Protein AF-A0A7U9R3J3-F1 (afdb_monomer_lite)

pLDDT: mean 89.6, std 9.49, range [52.0, 98.75]

Foldseek 3Di:
DWKWKAQLQFRDIFIDDPVPDDQADQQARHGPVRIDIGHDPPDRVPDPDGRDGDDADPPDDLLDQHATFFDAQVVCVQALFWFAKEAEFPAPVLQVCLLCQLQVWFKDFFPPADPRWGWIKIFSADDDQLSFHPFFQFGIYIYGYDDPLDDRIETEGEHLDPVVLQVLQVVLQKAWSADWDDDSRWTKTWIAHNQRGIYIYTHDNDDDRRRGPNPDGTDHPQDLWQGNGFGAKEWEHAQSVSRSSRSCRNQNKGKHFRHCLAFVDDPPDPWTWMKIQSHDARSSSGTPGTRGHIYIYTYDPDDIAQMATEGERGLPDDVVVSVVSQVVSQKAWFQDCVNPVLHHDADNDATNYQRTWMAHNRRHIYGYHNHGPRDDCPDRRSCSNVD

Secondary structure (DSSP, 8-state):
-EEEEEETTT--EEEEEGGG--SB-TTT--BGGGEEEEE--SSSTT-S---PPPPP-TTS-TT--SS-PPP-GGGGTTTT-EEEEEEEES-HHHHHHHHHHHS--EEEE-TTS-SSS--EEEE-S-B-TTSSBSSBT--EEEEEE--TTS-SEEEEEEES-HHHHHHHHHHTT-EEEEEEEEETTEEEEEEE-TTS-EEEEEE-SS-----SSTT-PPPP--S---TT-EEEEEEEES-HHHHHHHIIIII--EEEEPPHHHHS--TT-SS--EEEESSSB-TTS-BSSBT--EEEEEE-SSSPPPPEEEEEE-SSS-HHHHHHHHHHTT-EEE--TTT-TT------S--SS-SEEEE-TT--EEEEEE--TTS-TTSGGG-TT--

Structure (mmCIF, N/CA/C/O backbone):
data_AF-A0A7U9R3J3-F1
#
_entry.id   AF-A0A7U9R3J3-F1
#
loop_
_atom_site.group_PDB
_atom_site.id
_atom_site.type_symbol
_atom_site.label_atom_id
_atom_site.label_alt_id
_atom_site.label_comp_id
_atom_site.label_asym_id
_atom_site.label_entity_id
_atom_site.label_seq_id
_atom_site.pdbx_PDB_ins_code
_atom_site.Cartn_x
_atom_site.Cartn_y
_atom_site.Cartn_z
_atom_site.occupancy
_atom_site.B_iso_or_equiv
_atom_site.auth_seq_id
_atom_site.auth_comp_id
_atom_site.auth_asym_id
_atom_site.auth_atom_id
_atom_site.pdbx_PDB_model_num
ATOM 1 N N . MET A 1 1 ? 19.754 -2.751 -30.279 1.00 83.56 1 MET A N 1
ATOM 2 C CA . MET A 1 1 ? 18.596 -2.702 -31.200 1.00 83.56 1 MET A CA 1
ATOM 3 C C . MET A 1 1 ? 17.376 -3.033 -30.372 1.00 83.56 1 MET A C 1
ATOM 5 O O . MET A 1 1 ? 17.422 -4.040 -29.675 1.00 83.56 1 MET A O 1
ATOM 9 N N . LYS A 1 2 ? 16.313 -2.221 -30.424 1.00 87.19 2 LYS A N 1
ATOM 10 C CA . LYS A 1 2 ? 15.096 -2.505 -29.659 1.00 87.19 2 LYS A CA 1
ATOM 11 C C . LYS A 1 2 ? 14.490 -3.845 -30.080 1.00 87.19 2 LYS A C 1
ATOM 13 O O . LYS A 1 2 ? 14.359 -4.127 -31.275 1.00 87.19 2 LYS A O 1
ATOM 18 N N . LYS A 1 3 ? 14.124 -4.658 -29.094 1.00 89.81 3 LYS A N 1
ATOM 19 C CA . LYS A 1 3 ? 13.496 -5.976 -29.235 1.00 89.81 3 LYS A CA 1
ATOM 20 C C . LYS A 1 3 ? 12.348 -6.110 -28.239 1.00 89.81 3 LYS A C 1
ATOM 22 O O . LYS A 1 3 ? 12.252 -5.335 -27.290 1.00 89.81 3 LYS A O 1
ATOM 27 N N . ILE A 1 4 ? 11.477 -7.082 -28.476 1.00 88.38 4 ILE A N 1
ATOM 28 C CA . ILE A 1 4 ? 10.463 -7.522 -27.518 1.00 88.38 4 ILE A CA 1
ATOM 29 C C . ILE A 1 4 ? 10.993 -8.794 -26.859 1.00 88.38 4 ILE A C 1
ATOM 31 O O . ILE A 1 4 ? 11.456 -9.702 -27.545 1.00 88.38 4 ILE A O 1
ATOM 35 N N . TYR A 1 5 ? 10.920 -8.850 -25.540 1.00 88.38 5 TYR A N 1
ATOM 36 C CA . TYR A 1 5 ? 11.259 -10.004 -24.727 1.00 88.38 5 TYR A CA 1
ATOM 37 C C . TYR A 1 5 ? 9.985 -10.495 -24.048 1.00 88.38 5 TYR A C 1
ATOM 39 O O . TYR A 1 5 ? 9.214 -9.691 -23.533 1.00 88.38 5 TYR A O 1
ATOM 47 N N . THR A 1 6 ? 9.751 -11.803 -24.049 1.00 88.19 6 THR A N 1
ATOM 48 C CA . THR A 1 6 ? 8.657 -12.427 -23.294 1.00 88.19 6 THR A CA 1
ATOM 49 C C . THR A 1 6 ? 9.239 -13.485 -22.378 1.00 88.19 6 THR A C 1
ATOM 51 O O . THR A 1 6 ? 9.919 -14.398 -22.839 1.00 88.19 6 THR A O 1
ATOM 54 N N . CYS A 1 7 ? 8.983 -13.379 -21.078 1.00 88.12 7 CYS A N 1
ATOM 55 C CA . CYS A 1 7 ? 9.403 -14.406 -20.134 1.00 88.12 7 CYS A CA 1
ATOM 56 C C . CYS A 1 7 ? 8.608 -15.696 -20.376 1.00 88.12 7 CYS A C 1
ATOM 58 O O . CYS A 1 7 ? 7.387 -15.697 -20.256 1.00 88.12 7 CYS A O 1
ATOM 60 N N . PHE A 1 8 ? 9.277 -16.807 -20.679 1.00 88.50 8 PHE A N 1
ATOM 61 C CA . PHE A 1 8 ? 8.630 -18.109 -20.859 1.00 88.50 8 PHE A CA 1
ATOM 62 C C . PHE A 1 8 ? 7.961 -18.612 -19.572 1.00 88.50 8 PHE A C 1
ATOM 64 O O . PHE A 1 8 ? 6.959 -19.315 -19.639 1.00 88.50 8 PHE A O 1
ATOM 71 N N . ASN A 1 9 ? 8.489 -18.222 -18.408 1.00 87.50 9 ASN A N 1
ATOM 72 C CA . ASN A 1 9 ? 7.991 -18.667 -17.108 1.00 87.50 9 ASN A CA 1
ATOM 73 C C . ASN A 1 9 ? 6.655 -18.010 -16.714 1.00 87.50 9 ASN A C 1
ATOM 75 O O . ASN A 1 9 ? 5.761 -18.696 -16.230 1.00 87.50 9 ASN A O 1
ATOM 79 N N . CYS A 1 10 ? 6.509 -16.694 -16.921 1.00 85.25 10 CYS A N 1
ATOM 80 C CA . CYS A 1 10 ? 5.316 -15.942 -16.498 1.00 85.25 10 CYS A CA 1
ATOM 81 C C . CYS A 1 10 ? 4.501 -15.316 -17.641 1.00 85.25 10 CYS A C 1
ATOM 83 O O . CYS A 1 10 ? 3.424 -14.775 -17.405 1.00 85.25 10 CYS A O 1
ATOM 85 N N . GLY A 1 11 ? 5.005 -15.338 -18.875 1.00 83.69 11 GLY A N 1
ATOM 86 C CA . GLY A 1 11 ? 4.380 -14.683 -20.027 1.00 83.69 11 GLY A CA 1
ATOM 87 C C . GLY A 1 11 ? 4.522 -13.155 -20.056 1.00 83.69 11 GLY A C 1
ATOM 88 O O . GLY A 1 11 ? 3.989 -12.531 -20.974 1.00 83.69 11 GLY A O 1
ATOM 89 N N . PHE A 1 12 ? 5.230 -12.540 -19.097 1.00 82.38 12 PHE A N 1
ATOM 90 C CA . PHE A 1 12 ? 5.393 -11.084 -19.022 1.00 82.38 12 PHE A CA 1
ATOM 91 C C . PHE A 1 12 ? 6.177 -10.548 -20.232 1.00 82.38 12 PHE A C 1
ATOM 93 O O . PHE A 1 12 ? 7.334 -10.951 -20.428 1.00 82.38 12 PHE A O 1
ATOM 100 N N . PRO A 1 13 ? 5.573 -9.662 -21.044 1.00 82.88 13 PRO A N 1
ATOM 101 C CA . PRO A 1 13 ? 6.229 -9.054 -22.189 1.00 82.88 13 PRO A CA 1
ATOM 102 C C . PRO A 1 13 ? 6.868 -7.705 -21.807 1.00 82.88 13 PRO A C 1
ATOM 104 O O . PRO A 1 13 ? 6.275 -6.910 -21.087 1.00 82.88 13 PRO A O 1
ATOM 107 N N . PHE A 1 14 ? 8.050 -7.394 -22.333 1.00 83.50 14 PHE A N 1
ATOM 108 C CA . PHE A 1 14 ? 8.671 -6.068 -22.209 1.00 83.50 14 PHE A CA 1
ATOM 109 C C . PHE A 1 14 ? 9.512 -5.729 -23.445 1.00 83.50 14 PHE A C 1
ATOM 111 O O . PHE A 1 14 ? 10.006 -6.619 -24.136 1.00 83.50 14 PHE A O 1
ATOM 118 N N . ALA A 1 15 ? 9.666 -4.440 -23.761 1.00 85.56 15 ALA A N 1
ATOM 119 C CA . ALA A 1 15 ? 10.378 -3.988 -24.958 1.00 85.56 15 ALA A CA 1
ATOM 120 C C . ALA A 1 15 ? 11.554 -3.071 -24.603 1.00 85.56 15 ALA A C 1
ATOM 122 O O . ALA A 1 15 ? 11.355 -1.936 -24.176 1.00 85.56 15 ALA A O 1
ATOM 123 N N . LEU A 1 16 ? 12.775 -3.549 -24.839 1.00 85.12 16 LEU A N 1
ATOM 124 C CA . LEU A 1 16 ? 14.022 -2.910 -24.410 1.00 85.12 16 LEU A CA 1
ATOM 125 C C . LEU A 1 16 ? 15.051 -2.897 -25.537 1.00 85.12 16 LEU A C 1
ATOM 127 O O . LEU A 1 16 ? 15.004 -3.730 -26.450 1.00 85.12 16 LEU A O 1
ATOM 131 N N . ASP A 1 17 ? 16.002 -1.969 -25.466 1.00 85.62 17 ASP A N 1
ATOM 132 C CA . ASP A 1 17 ? 17.242 -2.118 -26.215 1.00 85.62 17 ASP A CA 1
ATOM 133 C C . ASP A 1 17 ? 18.066 -3.277 -25.648 1.00 85.62 17 ASP A C 1
ATOM 135 O O . ASP A 1 17 ? 18.119 -3.498 -24.444 1.00 85.62 17 ASP A O 1
ATOM 139 N N . GLU A 1 18 ? 18.735 -4.030 -26.524 1.00 85.88 18 GLU A N 1
ATOM 140 C CA . GLU A 1 18 ? 19.550 -5.201 -26.146 1.00 85.88 18 GLU A CA 1
ATOM 141 C C . GLU A 1 18 ? 20.555 -4.942 -25.011 1.00 85.88 18 GLU A C 1
ATOM 143 O O . GLU A 1 18 ? 20.875 -5.858 -24.256 1.00 85.88 18 GLU A O 1
ATOM 148 N N . THR A 1 19 ? 21.063 -3.712 -24.895 1.00 85.94 19 THR A N 1
ATOM 149 C CA . THR A 1 19 ? 22.014 -3.299 -23.852 1.00 85.94 19 THR A CA 1
ATOM 150 C C . THR A 1 19 ? 21.367 -3.062 -22.489 1.00 85.94 19 THR A C 1
ATOM 152 O O . THR A 1 19 ? 22.083 -2.953 -21.502 1.00 85.94 19 THR A O 1
ATOM 155 N N . GLU A 1 20 ? 20.041 -2.980 -22.436 1.00 83.75 20 GLU A N 1
ATOM 156 C CA . GLU A 1 20 ? 19.248 -2.639 -21.249 1.00 83.75 20 GLU A CA 1
ATOM 157 C C . GLU A 1 20 ? 18.452 -3.842 -20.721 1.00 83.75 20 GLU A C 1
ATOM 159 O O . GLU A 1 20 ? 17.705 -3.729 -19.755 1.00 83.75 20 GLU A O 1
ATOM 164 N N . VAL A 1 21 ? 18.595 -5.012 -21.354 1.00 85.69 21 VAL A N 1
ATOM 165 C CA . VAL A 1 21 ? 17.840 -6.221 -21.004 1.00 85.69 21 VAL A CA 1
ATOM 166 C C . VAL A 1 21 ? 18.301 -6.762 -19.650 1.00 85.69 21 VAL A C 1
ATOM 168 O O . VAL A 1 21 ? 19.452 -7.212 -19.567 1.00 85.69 21 VAL A O 1
ATOM 171 N N . PRO A 1 22 ? 17.418 -6.813 -18.634 1.00 86.12 22 PRO A N 1
ATOM 172 C CA . PRO A 1 22 ? 17.787 -7.237 -17.292 1.00 86.12 22 PRO A CA 1
ATOM 173 C C . PRO A 1 22 ? 18.146 -8.723 -17.250 1.00 86.12 22 PRO A C 1
ATOM 175 O O . PRO A 1 22 ? 17.593 -9.534 -17.999 1.00 86.12 22 PRO A O 1
ATOM 178 N N . ASP A 1 23 ? 19.036 -9.088 -16.330 1.00 88.25 23 ASP A N 1
ATOM 179 C CA . ASP A 1 23 ? 19.462 -10.478 -16.121 1.00 88.25 23 ASP A CA 1
ATOM 180 C C . ASP A 1 23 ? 18.351 -11.368 -15.532 1.00 88.25 23 ASP A C 1
ATOM 182 O O . ASP A 1 23 ? 18.383 -12.587 -15.705 1.00 88.25 23 ASP A O 1
ATOM 186 N N . TYR A 1 24 ? 17.339 -10.761 -14.903 1.00 89.00 24 TYR A N 1
ATOM 187 C CA . TYR A 1 24 ? 16.179 -11.439 -14.323 1.00 89.00 24 TYR A CA 1
ATOM 188 C C . TYR A 1 24 ? 14.873 -10.768 -14.726 1.00 89.00 24 TYR A C 1
ATOM 190 O O . TYR A 1 24 ? 14.806 -9.543 -14.865 1.00 89.00 24 TYR A O 1
ATOM 198 N N . CYS A 1 25 ? 13.838 -11.584 -14.946 1.00 87.50 25 CYS A N 1
ATOM 199 C CA . CYS A 1 25 ? 12.550 -11.110 -15.425 1.00 87.50 25 CYS A CA 1
ATOM 200 C C . CYS A 1 25 ? 12.009 -10.096 -14.413 1.00 87.50 25 CYS A C 1
ATOM 202 O O . CYS A 1 25 ? 11.868 -10.456 -13.242 1.00 87.50 25 CYS A O 1
ATOM 204 N N . PRO A 1 26 ? 11.644 -8.874 -14.834 1.00 83.62 26 PRO A N 1
ATOM 205 C CA . PRO A 1 26 ? 11.185 -7.843 -13.905 1.00 83.62 26 PRO A CA 1
ATOM 206 C C . PRO A 1 26 ? 9.871 -8.210 -13.199 1.00 83.62 26 PRO A C 1
ATOM 208 O O . PRO A 1 26 ? 9.572 -7.634 -12.164 1.00 83.62 26 PRO A O 1
ATOM 211 N N . SER A 1 27 ? 9.114 -9.180 -13.729 1.00 83.31 27 SER A N 1
ATOM 212 C CA . SER A 1 27 ? 7.846 -9.656 -13.160 1.00 83.31 27 SER A CA 1
ATOM 213 C C . SER A 1 27 ? 8.002 -10.868 -12.234 1.00 83.31 27 SER A C 1
ATOM 215 O O . SER A 1 27 ? 7.308 -10.945 -11.226 1.00 83.31 27 SER A O 1
ATOM 217 N N . CYS A 1 28 ? 8.888 -11.823 -12.547 1.00 86.25 28 CYS A N 1
ATOM 218 C CA . CYS A 1 28 ? 8.948 -13.099 -11.818 1.00 86.25 28 CYS A CA 1
ATOM 219 C C . CYS A 1 28 ? 10.352 -13.560 -11.405 1.00 86.25 28 CYS A C 1
ATOM 221 O O . CYS A 1 28 ? 10.509 -14.703 -10.981 1.00 86.25 28 CYS A O 1
ATOM 223 N N . SER A 1 29 ? 11.389 -12.745 -11.616 1.00 88.12 29 SER A N 1
ATOM 224 C CA . SER A 1 29 ? 12.798 -13.106 -11.389 1.00 88.12 29 SER A CA 1
ATOM 225 C C . SER A 1 29 ? 13.311 -14.342 -12.141 1.00 88.12 29 SER A C 1
ATOM 227 O O . SER A 1 29 ? 14.387 -14.849 -11.831 1.00 88.12 29 SER A O 1
ATOM 229 N N . ALA A 1 30 ? 12.595 -14.842 -13.153 1.00 89.19 30 ALA A N 1
ATOM 230 C CA . ALA A 1 30 ? 13.123 -15.918 -13.989 1.00 89.19 30 ALA A CA 1
ATOM 231 C C . ALA A 1 30 ? 14.389 -15.430 -14.707 1.00 89.19 30 ALA A C 1
ATOM 233 O O . ALA A 1 30 ? 14.399 -14.298 -15.199 1.00 89.19 30 ALA A O 1
ATOM 234 N N . PRO A 1 31 ? 15.447 -16.247 -14.780 1.00 90.94 31 PRO A N 1
ATOM 235 C CA . PRO A 1 31 ? 16.712 -15.792 -15.327 1.00 90.94 31 PRO A CA 1
ATOM 236 C C . PRO A 1 31 ? 16.596 -15.593 -16.845 1.00 90.94 31 PRO A C 1
ATOM 238 O O . PRO A 1 31 ? 15.718 -16.168 -17.498 1.00 90.94 31 PRO A O 1
ATOM 241 N N . LYS A 1 32 ? 17.472 -14.759 -17.411 1.00 90.75 32 LYS A N 1
ATOM 242 C CA . LYS A 1 32 ? 17.447 -14.318 -18.817 1.00 90.75 32 LYS A CA 1
ATOM 243 C C . LYS A 1 32 ? 17.382 -15.447 -19.848 1.00 90.75 32 LYS A C 1
ATOM 245 O O . LYS A 1 32 ? 16.860 -15.241 -20.941 1.00 90.75 32 LYS A O 1
ATOM 250 N N . GLU A 1 33 ? 17.840 -16.654 -19.520 1.00 93.56 33 GLU A N 1
ATOM 251 C CA . GLU A 1 33 ? 17.721 -17.831 -20.392 1.00 93.56 33 GLU A CA 1
ATOM 252 C C . GLU A 1 33 ? 16.263 -18.256 -20.635 1.00 93.56 33 GLU A C 1
ATOM 254 O O . GLU A 1 33 ? 15.989 -18.995 -21.577 1.00 93.56 33 GLU A O 1
ATOM 259 N N . GLN A 1 34 ? 15.326 -17.792 -19.804 1.00 91.56 34 GLN A N 1
ATOM 260 C CA . GLN A 1 34 ? 13.888 -17.996 -19.974 1.00 91.56 34 GLN A CA 1
ATOM 261 C C . GLN A 1 34 ? 13.250 -16.960 -20.907 1.00 91.56 34 GLN A C 1
ATOM 263 O O . GLN A 1 34 ? 12.032 -16.973 -21.078 1.00 91.56 34 GLN A O 1
ATOM 268 N N . TYR A 1 35 ? 14.008 -16.030 -21.492 1.00 92.50 35 TYR A N 1
ATOM 269 C CA . TYR A 1 35 ? 13.426 -15.006 -22.355 1.00 92.50 35 TYR A CA 1
ATOM 270 C C . TYR A 1 35 ? 13.290 -15.501 -23.790 1.00 92.50 35 TYR A C 1
ATOM 272 O O . TYR A 1 35 ? 14.236 -15.988 -24.409 1.00 92.50 35 TYR A O 1
ATOM 280 N N . LEU A 1 36 ? 12.104 -15.303 -24.349 1.00 91.12 36 LEU A N 1
ATOM 281 C CA . LEU A 1 36 ? 11.843 -15.423 -25.774 1.00 91.12 36 LEU A CA 1
ATOM 282 C C . LEU A 1 36 ? 12.044 -14.054 -26.415 1.00 91.12 36 LEU A C 1
ATOM 284 O O . LEU A 1 36 ? 11.467 -13.071 -25.958 1.00 91.12 36 LEU A O 1
ATOM 288 N N . GLU A 1 37 ? 12.858 -13.991 -27.466 1.00 91.81 37 GLU A N 1
ATOM 289 C CA . GLU A 1 37 ? 13.179 -12.738 -28.151 1.00 91.81 37 GLU A CA 1
ATOM 290 C C . GLU A 1 37 ? 12.409 -12.581 -29.461 1.00 91.81 37 GLU A C 1
ATOM 292 O O . GLU A 1 37 ? 12.325 -13.499 -30.281 1.00 91.81 37 GLU A O 1
ATOM 297 N N . GLU A 1 38 ? 11.947 -11.362 -29.718 1.00 90.00 38 GLU A N 1
ATOM 298 C CA . GLU A 1 38 ? 11.350 -10.958 -30.980 1.00 90.00 38 GLU A CA 1
ATOM 299 C C . GLU A 1 38 ? 11.908 -9.608 -31.462 1.00 90.00 38 GLU A C 1
ATOM 301 O O . GLU A 1 38 ? 12.226 -8.730 -30.659 1.00 90.00 38 GLU A O 1
ATOM 306 N N . PRO A 1 39 ? 12.021 -9.387 -32.783 1.00 89.81 39 PRO A N 1
ATOM 307 C CA . PRO A 1 39 ? 12.323 -8.074 -33.328 1.00 89.81 39 PRO A CA 1
ATOM 308 C C . PRO A 1 39 ? 11.217 -7.081 -32.967 1.00 89.81 39 PRO A C 1
ATOM 310 O O . PRO A 1 39 ? 10.030 -7.411 -32.994 1.00 89.81 39 PRO A O 1
ATOM 313 N N . TRP A 1 40 ? 11.608 -5.838 -32.696 1.00 87.56 40 TRP A N 1
ATOM 314 C CA . TRP A 1 40 ? 10.656 -4.753 -32.507 1.00 87.56 40 TRP A CA 1
ATOM 315 C C . TRP A 1 40 ? 9.836 -4.509 -33.780 1.00 87.56 40 TRP A C 1
ATOM 317 O O . TRP A 1 40 ? 10.389 -4.338 -34.868 1.00 87.56 40 TRP A O 1
ATOM 327 N N . THR A 1 41 ? 8.510 -4.478 -33.637 1.00 83.62 41 THR A N 1
ATOM 328 C CA . THR A 1 41 ? 7.556 -4.290 -34.746 1.00 83.62 41 THR A CA 1
ATOM 329 C C . THR A 1 41 ? 6.799 -2.961 -34.679 1.00 83.62 41 THR A C 1
ATOM 331 O O . THR A 1 41 ? 5.929 -2.710 -35.507 1.00 83.62 41 THR A O 1
ATOM 334 N N . GLY A 1 42 ? 7.161 -2.077 -33.744 1.00 82.00 42 GLY A N 1
ATOM 335 C CA . GLY A 1 42 ? 6.508 -0.780 -33.536 1.00 82.00 42 GLY A CA 1
ATOM 336 C C . GLY A 1 42 ? 5.540 -0.743 -32.351 1.00 82.00 42 GLY A C 1
ATOM 337 O O . GLY A 1 42 ? 5.256 0.348 -31.869 1.00 82.00 42 GLY A O 1
ATOM 338 N N . SER A 1 43 ? 5.091 -1.899 -31.855 1.00 79.62 43 SER A N 1
ATOM 339 C CA . SER A 1 43 ? 4.278 -2.049 -30.639 1.00 79.62 43 SER A CA 1
ATOM 340 C C . SER A 1 43 ? 4.556 -3.408 -29.985 1.00 79.62 43 SER A C 1
ATOM 342 O O . SER A 1 43 ? 5.039 -4.329 -30.653 1.00 79.62 43 SER A O 1
ATOM 344 N N . ILE A 1 44 ? 4.284 -3.535 -28.680 1.00 74.44 44 ILE A N 1
ATOM 345 C CA . ILE A 1 44 ? 4.388 -4.814 -27.970 1.00 74.44 44 ILE A CA 1
ATOM 346 C C . ILE A 1 44 ? 3.146 -5.698 -28.189 1.00 74.44 44 ILE A C 1
ATOM 348 O O . ILE A 1 44 ? 3.257 -6.924 -28.155 1.00 74.44 44 ILE A O 1
ATOM 352 N N . GLU A 1 45 ? 1.992 -5.110 -28.532 1.00 68.88 45 GLU A N 1
ATOM 353 C CA . GLU A 1 45 ? 0.754 -5.837 -28.864 1.00 68.88 45 GLU A CA 1
ATOM 354 C C . GLU A 1 45 ? 0.882 -6.701 -30.130 1.00 68.88 45 GLU A C 1
ATOM 356 O O . GLU A 1 45 ? 0.185 -7.702 -30.289 1.00 68.88 45 GLU A O 1
ATOM 361 N N . THR A 1 46 ? 1.807 -6.358 -31.031 1.00 69.50 46 THR A N 1
ATOM 362 C CA . THR A 1 46 ? 2.072 -7.105 -32.271 1.00 69.50 46 THR A CA 1
ATOM 363 C C . THR A 1 46 ? 3.080 -8.243 -32.098 1.00 69.50 46 THR A C 1
ATOM 365 O O . THR A 1 46 ? 3.628 -8.743 -33.088 1.00 69.50 46 THR A O 1
ATOM 368 N N . ARG A 1 47 ? 3.334 -8.670 -30.853 1.00 73.94 47 ARG A N 1
ATOM 369 C CA . ARG A 1 47 ? 4.167 -9.838 -30.542 1.00 73.94 47 ARG A CA 1
ATOM 370 C C . ARG A 1 47 ? 3.669 -11.076 -31.290 1.00 73.94 47 ARG A C 1
ATOM 372 O O . ARG A 1 47 ? 2.474 -11.374 -31.350 1.00 73.94 47 ARG A O 1
ATOM 379 N N . ARG A 1 48 ? 4.595 -11.806 -31.896 1.00 70.56 48 ARG A N 1
ATOM 380 C CA . ARG A 1 48 ? 4.321 -13.014 -32.684 1.00 70.56 48 ARG A CA 1
ATOM 381 C C . ARG A 1 48 ? 4.392 -14.254 -31.808 1.00 70.56 48 ARG A C 1
ATOM 383 O O . ARG A 1 48 ? 3.789 -15.264 -32.162 1.00 70.56 48 ARG A O 1
ATOM 390 N N . ILE A 1 49 ? 5.084 -14.181 -30.673 1.00 69.88 49 ILE A N 1
ATOM 391 C CA . ILE A 1 49 ? 5.141 -15.248 -29.686 1.00 69.88 49 ILE A CA 1
ATOM 392 C C . ILE A 1 49 ? 4.131 -14.923 -28.586 1.00 69.88 49 ILE A C 1
ATOM 394 O O . ILE A 1 49 ? 4.334 -14.044 -27.754 1.00 69.88 49 ILE A O 1
ATOM 398 N N . HIS A 1 50 ? 3.009 -15.639 -28.606 1.00 66.81 50 HIS A N 1
ATOM 399 C CA . HIS A 1 50 ? 2.060 -15.648 -27.499 1.00 66.81 50 HIS A CA 1
ATOM 400 C C . HIS A 1 50 ? 2.401 -16.822 -26.584 1.00 66.81 50 HIS A C 1
ATOM 402 O O . HIS A 1 50 ? 2.371 -17.973 -27.019 1.00 66.81 50 HIS A O 1
ATOM 408 N N . VAL A 1 51 ? 2.746 -16.518 -25.335 1.00 68.88 51 VAL A N 1
ATOM 409 C CA . VAL A 1 51 ? 2.835 -17.506 -24.258 1.00 68.88 51 VAL A CA 1
ATOM 410 C C . VAL A 1 51 ? 1.602 -17.305 -23.394 1.00 68.88 51 VAL A C 1
ATOM 412 O O . VAL A 1 51 ? 1.443 -16.241 -22.794 1.00 68.88 51 VAL A O 1
ATOM 415 N N . ASP A 1 52 ? 0.714 -18.296 -23.374 1.00 70.62 52 ASP A N 1
ATOM 416 C CA . ASP A 1 52 ? -0.394 -18.288 -22.426 1.00 70.62 52 ASP A CA 1
ATOM 417 C C . ASP A 1 52 ? 0.182 -18.434 -21.011 1.00 70.62 52 ASP A C 1
ATOM 419 O O . ASP A 1 52 ? 1.029 -19.310 -20.794 1.00 70.62 52 ASP A O 1
ATOM 423 N N . PRO A 1 53 ? -0.246 -17.604 -20.044 1.00 70.88 53 PRO A N 1
ATOM 424 C CA . PRO A 1 53 ? 0.175 -17.772 -18.663 1.00 70.88 53 PRO A CA 1
ATOM 425 C C . PRO A 1 53 ? -0.187 -19.177 -18.156 1.00 70.88 53 PRO A C 1
ATOM 427 O O . PRO A 1 53 ? -1.250 -19.701 -18.516 1.00 70.88 53 PRO A O 1
ATOM 430 N N . PRO A 1 54 ? 0.653 -19.795 -17.308 1.00 77.06 54 PRO A N 1
ATOM 431 C CA . PRO A 1 54 ? 0.308 -21.069 -16.698 1.00 77.06 54 PRO A CA 1
ATOM 432 C C . PRO A 1 54 ? -1.002 -20.960 -15.903 1.00 77.06 54 PRO A C 1
ATOM 434 O O . PRO A 1 54 ? -1.331 -19.918 -15.338 1.00 77.06 54 PRO A O 1
ATOM 437 N N . ALA A 1 55 ? -1.776 -22.043 -15.847 1.00 83.75 55 ALA A N 1
ATOM 438 C CA . ALA A 1 55 ? -2.940 -22.082 -14.969 1.00 83.75 55 ALA A CA 1
ATOM 439 C C . ALA A 1 55 ? -2.488 -22.147 -13.493 1.00 83.75 55 ALA A C 1
ATOM 441 O O . ALA A 1 55 ? -1.467 -22.782 -13.213 1.00 83.75 55 ALA A O 1
ATOM 442 N N . PRO A 1 56 ? -3.240 -21.554 -12.546 1.00 86.75 56 PRO A N 1
ATOM 443 C CA . PRO A 1 56 ? -2.946 -21.694 -11.122 1.00 86.75 56 PRO A CA 1
ATOM 444 C C . PRO A 1 56 ? -2.953 -23.166 -10.681 1.00 86.75 56 PRO A C 1
ATOM 446 O O . PRO A 1 56 ? -3.888 -23.906 -11.000 1.00 86.75 56 PRO A O 1
ATOM 449 N N . ASP A 1 57 ? -1.946 -23.578 -9.908 1.00 88.62 57 ASP A N 1
ATOM 450 C CA . ASP A 1 57 ? -1.893 -24.903 -9.284 1.00 88.62 57 ASP A CA 1
ATOM 451 C C . ASP A 1 57 ? -2.574 -24.871 -7.907 1.00 88.62 57 ASP A C 1
ATOM 453 O O . ASP A 1 57 ? -2.016 -24.381 -6.925 1.00 88.62 57 ASP A O 1
ATOM 457 N N . GLU A 1 58 ? -3.792 -25.414 -7.816 1.00 84.81 58 GLU A N 1
ATOM 458 C CA . GLU A 1 58 ? -4.543 -25.480 -6.552 1.00 84.81 58 GLU A CA 1
ATOM 459 C C . GLU A 1 58 ? -3.949 -26.469 -5.527 1.00 84.81 58 GLU A C 1
ATOM 461 O O . GLU A 1 58 ? -4.409 -26.506 -4.385 1.00 84.81 58 GLU A O 1
ATOM 466 N N . THR A 1 59 ? -2.961 -27.285 -5.911 1.00 88.75 59 THR A N 1
ATOM 467 C CA . THR A 1 59 ? -2.311 -28.272 -5.032 1.00 88.75 59 THR A CA 1
ATOM 468 C C . THR A 1 59 ? -0.987 -27.791 -4.437 1.00 88.75 59 THR A C 1
ATOM 470 O O . THR A 1 59 ? -0.389 -28.515 -3.636 1.00 88.75 59 THR A O 1
ATOM 473 N N . ARG A 1 60 ? -0.552 -26.572 -4.790 1.00 91.69 60 ARG A N 1
ATOM 474 C CA . ARG A 1 60 ? 0.673 -25.942 -4.280 1.00 91.69 60 ARG A CA 1
ATOM 475 C C . ARG A 1 60 ? 0.655 -25.834 -2.754 1.00 91.69 60 ARG A C 1
ATOM 477 O O . ARG A 1 60 ? -0.384 -25.572 -2.145 1.00 91.69 60 ARG A O 1
ATOM 484 N N . ASP A 1 61 ? 1.831 -25.964 -2.142 1.00 95.12 61 ASP A N 1
ATOM 485 C CA . ASP A 1 61 ? 2.037 -25.547 -0.756 1.00 95.12 61 ASP A CA 1
ATOM 486 C C . ASP A 1 61 ? 1.810 -24.025 -0.641 1.00 95.12 61 ASP A C 1
ATOM 488 O O . ASP A 1 61 ? 2.574 -23.264 -1.237 1.00 95.12 61 ASP A O 1
ATOM 492 N N . PRO A 1 62 ? 0.812 -23.543 0.128 1.00 94.12 62 PRO A N 1
ATOM 493 C CA . PRO A 1 62 ? 0.537 -22.110 0.260 1.00 94.12 62 PRO A CA 1
ATOM 494 C C . PRO A 1 62 ? 1.689 -21.315 0.898 1.00 94.12 62 PRO A C 1
ATOM 496 O O . PRO A 1 62 ? 1.668 -20.087 0.876 1.00 94.12 62 PRO A O 1
ATOM 499 N N . TYR A 1 63 ? 2.684 -21.992 1.479 1.00 96.06 63 TYR A N 1
ATOM 500 C CA . TYR A 1 63 ? 3.885 -21.369 2.032 1.00 96.06 63 TYR A CA 1
ATOM 501 C C . TYR A 1 63 ? 5.053 -21.266 1.048 1.00 96.06 63 TYR A C 1
ATOM 503 O O . TYR A 1 63 ? 6.048 -20.617 1.375 1.00 96.06 63 TYR A O 1
ATOM 511 N N . ASP A 1 64 ? 4.957 -21.899 -0.122 1.00 95.25 64 ASP A N 1
ATOM 512 C CA . ASP A 1 64 ? 5.970 -21.792 -1.169 1.00 95.25 64 ASP A CA 1
ATOM 513 C C . ASP A 1 64 ? 5.878 -20.419 -1.838 1.00 95.25 64 ASP A C 1
ATOM 515 O O . ASP A 1 64 ? 4.903 -20.122 -2.521 1.00 95.25 64 ASP A O 1
ATOM 519 N N . ILE A 1 65 ? 6.883 -19.582 -1.623 1.00 95.00 65 ILE A N 1
ATOM 520 C CA . ILE A 1 65 ? 6.949 -18.209 -2.138 1.00 95.00 65 ILE A CA 1
ATOM 521 C C . ILE A 1 65 ? 7.730 -18.098 -3.446 1.00 95.00 65 ILE A C 1
ATOM 523 O O . ILE A 1 65 ? 7.901 -16.993 -3.958 1.00 95.00 65 ILE A O 1
ATOM 527 N N . SER A 1 66 ? 8.183 -19.217 -4.018 1.00 92.31 66 SER A N 1
ATOM 528 C CA . SER A 1 66 ? 8.702 -19.207 -5.384 1.00 92.31 66 SER A CA 1
ATOM 529 C C . SER A 1 66 ? 7.622 -18.728 -6.352 1.00 92.31 66 SER A C 1
ATOM 531 O O . SER A 1 66 ? 6.431 -18.808 -6.053 1.00 92.31 66 SER A O 1
ATOM 533 N N . TYR A 1 67 ? 8.017 -18.210 -7.515 1.00 90.31 67 TYR A N 1
ATOM 534 C CA . TYR A 1 67 ? 7.038 -17.737 -8.486 1.00 90.31 67 TYR A CA 1
ATOM 535 C C . TYR A 1 67 ? 6.008 -18.820 -8.838 1.00 90.31 67 TYR A C 1
ATOM 5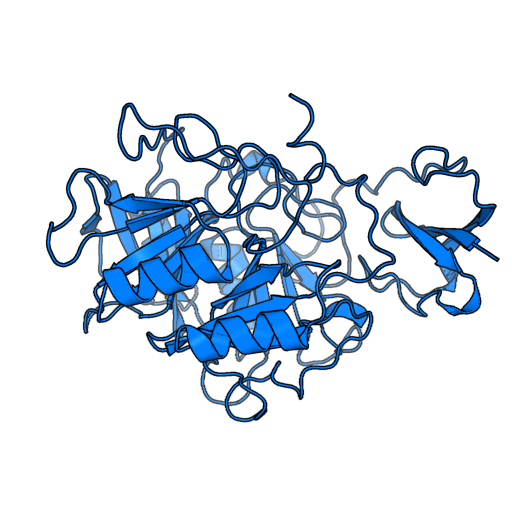37 O O . TYR A 1 67 ? 6.354 -19.920 -9.267 1.00 90.31 67 TYR A O 1
ATOM 545 N N . HIS A 1 68 ? 4.737 -18.452 -8.750 1.00 91.06 68 HIS A N 1
ATOM 546 C CA . HIS A 1 68 ? 3.606 -19.220 -9.245 1.00 91.06 68 HIS A CA 1
ATOM 547 C C . HIS A 1 68 ? 2.514 -18.249 -9.683 1.00 91.06 68 HIS A C 1
ATOM 549 O O . HIS A 1 68 ? 2.528 -17.074 -9.325 1.00 91.06 68 HIS A O 1
ATOM 555 N N . VAL A 1 69 ? 1.554 -18.730 -10.468 1.00 89.62 69 VAL A N 1
ATOM 556 C CA . VAL A 1 69 ? 0.377 -17.924 -10.800 1.00 89.62 69 VAL A CA 1
ATOM 557 C C . VAL A 1 69 ? -0.534 -17.874 -9.586 1.00 89.62 69 VAL A C 1
ATOM 559 O O . VAL A 1 69 ? -0.837 -18.915 -8.998 1.00 89.62 69 VAL A O 1
ATOM 562 N N . ALA A 1 70 ? -0.974 -16.664 -9.245 1.00 90.06 70 ALA A N 1
ATOM 563 C CA . ALA A 1 70 ? -1.842 -16.419 -8.109 1.00 90.06 70 ALA A CA 1
ATOM 564 C C . ALA A 1 70 ? -3.053 -17.355 -8.110 1.00 90.06 70 ALA A C 1
ATOM 566 O O . ALA A 1 70 ? -3.704 -17.581 -9.138 1.00 90.06 70 ALA A O 1
ATOM 567 N N . LYS A 1 71 ? -3.381 -17.882 -6.931 1.00 90.44 71 LYS A N 1
ATOM 568 C CA . LYS A 1 71 ? -4.566 -18.721 -6.755 1.00 90.44 71 LYS A CA 1
ATOM 569 C C . LYS A 1 71 ? -5.853 -18.000 -7.206 1.00 90.44 71 LYS A C 1
ATOM 571 O O . LYS A 1 71 ? -5.939 -16.768 -7.181 1.00 90.44 71 LYS A O 1
ATOM 576 N N . PRO A 1 72 ? -6.923 -18.736 -7.552 1.00 86.00 72 PRO A N 1
ATOM 577 C CA . PRO A 1 72 ? -8.190 -18.116 -7.921 1.00 86.00 72 PRO A CA 1
ATOM 578 C C . PRO A 1 72 ? -8.902 -17.512 -6.695 1.00 86.00 72 PRO A C 1
ATOM 580 O O . PRO A 1 72 ? -9.592 -18.219 -5.965 1.00 86.00 72 PRO A O 1
ATOM 583 N N . PHE A 1 73 ? -8.821 -16.186 -6.529 1.00 86.31 73 PHE A N 1
ATOM 584 C CA . PHE A 1 73 ? -9.473 -15.421 -5.444 1.00 86.31 73 PHE A CA 1
ATOM 585 C C . PHE A 1 73 ? -11.015 -15.341 -5.525 1.00 86.31 73 PHE A C 1
ATOM 587 O O . PHE A 1 73 ? -11.675 -14.670 -4.726 1.00 86.31 73 PHE A O 1
ATOM 594 N N . ILE A 1 74 ? -11.624 -15.989 -6.524 1.00 74.12 74 ILE A N 1
ATOM 595 C CA . ILE A 1 74 ? -13.081 -15.990 -6.730 1.00 74.12 74 ILE A CA 1
ATOM 596 C C . ILE A 1 74 ? -13.795 -16.657 -5.546 1.00 74.12 74 ILE A C 1
ATOM 598 O O . ILE A 1 74 ? -14.883 -16.224 -5.163 1.00 74.12 74 ILE A O 1
ATOM 602 N N . LYS A 1 75 ? -13.184 -17.688 -4.943 1.00 70.62 75 LYS A N 1
ATOM 603 C CA . LYS A 1 75 ? -13.769 -18.443 -3.820 1.00 70.62 75 LYS A CA 1
ATOM 604 C C . LYS A 1 75 ? -13.940 -17.562 -2.572 1.00 70.62 75 LYS A C 1
ATOM 606 O O . LYS A 1 75 ? -14.836 -17.800 -1.766 1.00 70.62 75 LYS A O 1
ATOM 611 N N . GLU A 1 76 ? -13.118 -16.529 -2.434 1.00 74.81 76 GLU A N 1
ATOM 612 C CA . GLU A 1 76 ? -13.085 -15.608 -1.307 1.00 74.81 76 GLU A CA 1
ATOM 613 C C . GLU A 1 76 ? -14.127 -14.483 -1.437 1.00 74.81 76 GLU A C 1
ATOM 615 O O . GLU A 1 76 ? -14.521 -13.903 -0.424 1.00 74.81 76 GLU A O 1
ATOM 620 N N . ALA A 1 77 ? -14.621 -14.193 -2.649 1.00 82.00 77 ALA A N 1
ATOM 621 C CA . ALA A 1 77 ? -15.692 -13.223 -2.920 1.00 82.00 77 ALA A CA 1
ATOM 622 C C . ALA A 1 77 ? -15.519 -11.867 -2.189 1.00 82.00 77 ALA A C 1
ATOM 624 O O . ALA A 1 77 ? -16.473 -11.297 -1.649 1.00 82.00 77 ALA A O 1
ATOM 625 N N . GLY A 1 78 ? -14.281 -11.362 -2.138 1.00 83.38 78 GLY A N 1
ATOM 626 C CA . GLY A 1 78 ? -13.906 -10.110 -1.469 1.00 83.38 78 GLY A CA 1
ATOM 627 C C . GLY A 1 78 ? -13.569 -10.232 0.024 1.00 83.38 78 GLY A C 1
ATOM 628 O O . GLY A 1 78 ? -13.164 -9.245 0.630 1.00 83.38 78 GLY A O 1
ATOM 629 N N . ASN A 1 79 ? -13.706 -11.411 0.639 1.00 93.19 79 ASN A N 1
ATOM 630 C CA . ASN A 1 79 ? -13.227 -11.653 1.999 1.00 93.19 79 ASN A CA 1
ATOM 631 C C . ASN A 1 79 ? -11.693 -11.667 2.036 1.00 93.19 79 ASN A C 1
ATOM 633 O O . ASN A 1 79 ? -11.081 -12.481 1.358 1.00 93.19 79 ASN A O 1
ATOM 637 N N . GLY A 1 80 ? -11.088 -10.812 2.856 1.00 93.69 80 GLY A N 1
ATOM 638 C CA . GLY A 1 80 ? -9.639 -10.622 2.898 1.00 93.69 80 GLY A CA 1
ATOM 639 C C . GLY A 1 80 ? -9.123 -9.602 1.878 1.00 93.69 80 GLY A C 1
ATOM 640 O O . GLY A 1 80 ? -7.926 -9.359 1.844 1.00 93.69 80 GLY A O 1
ATOM 641 N N . LYS A 1 81 ? -9.975 -8.957 1.071 1.00 93.00 81 LYS A N 1
ATOM 642 C CA . LYS A 1 81 ? -9.531 -7.980 0.058 1.00 93.00 81 LYS A CA 1
ATOM 643 C C . LYS A 1 81 ? -9.026 -6.701 0.731 1.00 93.00 81 LYS A C 1
ATOM 645 O O . LYS A 1 81 ? -9.801 -6.048 1.425 1.00 93.00 81 LYS A O 1
ATOM 650 N N . ALA A 1 82 ? -7.769 -6.305 0.528 1.00 94.56 82 ALA A N 1
ATOM 651 C CA . ALA A 1 82 ? -7.306 -4.987 0.972 1.00 94.56 82 ALA A CA 1
ATOM 652 C C . ALA A 1 82 ? -7.891 -3.907 0.044 1.00 94.56 82 ALA A C 1
ATOM 654 O O . ALA A 1 82 ? -7.949 -4.094 -1.171 1.00 94.56 82 ALA A O 1
ATOM 655 N N . ARG A 1 83 ? -8.410 -2.811 0.611 1.00 90.88 83 ARG A N 1
ATOM 656 C CA . ARG A 1 83 ? -9.261 -1.845 -0.115 1.00 90.88 83 ARG A CA 1
ATOM 657 C C . ARG A 1 83 ? -8.774 -0.408 -0.077 1.00 90.88 83 ARG A C 1
ATOM 659 O O . ARG A 1 83 ? -9.064 0.328 -1.015 1.00 90.88 83 ARG A O 1
ATOM 666 N N . ARG A 1 84 ? -8.211 0.033 1.050 1.00 93.81 84 ARG A N 1
ATOM 667 C CA . ARG A 1 84 ? -7.971 1.457 1.323 1.00 93.81 84 ARG A CA 1
ATOM 668 C C . ARG A 1 84 ? -6.702 1.647 2.112 1.00 93.81 84 ARG A C 1
ATOM 670 O O . ARG A 1 84 ? -6.491 0.918 3.073 1.00 93.81 84 ARG A O 1
ATOM 677 N N . PHE A 1 85 ? -5.933 2.675 1.784 1.00 97.50 85 PHE A N 1
ATOM 678 C CA . PHE A 1 85 ? -4.947 3.196 2.723 1.00 97.50 85 PHE A CA 1
ATOM 679 C C . PHE A 1 85 ? -5.645 4.109 3.733 1.00 97.50 85 PHE A C 1
ATOM 681 O O . PHE A 1 85 ? -6.689 4.700 3.449 1.00 97.50 85 PHE A O 1
ATOM 688 N N . VAL A 1 86 ? -5.059 4.231 4.914 1.00 98.06 86 VAL A N 1
ATOM 689 C CA . VAL A 1 86 ? -5.470 5.170 5.953 1.00 98.06 86 VAL A CA 1
ATOM 690 C C . VAL A 1 86 ? -4.224 5.907 6.406 1.00 98.06 86 VAL A C 1
ATOM 692 O O . VAL A 1 86 ? -3.235 5.276 6.773 1.00 98.06 86 VAL A O 1
ATOM 695 N N . MET A 1 87 ? -4.279 7.231 6.374 1.00 98.44 87 MET A N 1
ATOM 696 C CA . MET A 1 87 ? -3.241 8.110 6.907 1.00 98.44 87 MET A CA 1
ATOM 697 C C . MET A 1 87 ? -3.875 9.143 7.828 1.00 98.44 87 MET A C 1
ATOM 699 O O . MET A 1 87 ? -5.075 9.417 7.741 1.00 98.44 87 MET A O 1
ATOM 703 N N . SER A 1 88 ? -3.083 9.698 8.735 1.00 98.06 88 SER A N 1
ATOM 704 C CA . SER A 1 88 ? -3.583 10.599 9.765 1.00 98.06 88 SER A CA 1
ATOM 705 C C . SER A 1 88 ? -3.083 12.025 9.579 1.00 98.06 88 SER A C 1
ATOM 707 O O . SER A 1 88 ? -2.064 12.257 8.933 1.00 98.06 88 SER A O 1
ATOM 709 N N . TYR A 1 89 ? -3.792 12.994 10.144 1.00 98.31 89 TYR A N 1
ATOM 710 C CA . TYR A 1 89 ? -3.387 14.393 10.134 1.00 98.31 89 TYR A CA 1
ATOM 711 C C . TYR A 1 89 ? -3.609 15.064 11.487 1.00 98.31 89 TYR A C 1
ATOM 713 O O . TYR A 1 89 ? -4.503 14.695 12.255 1.00 98.31 89 TYR A O 1
ATOM 721 N N . ASP A 1 90 ? -2.809 16.101 11.721 1.00 97.06 90 ASP A N 1
ATOM 722 C CA . ASP A 1 90 ? -3.009 17.092 12.780 1.00 97.06 90 ASP A CA 1
ATOM 723 C C . ASP A 1 90 ? -3.794 18.310 12.261 1.00 97.06 90 ASP A C 1
ATOM 725 O O . ASP A 1 90 ? -4.660 18.834 12.956 1.00 97.06 90 ASP A O 1
ATOM 729 N N . ASP A 1 91 ? -3.533 18.722 11.014 1.00 97.56 91 ASP A N 1
ATOM 730 C CA . ASP A 1 91 ? -4.213 19.820 10.317 1.00 97.56 91 ASP A CA 1
ATOM 731 C C . ASP A 1 91 ? -4.808 19.305 8.987 1.00 97.56 91 ASP A C 1
ATOM 733 O O . ASP A 1 91 ? -4.050 18.920 8.084 1.00 97.56 91 ASP A O 1
ATOM 737 N N . PRO A 1 92 ? -6.149 19.272 8.844 1.00 97.44 92 PRO A N 1
ATOM 738 C CA . PRO A 1 92 ? -6.802 18.717 7.661 1.00 97.44 92 PRO A CA 1
ATOM 739 C C . PRO A 1 92 ? -6.512 19.522 6.393 1.00 97.44 92 PRO A C 1
ATOM 741 O O . PRO A 1 92 ? -6.342 18.938 5.324 1.00 97.44 92 PRO A O 1
ATOM 744 N N . GLU A 1 93 ? -6.430 20.850 6.489 1.00 97.31 93 GLU A N 1
ATOM 745 C CA . GLU A 1 93 ? -6.252 21.715 5.322 1.00 97.31 93 GLU A CA 1
ATOM 746 C C . GLU A 1 93 ? -4.803 21.718 4.847 1.00 97.31 93 GLU A C 1
ATOM 748 O O . GLU A 1 93 ? -4.542 21.741 3.639 1.00 97.31 93 GLU A O 1
ATOM 753 N N . ASN A 1 94 ? -3.852 21.624 5.778 1.00 97.56 94 ASN A N 1
ATOM 754 C CA . ASN A 1 94 ? -2.452 21.457 5.421 1.00 97.56 94 ASN A CA 1
ATOM 755 C C . ASN A 1 94 ? -2.226 20.143 4.663 1.00 97.56 94 ASN A C 1
ATOM 757 O O . ASN A 1 94 ? -1.636 20.164 3.578 1.00 97.56 94 ASN A O 1
ATOM 761 N N . LEU A 1 95 ? -2.756 19.025 5.176 1.00 97.94 95 LEU A N 1
ATOM 762 C CA . LEU A 1 95 ? -2.561 17.731 4.528 1.00 97.94 95 LEU A CA 1
ATOM 763 C C . LEU A 1 95 ? -3.333 17.613 3.205 1.00 97.94 95 LEU A C 1
ATOM 765 O O . LEU A 1 95 ? -2.784 17.120 2.217 1.00 97.94 95 LEU A O 1
ATOM 769 N N . ARG A 1 96 ? -4.566 18.137 3.138 1.00 98.06 96 ARG A N 1
ATOM 770 C CA . ARG A 1 96 ? -5.323 18.241 1.880 1.00 98.06 96 ARG A CA 1
ATOM 771 C C . ARG A 1 96 ? -4.533 19.016 0.829 1.00 98.06 96 ARG A C 1
ATOM 773 O O . ARG A 1 96 ? -4.359 18.531 -0.287 1.00 98.06 96 ARG A O 1
ATOM 780 N N . THR A 1 97 ? -4.017 20.192 1.194 1.00 98.44 97 THR A N 1
ATOM 781 C CA . THR A 1 97 ? -3.244 21.043 0.279 1.00 98.44 97 THR A CA 1
ATOM 782 C C . THR A 1 97 ? -2.014 20.315 -0.247 1.00 98.44 97 THR A C 1
ATOM 784 O O . THR A 1 97 ? -1.731 20.404 -1.441 1.00 98.44 97 THR A O 1
ATOM 787 N N . PHE A 1 98 ? -1.300 19.577 0.607 1.00 98.56 98 PHE A N 1
ATOM 788 C CA . PHE A 1 98 ? -0.157 18.775 0.181 1.00 98.56 98 PHE A CA 1
ATOM 789 C C . PHE A 1 98 ? -0.553 17.789 -0.925 1.00 98.56 98 PHE A C 1
ATOM 791 O O . PHE A 1 98 ? -0.030 17.881 -2.033 1.00 98.56 98 PHE A O 1
ATOM 798 N N . TYR A 1 99 ? -1.528 16.910 -0.686 1.00 98.06 99 TYR A N 1
ATOM 799 C CA . TYR A 1 99 ? -1.895 15.879 -1.664 1.00 98.06 99 TYR A CA 1
ATOM 800 C C . TYR A 1 99 ? -2.575 16.439 -2.922 1.00 98.06 99 TYR A C 1
ATOM 802 O O . TYR A 1 99 ? -2.343 15.938 -4.023 1.00 98.06 99 TYR A O 1
ATOM 810 N N . GLU A 1 100 ? -3.365 17.507 -2.816 1.00 97.25 100 GLU A N 1
ATOM 811 C CA . GLU A 1 100 ? -3.958 18.157 -3.991 1.00 97.25 100 GLU A CA 1
ATOM 812 C C . GLU A 1 100 ? -2.908 18.841 -4.875 1.00 97.25 100 GLU A C 1
ATOM 814 O O . GLU A 1 100 ? -3.042 18.837 -6.100 1.00 97.25 100 GLU A O 1
ATOM 819 N N . LYS A 1 101 ? -1.867 19.442 -4.282 1.00 96.88 101 LYS A N 1
ATOM 820 C CA . LYS A 1 101 ? -0.833 20.176 -5.030 1.00 96.88 101 LYS A CA 1
ATOM 821 C C . LYS A 1 101 ? 0.316 19.296 -5.502 1.00 96.88 101 LYS A C 1
ATOM 823 O O . LYS A 1 101 ? 0.814 19.526 -6.597 1.00 96.88 101 LYS A O 1
ATOM 828 N N . VAL A 1 102 ? 0.724 18.323 -4.692 1.00 96.44 102 VAL A N 1
ATOM 829 C CA . VAL A 1 102 ? 1.876 17.450 -4.961 1.00 96.44 102 VAL A CA 1
ATOM 830 C C . VAL A 1 102 ? 1.469 16.190 -5.708 1.00 96.44 102 VAL A C 1
ATOM 832 O O . VAL A 1 102 ? 2.238 15.721 -6.534 1.00 96.44 102 VAL A O 1
ATOM 835 N N . CYS A 1 103 ? 0.290 15.632 -5.428 1.00 94.75 103 CYS A N 1
ATOM 836 C CA . CYS A 1 103 ? -0.157 14.370 -6.024 1.00 94.75 103 CYS A CA 1
ATOM 837 C C . CYS A 1 103 ? -1.360 14.551 -6.952 1.00 94.75 103 CYS A C 1
ATOM 839 O O . CYS A 1 103 ? -1.783 13.602 -7.601 1.00 94.75 103 CYS A O 1
ATOM 841 N N . GLY A 1 104 ? -1.956 15.745 -6.999 1.00 94.25 104 GLY A N 1
ATOM 842 C CA . GLY A 1 104 ? -3.149 15.968 -7.799 1.00 94.25 104 GLY A CA 1
ATOM 843 C C . GLY A 1 104 ? -4.311 15.072 -7.371 1.00 94.25 104 GLY A C 1
ATOM 844 O O . GLY A 1 104 ? -5.085 14.662 -8.230 1.00 94.25 104 GLY A O 1
ATOM 845 N N . TRP A 1 105 ? -4.464 14.757 -6.084 1.00 96.06 105 TRP A N 1
ATOM 846 C CA . TRP A 1 105 ? -5.617 13.986 -5.601 1.00 96.06 105 TRP A CA 1
ATOM 847 C C . TRP A 1 105 ? -6.924 14.777 -5.714 1.00 96.06 105 TRP A C 1
ATOM 849 O O . TRP A 1 105 ? -6.927 15.995 -5.914 1.00 96.06 105 TRP A O 1
ATOM 859 N N . ASP A 1 106 ? -8.050 14.071 -5.651 1.00 95.19 106 ASP A N 1
ATOM 860 C CA . ASP A 1 106 ? -9.352 14.671 -5.370 1.00 95.19 106 ASP A CA 1
ATOM 861 C C . ASP A 1 106 ? -9.821 14.227 -3.987 1.00 95.19 106 ASP A C 1
ATOM 863 O O . ASP A 1 106 ? -9.965 13.031 -3.733 1.00 95.19 106 ASP A O 1
ATOM 867 N N . ILE A 1 107 ? -10.009 15.189 -3.084 1.00 95.81 107 ILE A N 1
ATOM 868 C CA . ILE A 1 107 ? -10.257 14.922 -1.671 1.00 95.81 107 ILE A CA 1
ATOM 869 C C . ILE A 1 107 ? -11.584 15.554 -1.258 1.00 95.81 107 ILE A C 1
ATOM 871 O O . ILE A 1 107 ? -11.807 16.753 -1.426 1.00 95.81 107 ILE A O 1
ATOM 875 N N . VAL A 1 108 ? -12.466 14.749 -0.668 1.00 93.75 108 VAL A N 1
ATOM 876 C CA . VAL A 1 108 ? -13.765 15.179 -0.127 1.00 93.75 108 VAL A CA 1
ATOM 877 C C . VAL A 1 108 ? -13.887 14.825 1.337 1.00 93.75 108 VAL A C 1
ATOM 879 O O . VAL A 1 108 ? -13.337 13.825 1.776 1.00 93.75 108 VAL A O 1
ATOM 882 N N . ASN A 1 109 ? -14.650 15.610 2.089 1.00 93.81 109 ASN A N 1
ATOM 883 C CA . ASN A 1 109 ? -15.113 15.176 3.405 1.00 93.81 109 ASN A CA 1
ATOM 884 C C . ASN A 1 109 ? -16.226 14.143 3.216 1.00 93.81 109 ASN A C 1
ATOM 886 O O . ASN A 1 109 ? -17.036 14.279 2.293 1.00 93.81 109 ASN A O 1
ATOM 890 N N . THR A 1 110 ? -16.272 13.134 4.081 1.00 90.31 110 THR A N 1
ATOM 891 C CA . THR A 1 110 ? -17.407 12.206 4.127 1.00 90.31 110 THR A CA 1
ATOM 892 C C . THR A 1 110 ? -18.616 12.879 4.788 1.00 90.31 110 THR A C 1
ATOM 894 O O . THR A 1 110 ? -18.460 13.796 5.601 1.00 90.31 110 THR A O 1
ATOM 897 N N . ASP A 1 111 ? -19.829 12.457 4.425 1.00 82.06 111 ASP A N 1
ATOM 898 C CA . ASP A 1 111 ? -21.070 13.197 4.713 1.00 82.06 111 ASP A CA 1
ATOM 899 C C . ASP A 1 111 ? -21.393 13.355 6.203 1.00 82.06 111 ASP A C 1
ATOM 901 O O . ASP A 1 111 ? -22.076 14.307 6.586 1.00 82.06 111 ASP A O 1
ATOM 905 N N . HIS A 1 112 ? -20.934 12.428 7.046 1.00 83.12 112 HIS A N 1
ATOM 906 C CA . HIS A 1 112 ? -21.224 12.417 8.481 1.00 83.12 112 HIS A CA 1
ATOM 907 C C . HIS A 1 112 ? -19.998 12.728 9.345 1.00 83.12 112 HIS A C 1
ATOM 909 O O . HIS A 1 112 ? -20.061 12.615 10.572 1.00 83.12 112 HIS A O 1
ATOM 915 N N . SER A 1 113 ? -18.911 13.174 8.714 1.00 87.25 113 SER A N 1
ATOM 916 C CA . SER A 1 113 ? -17.681 13.528 9.407 1.00 87.25 113 SER A CA 1
ATOM 917 C C . SER A 1 113 ? -17.783 14.827 10.212 1.00 87.25 113 SER A C 1
ATOM 919 O O . SER A 1 113 ? -18.633 15.688 9.972 1.00 87.25 113 SER A O 1
ATOM 921 N N . ASP A 1 114 ? -16.883 14.974 11.187 1.00 89.31 114 ASP A N 1
ATOM 922 C CA . ASP A 1 114 ? -16.730 16.214 11.945 1.00 89.31 114 ASP A CA 1
ATOM 923 C C . ASP A 1 114 ? -16.318 17.375 11.011 1.00 89.31 114 ASP A C 1
ATOM 925 O O . ASP A 1 114 ? -15.356 17.233 10.260 1.00 89.31 114 ASP A O 1
ATOM 929 N N . PRO A 1 115 ? -16.987 18.542 11.037 1.00 88.31 115 PRO A N 1
ATOM 930 C CA . PRO A 1 115 ? -16.659 19.641 10.126 1.00 88.31 115 PRO A CA 1
ATOM 931 C C . PRO A 1 115 ? -15.271 20.269 10.324 1.00 88.31 115 PRO A C 1
ATOM 933 O O . PRO A 1 115 ? -14.752 20.877 9.391 1.00 88.31 115 PRO A O 1
ATOM 936 N N . GLN A 1 116 ? -14.702 20.195 11.530 1.00 92.25 116 GLN A N 1
ATOM 937 C CA . GLN A 1 116 ? -13.385 20.751 11.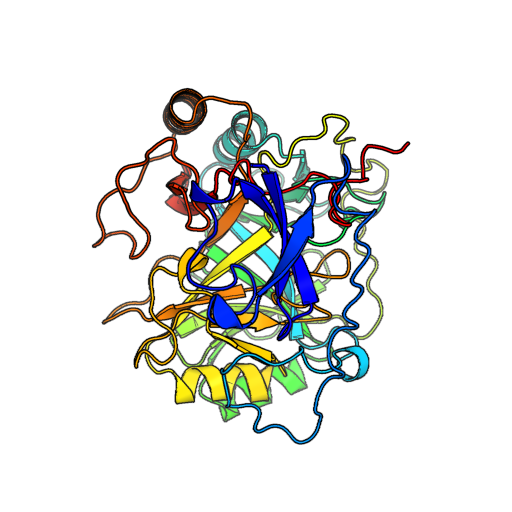855 1.00 92.25 116 GLN A CA 1
ATOM 938 C C . GLN A 1 116 ? -12.279 19.719 11.657 1.00 92.25 116 GLN A C 1
ATOM 940 O O . GLN A 1 116 ? -11.200 20.071 11.196 1.00 92.25 116 GLN A O 1
ATOM 945 N N . MET A 1 117 ? -12.556 18.457 11.985 1.00 94.94 117 MET A N 1
ATOM 946 C CA . MET A 1 117 ? -11.626 17.336 11.866 1.00 94.94 117 MET A CA 1
ATOM 947 C C . MET A 1 117 ? -12.254 16.205 11.030 1.00 94.94 117 MET A C 1
ATOM 949 O O . MET A 1 117 ? -12.498 15.112 11.553 1.00 94.94 117 MET A O 1
ATOM 953 N N . PRO A 1 118 ? -12.508 16.447 9.729 1.00 95.88 118 PRO A N 1
ATOM 954 C CA . PRO A 1 118 ? -13.276 15.535 8.894 1.00 95.88 118 PRO A CA 1
ATOM 955 C C . PRO A 1 118 ? -12.516 14.260 8.545 1.00 95.88 118 PRO A C 1
ATOM 957 O O . PRO A 1 118 ? -11.383 14.296 8.077 1.00 95.88 118 PRO A O 1
ATOM 960 N N . LEU A 1 119 ? -13.196 13.117 8.610 1.00 96.00 119 LEU A N 1
ATOM 961 C CA . LEU A 1 119 ? -12.783 11.989 7.791 1.00 96.00 119 LEU A CA 1
ATOM 962 C C . LEU A 1 119 ? -12.853 12.423 6.321 1.00 96.00 119 LEU A C 1
ATOM 964 O O . LEU A 1 119 ? -13.911 12.795 5.809 1.00 96.00 119 LEU A O 1
ATOM 968 N N . MET A 1 120 ? -11.707 12.400 5.655 1.00 96.56 120 MET A N 1
ATOM 969 C CA . MET A 1 120 ? -11.589 12.742 4.250 1.00 96.56 120 MET A CA 1
ATOM 970 C C . MET A 1 120 ? -11.395 11.481 3.427 1.00 96.56 120 MET A C 1
ATOM 972 O O . MET A 1 120 ? -10.660 10.579 3.821 1.00 96.56 120 MET A O 1
ATOM 976 N N . TYR A 1 121 ? -12.020 11.445 2.262 1.00 95.31 121 TYR A N 1
ATOM 977 C CA . TYR A 1 121 ? -11.869 10.396 1.275 1.00 95.31 121 TYR A CA 1
ATOM 978 C C . TYR A 1 121 ? -11.065 10.903 0.082 1.00 95.31 121 TYR A C 1
ATOM 980 O O . TYR A 1 121 ? -11.305 12.009 -0.408 1.00 95.31 121 TYR A O 1
ATOM 988 N N . CYS A 1 122 ? -10.121 10.089 -0.383 1.00 95.75 122 CYS A N 1
ATOM 989 C CA . CYS A 1 122 ? -9.142 10.454 -1.397 1.00 95.75 122 CYS A CA 1
ATOM 990 C C . CYS A 1 122 ? -9.294 9.581 -2.638 1.00 95.75 122 CYS A C 1
ATOM 992 O O . CYS A 1 122 ? -8.990 8.387 -2.600 1.00 95.75 122 CYS A O 1
ATOM 994 N N . ALA A 1 123 ? -9.692 10.197 -3.749 1.00 94.25 123 ALA A N 1
ATOM 995 C CA . ALA A 1 123 ? -9.536 9.617 -5.072 1.00 94.25 123 ALA A CA 1
ATOM 996 C C . ALA A 1 123 ? -8.149 9.969 -5.628 1.00 94.25 123 ALA A C 1
ATOM 998 O O . ALA A 1 123 ? -7.786 11.142 -5.749 1.00 94.25 123 ALA A O 1
ATOM 999 N N . THR A 1 124 ? -7.381 8.938 -5.974 1.00 93.25 124 THR A N 1
ATOM 1000 C CA . THR A 1 124 ? -6.001 9.049 -6.484 1.00 93.25 124 THR A CA 1
ATOM 1001 C C . THR A 1 124 ? -5.919 8.857 -8.002 1.00 93.25 124 THR A C 1
ATOM 1003 O O . THR A 1 124 ? -4.831 8.805 -8.570 1.00 93.25 124 THR A O 1
ATOM 1006 N N . GLY A 1 125 ? -7.073 8.748 -8.666 1.00 90.06 125 GLY A N 1
ATOM 1007 C CA . GLY A 1 125 ? -7.185 8.526 -10.101 1.00 90.06 125 GLY A CA 1
ATOM 1008 C C . GLY A 1 125 ? -8.630 8.379 -10.581 1.00 90.06 125 GLY A C 1
ATOM 1009 O O . GLY A 1 125 ? -9.548 8.805 -9.879 1.00 90.06 125 GLY A O 1
ATOM 1010 N N . PRO A 1 126 ? -8.850 7.810 -11.778 1.00 87.75 126 PRO A N 1
ATOM 1011 C CA . PRO A 1 126 ? -10.174 7.652 -12.367 1.00 87.75 126 PRO A CA 1
ATOM 1012 C C . PRO A 1 126 ? -11.110 6.814 -11.494 1.00 87.75 126 PRO A C 1
ATOM 1014 O O . PRO A 1 126 ? -10.764 5.723 -11.034 1.00 87.75 126 PRO A O 1
ATOM 1017 N N . GLY A 1 127 ? -12.333 7.312 -11.318 1.00 88.31 127 GLY A N 1
ATOM 1018 C CA . GLY A 1 127 ? -13.339 6.664 -10.494 1.00 88.31 127 GLY A CA 1
ATOM 1019 C C . GLY A 1 127 ? -14.734 6.709 -11.080 1.00 88.31 127 GLY A C 1
ATOM 1020 O O . GLY A 1 127 ? -15.038 7.445 -12.014 1.00 88.31 127 GLY A O 1
ATOM 1021 N N . THR A 1 128 ? -15.597 5.901 -10.486 1.00 87.06 128 THR A N 1
ATOM 1022 C CA . THR A 1 128 ? -17.034 5.886 -10.751 1.00 87.06 128 THR A CA 1
ATOM 1023 C C . THR A 1 128 ? -17.745 6.982 -9.954 1.00 87.06 128 THR A C 1
ATOM 1025 O O . THR A 1 128 ? -17.196 7.530 -8.999 1.00 87.06 128 THR A O 1
ATOM 1028 N N . GLU A 1 129 ? -19.016 7.251 -10.266 1.00 84.81 129 GLU A N 1
ATOM 1029 C CA . GLU A 1 129 ? -19.873 8.169 -9.488 1.00 84.81 129 GLU A CA 1
ATOM 1030 C C . GLU A 1 129 ? -20.019 7.770 -8.008 1.00 84.81 129 GLU A C 1
ATOM 1032 O O . GLU A 1 129 ? -20.441 8.572 -7.181 1.00 84.81 129 GLU A O 1
ATOM 1037 N N . ARG A 1 130 ? -19.654 6.530 -7.668 1.00 81.81 130 ARG A N 1
ATOM 1038 C CA . ARG A 1 130 ? -19.664 5.987 -6.307 1.00 81.81 130 ARG A CA 1
ATOM 1039 C C . ARG A 1 130 ? -18.338 6.165 -5.574 1.00 81.81 130 ARG A C 1
ATOM 1041 O O . ARG A 1 130 ? -18.174 5.608 -4.500 1.00 81.81 130 ARG A O 1
ATOM 1048 N N . TRP A 1 131 ? -17.384 6.905 -6.138 1.00 87.81 131 TRP A N 1
ATOM 1049 C CA . TRP A 1 131 ? -16.065 7.085 -5.525 1.00 87.81 131 TRP A CA 1
ATOM 1050 C C . TRP A 1 131 ? -15.312 5.762 -5.298 1.00 87.81 131 TRP A C 1
ATOM 1052 O O . TRP A 1 131 ? -14.572 5.589 -4.331 1.00 87.81 131 TRP A O 1
ATOM 1062 N N . GLU A 1 132 ? -15.461 4.835 -6.240 1.00 88.44 132 GLU A N 1
ATOM 1063 C CA . GLU A 1 132 ? -14.609 3.648 -6.364 1.00 88.44 132 GLU A CA 1
ATOM 1064 C C . GLU A 1 132 ? -13.716 3.786 -7.597 1.00 88.44 132 GLU A C 1
ATOM 1066 O O . GLU A 1 132 ? -14.194 4.342 -8.595 1.00 88.44 132 GLU A O 1
ATOM 1071 N N . PRO A 1 133 ? -12.481 3.255 -7.573 1.00 89.50 133 PRO A N 1
ATOM 1072 C CA . PRO A 1 133 ? -11.638 3.169 -8.761 1.00 89.50 133 PRO A CA 1
ATOM 1073 C C . PRO A 1 133 ? -12.385 2.509 -9.926 1.00 89.50 133 PRO A C 1
ATOM 1075 O O . PRO A 1 133 ? -13.086 1.512 -9.737 1.00 89.50 133 PRO A O 1
ATOM 1078 N N . SER A 1 134 ? -12.259 3.066 -11.132 1.00 87.19 134 SER A N 1
ATOM 1079 C CA . SER A 1 134 ? -12.883 2.507 -12.344 1.00 87.19 134 SER A CA 1
ATOM 1080 C C . SER A 1 134 ? -11.933 1.647 -13.178 1.00 87.19 134 SER A C 1
ATOM 1082 O O . SER A 1 134 ? -12.377 0.923 -14.067 1.00 87.19 134 SER A O 1
ATOM 1084 N N . VAL A 1 135 ? -10.640 1.692 -12.868 1.00 85.12 135 VAL A N 1
ATOM 1085 C CA . VAL A 1 135 ? -9.573 0.944 -13.536 1.00 85.12 135 VAL A CA 1
ATOM 1086 C C . VAL A 1 135 ? -8.754 0.160 -12.506 1.00 85.12 135 VAL A C 1
ATOM 1088 O O . VAL A 1 135 ? -8.697 0.569 -11.341 1.00 85.12 135 VAL A O 1
ATOM 1091 N N . PRO A 1 136 ? -8.159 -0.988 -12.885 1.00 85.31 136 PRO A N 1
ATOM 1092 C CA . PRO A 1 136 ? -7.303 -1.749 -11.987 1.00 85.31 136 PRO A CA 1
ATOM 1093 C C . PRO A 1 136 ? -6.151 -0.910 -11.454 1.00 85.31 136 PRO A C 1
ATOM 1095 O O . PRO A 1 136 ? -5.694 0.027 -12.109 1.00 85.31 136 PRO A O 1
ATOM 1098 N N . SER A 1 137 ? -5.637 -1.320 -10.294 1.00 80.06 137 SER A N 1
ATOM 1099 C CA . SER A 1 137 ? -4.317 -0.901 -9.835 1.00 80.06 137 SER A CA 1
ATOM 1100 C C . SER A 1 137 ? -4.247 0.597 -9.433 1.00 80.06 137 SER A C 1
ATOM 1102 O O . SER A 1 137 ? -3.170 1.133 -9.178 1.00 80.06 137 SER A O 1
ATOM 1104 N N . PHE A 1 138 ? -5.405 1.265 -9.325 1.00 86.31 138 PHE A N 1
ATOM 1105 C CA . PHE A 1 138 ? -5.609 2.548 -8.646 1.00 86.31 138 PHE A CA 1
ATOM 1106 C C . PHE A 1 138 ? -6.282 2.326 -7.296 1.00 86.31 138 PHE A C 1
ATOM 1108 O O . PHE A 1 138 ? -7.387 1.788 -7.238 1.00 86.31 138 PHE A O 1
ATOM 1115 N N . GLU A 1 139 ? -5.667 2.842 -6.236 1.00 90.88 139 GLU A N 1
ATOM 1116 C CA . GLU A 1 139 ? -6.175 2.689 -4.878 1.00 90.88 139 GLU A CA 1
ATOM 1117 C C . GLU A 1 139 ? -6.581 4.007 -4.242 1.00 90.88 139 GLU A C 1
ATOM 1119 O O . GLU A 1 139 ? -5.860 5.005 -4.282 1.00 90.88 139 GLU A O 1
ATOM 1124 N N . TYR A 1 140 ? -7.749 3.999 -3.612 1.00 94.19 140 TYR A N 1
ATOM 1125 C CA . TYR A 1 140 ? -8.269 5.136 -2.861 1.00 94.19 140 TYR A CA 1
ATOM 1126 C C . TYR A 1 140 ? -8.004 4.951 -1.372 1.00 94.19 140 TYR A C 1
ATOM 1128 O O . TYR A 1 140 ? -7.585 3.883 -0.919 1.00 94.19 140 TYR A O 1
ATOM 1136 N N . GLY A 1 141 ? -8.256 5.985 -0.583 1.00 95.75 141 GLY A N 1
ATOM 1137 C CA . GLY A 1 141 ? -8.000 5.903 0.845 1.00 95.75 141 GLY A CA 1
ATOM 1138 C C . GLY A 1 141 ? -8.667 6.987 1.657 1.00 95.75 141 GLY A C 1
ATOM 1139 O O . GLY A 1 141 ? -9.457 7.779 1.143 1.00 95.75 141 GLY A O 1
ATOM 1140 N N . TYR A 1 142 ? -8.331 6.986 2.940 1.00 97.06 142 TYR A N 1
ATOM 1141 C CA . TYR A 1 142 ? -8.822 7.944 3.910 1.00 97.06 142 TYR A CA 1
ATOM 1142 C C . TYR A 1 142 ? -7.684 8.756 4.516 1.00 97.06 142 TYR A C 1
ATOM 1144 O O . TYR A 1 142 ? -6.626 8.211 4.841 1.00 97.06 142 TYR A O 1
ATOM 1152 N N . LEU A 1 143 ? -7.957 10.036 4.756 1.00 98.25 143 LEU A N 1
ATOM 1153 C CA . LEU A 1 143 ? -7.209 10.848 5.708 1.00 98.25 143 LEU A CA 1
ATOM 1154 C C . LEU A 1 143 ? -8.100 11.082 6.929 1.00 98.25 143 LEU A C 1
ATOM 1156 O O . LEU A 1 143 ? -9.255 11.483 6.782 1.00 98.25 143 LEU A O 1
ATOM 1160 N N . LYS A 1 144 ? -7.587 10.830 8.132 1.00 97.50 144 LYS A N 1
ATOM 1161 C CA . LYS A 1 144 ? -8.342 10.975 9.387 1.00 97.50 144 LYS A CA 1
ATOM 1162 C C . LYS A 1 144 ? -7.583 11.800 10.419 1.00 97.50 144 LYS A C 1
ATOM 1164 O O . LYS A 1 144 ? -6.361 11.842 10.405 1.00 97.50 144 LYS A O 1
ATOM 1169 N N . ALA A 1 145 ? -8.288 12.385 11.376 1.00 97.50 145 ALA A N 1
ATOM 1170 C CA . ALA A 1 145 ? -7.636 12.990 12.532 1.00 97.50 145 ALA A CA 1
ATOM 1171 C C . ALA A 1 145 ? -6.813 11.956 13.323 1.00 97.50 145 ALA A C 1
ATOM 1173 O O . ALA A 1 145 ? -7.244 10.807 13.496 1.00 97.50 145 ALA A O 1
ATOM 1174 N N . LYS A 1 146 ? -5.648 12.372 13.832 1.00 96.81 146 LYS A N 1
ATOM 1175 C CA . LYS A 1 146 ? -4.871 11.572 14.789 1.00 96.81 146 LYS A CA 1
ATOM 1176 C C . LYS A 1 146 ? -5.666 11.302 16.065 1.00 96.81 146 LYS A C 1
ATOM 1178 O O . LYS A 1 146 ? -6.428 12.149 16.535 1.00 96.81 146 LYS A O 1
ATOM 1183 N N . LYS A 1 147 ? -5.488 10.100 16.612 1.00 94.75 147 LYS A N 1
ATOM 1184 C CA . LYS A 1 147 ? -6.087 9.656 17.875 1.00 94.75 147 LYS A CA 1
ATOM 1185 C C . LYS A 1 147 ? -5.127 8.715 18.585 1.00 94.75 147 LYS A C 1
ATOM 1187 O O . LYS A 1 147 ? -4.525 7.870 17.937 1.00 94.75 147 LYS A O 1
ATOM 1192 N N . ASP A 1 148 ? -5.068 8.808 19.908 1.00 93.12 148 ASP A N 1
ATOM 1193 C CA . ASP A 1 148 ? -4.157 7.998 20.727 1.00 93.12 148 ASP A CA 1
ATOM 1194 C C . ASP A 1 14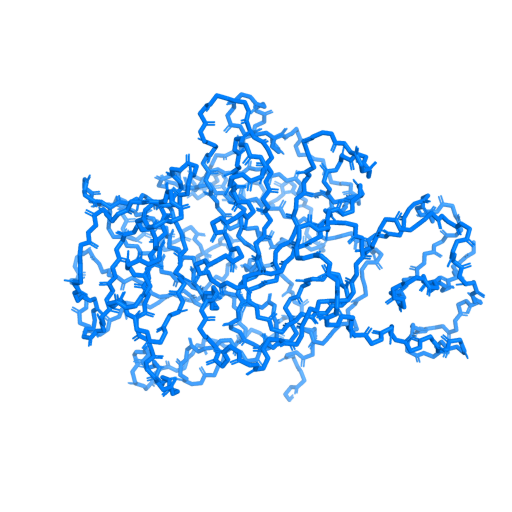8 ? -4.459 6.486 20.678 1.00 93.12 148 ASP A C 1
ATOM 1196 O O . ASP A 1 148 ? -3.589 5.671 20.978 1.00 93.12 148 ASP A O 1
ATOM 1200 N N . ASP A 1 149 ? -5.693 6.097 20.333 1.00 93.31 149 ASP A N 1
ATOM 1201 C CA . ASP A 1 149 ? -6.166 4.706 20.313 1.00 93.31 149 ASP A CA 1
ATOM 1202 C C . ASP A 1 149 ? -6.189 4.063 18.913 1.00 93.31 149 ASP A C 1
ATOM 1204 O O . ASP A 1 149 ? -6.699 2.953 18.750 1.00 93.31 149 ASP A O 1
ATOM 1208 N N . GLU A 1 150 ? -5.664 4.743 17.893 1.00 95.50 150 GLU A N 1
ATOM 1209 C CA . GLU A 1 150 ? -5.671 4.284 16.504 1.00 95.50 150 GLU A CA 1
ATOM 1210 C C . GLU A 1 150 ? -4.307 4.539 15.839 1.00 95.50 150 GLU A C 1
ATOM 1212 O O . GLU A 1 150 ? -3.652 5.527 16.155 1.00 95.50 150 GLU A O 1
ATOM 1217 N N . PRO A 1 151 ? -3.869 3.711 14.872 1.00 96.94 151 PRO A N 1
ATOM 1218 C CA . PRO A 1 151 ? -2.627 3.970 14.153 1.00 96.94 151 PRO A CA 1
ATOM 1219 C C . PRO A 1 151 ? -2.710 5.238 13.296 1.00 96.94 151 PRO A C 1
ATOM 1221 O O . PRO A 1 151 ? -3.762 5.551 12.716 1.00 96.94 151 PRO A O 1
ATOM 1224 N N . ASP A 1 152 ? -1.561 5.899 13.156 1.00 96.81 152 ASP A N 1
ATOM 1225 C CA . ASP A 1 152 ? -1.372 7.048 12.268 1.00 96.81 152 ASP A CA 1
ATOM 1226 C C . ASP A 1 152 ? -1.424 6.644 10.790 1.00 96.81 152 ASP A C 1
ATOM 1228 O O . ASP A 1 152 ? -2.004 7.358 9.977 1.00 96.81 152 ASP A O 1
ATOM 1232 N N . ALA A 1 153 ? -0.866 5.480 10.444 1.00 97.38 153 ALA A N 1
ATOM 1233 C CA . ALA A 1 153 ? -0.880 4.929 9.095 1.00 97.38 153 ALA A CA 1
ATOM 1234 C C . ALA A 1 153 ? -1.205 3.431 9.127 1.00 97.38 153 ALA A C 1
ATOM 1236 O O . ALA A 1 153 ? -0.665 2.685 9.945 1.00 97.38 153 ALA A O 1
ATOM 1237 N N . SER A 1 154 ? -2.112 2.996 8.255 1.00 97.94 154 SER A N 1
ATOM 1238 C CA . SER A 1 154 ? -2.500 1.590 8.088 1.00 97.94 154 SER A CA 1
ATOM 1239 C C . SER A 1 154 ? -3.262 1.416 6.764 1.00 97.94 154 SER A C 1
ATOM 1241 O O . SER A 1 154 ? -3.297 2.312 5.918 1.00 97.94 154 SER A O 1
ATOM 1243 N N . PHE A 1 155 ? -3.904 0.270 6.582 1.00 98.00 155 PHE A N 1
ATOM 1244 C CA . PHE A 1 155 ? -4.809 -0.026 5.487 1.00 98.00 155 PHE A CA 1
ATOM 1245 C C . PHE A 1 155 ? -6.046 -0.781 5.992 1.00 98.00 155 PHE A C 1
ATOM 1247 O O . PHE A 1 155 ? -6.078 -1.307 7.107 1.00 98.00 155 PHE A O 1
ATOM 1254 N N . VAL A 1 156 ? -7.087 -0.805 5.163 1.00 97.56 156 VAL A N 1
ATOM 1255 C CA . VAL A 1 156 ? -8.366 -1.464 5.434 1.00 97.56 156 VAL A CA 1
ATOM 1256 C C . VAL A 1 156 ? -8.452 -2.769 4.658 1.00 97.56 156 VAL A C 1
ATOM 1258 O O . VAL A 1 156 ? -8.270 -2.785 3.438 1.00 97.56 156 VAL A O 1
ATOM 1261 N N . VAL A 1 157 ? -8.816 -3.841 5.353 1.00 97.50 157 VAL A N 1
ATOM 1262 C CA . VAL A 1 157 ? -9.141 -5.149 4.787 1.00 97.50 157 VAL A CA 1
ATOM 1263 C C . VAL A 1 157 ? -10.640 -5.399 4.894 1.00 97.50 157 VAL A C 1
ATOM 1265 O O . VAL A 1 157 ? -11.217 -5.434 5.981 1.00 97.50 157 VAL A O 1
ATOM 1268 N N . GLN A 1 158 ? -11.274 -5.615 3.749 1.00 95.12 158 GLN A N 1
ATOM 1269 C CA . GLN A 1 158 ? -12.656 -6.056 3.655 1.00 95.12 158 GLN A CA 1
ATOM 1270 C C . GLN A 1 158 ? -12.788 -7.492 4.170 1.00 95.12 158 GLN A C 1
ATOM 1272 O O . GLN A 1 158 ? -12.058 -8.388 3.749 1.00 95.12 158 GLN A O 1
ATOM 1277 N N . VAL A 1 159 ? -13.778 -7.748 5.022 1.00 96.06 159 VAL A N 1
ATOM 1278 C CA . VAL A 1 159 ? -14.119 -9.090 5.510 1.00 96.06 159 VAL A CA 1
ATOM 1279 C C . VAL A 1 159 ? -15.621 -9.322 5.462 1.00 96.06 159 VAL A C 1
ATOM 1281 O O . VAL A 1 159 ? -16.413 -8.402 5.595 1.00 96.06 159 VAL A O 1
ATOM 1284 N N . LYS A 1 160 ? -16.047 -10.573 5.298 1.00 94.81 160 LYS A N 1
ATOM 1285 C CA . LYS A 1 160 ? -17.478 -10.927 5.257 1.00 94.81 160 LYS A CA 1
ATOM 1286 C C . LYS A 1 160 ? -18.118 -10.993 6.639 1.00 94.81 160 LYS A C 1
ATOM 1288 O O . LYS A 1 160 ? -19.338 -10.943 6.747 1.00 94.81 160 LYS A O 1
ATOM 1293 N N . SER A 1 161 ? -17.309 -11.202 7.677 1.00 96.06 161 SER A N 1
ATOM 1294 C CA . SER A 1 161 ? -17.768 -11.269 9.061 1.00 96.06 161 SER A CA 1
ATOM 1295 C C . SER A 1 161 ? -16.630 -10.952 10.028 1.00 96.06 161 SER A C 1
ATOM 1297 O O . SER A 1 161 ? -15.682 -11.734 10.126 1.00 96.06 161 SER A O 1
ATOM 1299 N N . LEU A 1 162 ? -16.746 -9.861 10.783 1.00 98.12 162 LEU A N 1
ATOM 1300 C CA . LEU A 1 162 ? -15.818 -9.500 11.854 1.00 98.12 162 LEU A CA 1
ATOM 1301 C C . LEU A 1 162 ? -15.765 -10.609 12.898 1.00 98.12 162 LEU A C 1
ATOM 1303 O O . LEU A 1 162 ? -14.686 -11.096 13.207 1.00 98.12 162 LEU A O 1
ATOM 1307 N N . ASP A 1 163 ? -16.909 -11.111 13.360 1.00 96.94 163 ASP A N 1
ATOM 1308 C CA . ASP A 1 163 ? -16.964 -12.146 14.400 1.00 96.94 163 ASP A CA 1
ATOM 1309 C C . ASP A 1 163 ? -16.177 -13.414 14.026 1.00 96.94 163 ASP A C 1
ATOM 1311 O O . ASP A 1 163 ? -15.558 -14.056 14.880 1.00 96.94 163 ASP A O 1
ATOM 1315 N N . LYS A 1 164 ? -16.207 -13.809 12.746 1.00 96.94 164 LYS A N 1
ATOM 1316 C CA . LYS A 1 164 ? -15.422 -14.948 12.249 1.00 96.94 164 LYS A CA 1
ATOM 1317 C C . LYS A 1 164 ? -13.948 -14.585 12.108 1.00 96.94 164 LYS A C 1
ATOM 1319 O O . LYS A 1 164 ? -13.100 -15.388 12.499 1.00 96.94 164 LYS A O 1
ATOM 1324 N N . THR A 1 165 ? -13.642 -13.409 11.569 1.00 98.25 165 THR A N 1
ATOM 1325 C CA . THR A 1 165 ? -12.259 -12.974 11.357 1.00 98.25 165 THR A CA 1
ATOM 1326 C C . THR A 1 165 ? -11.531 -12.744 12.679 1.00 98.25 165 THR A C 1
ATOM 1328 O O . THR A 1 165 ? -10.447 -13.284 12.857 1.00 98.25 165 THR A O 1
ATOM 1331 N N . LEU A 1 166 ? -12.134 -12.063 13.655 1.00 98.50 166 LEU A N 1
ATOM 1332 C CA . LEU A 1 166 ? -11.525 -11.785 14.963 1.00 98.50 166 LEU A CA 1
ATOM 1333 C C . LEU A 1 166 ? -11.179 -13.073 15.734 1.00 98.50 166 LEU A C 1
ATOM 1335 O O . LEU A 1 166 ? -10.145 -13.154 16.398 1.00 98.50 166 LEU A O 1
ATOM 1339 N N . LYS A 1 167 ? -11.978 -14.140 15.580 1.00 97.75 167 LYS A N 1
ATOM 1340 C CA . LYS A 1 167 ? -11.637 -15.473 16.113 1.00 97.75 167 LYS A CA 1
ATOM 1341 C C . LYS A 1 167 ? -10.385 -16.057 15.462 1.00 97.75 167 LYS A C 1
ATOM 1343 O O . LYS A 1 167 ? -9.577 -16.671 16.155 1.00 97.75 167 LYS A O 1
ATOM 1348 N N . LYS A 1 168 ? -10.224 -15.887 14.146 1.00 98.38 168 LYS A N 1
ATOM 1349 C CA . LYS A 1 168 ? -9.018 -16.318 13.428 1.00 98.38 168 LYS A CA 1
ATOM 1350 C C . LYS A 1 168 ? -7.804 -15.487 13.838 1.00 98.38 168 LYS A C 1
ATOM 1352 O O . LYS A 1 168 ? -6.766 -16.078 14.099 1.00 98.38 168 LYS A O 1
ATOM 1357 N N . VAL A 1 169 ? -7.948 -14.167 13.958 1.00 98.62 169 VAL A N 1
ATOM 1358 C CA . VAL A 1 169 ? -6.867 -13.250 14.360 1.00 98.62 169 VAL A CA 1
ATOM 1359 C C . VAL A 1 169 ? -6.200 -13.737 15.645 1.00 98.62 169 VAL A C 1
ATOM 1361 O O . VAL A 1 169 ? -5.010 -14.037 15.632 1.00 98.62 169 VAL A O 1
ATOM 1364 N N . ASN A 1 170 ? -6.982 -13.950 16.709 1.00 96.88 170 ASN A N 1
ATOM 1365 C CA . ASN A 1 170 ? -6.453 -14.458 17.979 1.00 96.88 170 ASN A CA 1
ATOM 1366 C C . ASN A 1 170 ? -5.874 -15.879 17.860 1.00 96.88 170 ASN A C 1
ATOM 1368 O O . ASN A 1 170 ? -4.884 -16.209 18.509 1.00 96.88 170 ASN A O 1
ATOM 1372 N N . LYS A 1 171 ? -6.488 -16.744 17.040 1.00 98.25 171 LYS A N 1
ATOM 1373 C CA . LYS A 1 171 ? -6.025 -18.126 16.837 1.00 98.25 171 LYS A CA 1
ATOM 1374 C C . LYS A 1 171 ? -4.652 -18.188 16.156 1.00 98.25 171 LYS A C 1
ATOM 1376 O O . LYS A 1 171 ? -3.870 -19.074 16.485 1.00 98.25 171 LYS A O 1
ATOM 1381 N N . TYR A 1 172 ? -4.379 -17.286 15.215 1.00 98.44 172 TYR A N 1
ATOM 1382 C CA . TYR A 1 172 ? -3.183 -17.312 14.366 1.00 98.44 172 TYR A CA 1
ATOM 1383 C C . TYR A 1 172 ? -2.141 -16.254 14.749 1.00 98.44 172 TYR A C 1
ATOM 1385 O O . TYR A 1 172 ? -1.307 -15.878 13.932 1.00 98.44 172 TYR A O 1
ATOM 1393 N N . GLY A 1 173 ? -2.151 -15.815 16.011 1.00 96.94 173 GLY A N 1
ATOM 1394 C CA . GLY A 1 173 ? -1.064 -15.036 16.607 1.00 96.94 173 GLY A CA 1
ATOM 1395 C C . GLY A 1 173 ? -1.190 -13.519 16.490 1.00 96.94 173 GLY A C 1
ATOM 1396 O O . GLY A 1 173 ? -0.298 -12.830 16.970 1.00 96.94 173 GLY A O 1
ATOM 1397 N N . GLY A 1 174 ? -2.271 -13.003 15.902 1.00 98.44 174 GLY A N 1
ATOM 1398 C CA . GLY A 1 174 ? -2.597 -11.579 15.969 1.00 98.44 174 GLY A CA 1
ATOM 1399 C C . GLY A 1 174 ? -3.373 -11.217 17.234 1.00 98.44 174 GLY A C 1
ATOM 1400 O O . GLY A 1 174 ? -3.666 -12.065 18.083 1.00 98.44 174 GLY A O 1
ATOM 1401 N N . LYS A 1 175 ? -3.747 -9.943 17.340 1.00 98.62 175 LYS A N 1
ATOM 1402 C CA . LYS A 1 175 ? -4.444 -9.384 18.505 1.00 98.62 175 LYS A CA 1
ATOM 1403 C C . LYS A 1 175 ? -5.569 -8.455 18.074 1.00 98.62 175 LYS A C 1
ATOM 1405 O O . LYS A 1 175 ? -5.436 -7.713 17.112 1.00 98.62 175 LYS A O 1
ATOM 1410 N N . VAL A 1 176 ? -6.674 -8.453 18.810 1.00 98.56 176 VAL A N 1
ATOM 1411 C CA . VAL A 1 176 ? -7.727 -7.443 18.634 1.00 98.56 176 VAL A CA 1
ATOM 1412 C C . VAL A 1 176 ? -7.377 -6.213 19.469 1.00 98.56 176 VAL A C 1
ATOM 1414 O O . VAL A 1 176 ? -7.243 -6.311 20.689 1.00 98.56 176 VAL A O 1
ATOM 1417 N N . LEU A 1 177 ? -7.194 -5.067 18.813 1.00 97.94 177 LEU A N 1
ATOM 1418 C CA . LEU A 1 177 ? -6.919 -3.786 19.470 1.00 97.94 177 LEU A CA 1
ATOM 1419 C C . LEU A 1 177 ? -8.202 -3.042 19.821 1.00 97.94 177 LEU A C 1
ATOM 1421 O O . LEU A 1 177 ? -8.322 -2.478 20.906 1.00 97.94 177 LEU A O 1
ATOM 1425 N N . LYS A 1 178 ? -9.167 -3.067 18.901 1.00 97.81 178 LYS A N 1
ATOM 1426 C CA . LYS A 1 178 ? -10.483 -2.456 19.057 1.00 97.81 178 LYS A CA 1
ATOM 1427 C C . LYS A 1 178 ? -11.515 -3.415 18.492 1.00 97.81 178 LYS A C 1
ATOM 1429 O O . LYS A 1 178 ? -11.472 -3.762 17.311 1.00 97.81 178 LYS A O 1
ATOM 1434 N N . GLU A 1 179 ? -12.419 -3.853 19.360 1.00 96.62 179 GLU A N 1
ATOM 1435 C CA . GLU A 1 179 ? -13.593 -4.635 18.972 1.00 96.62 179 GLU A CA 1
ATOM 1436 C C . GLU A 1 179 ? -14.501 -3.824 18.034 1.00 96.62 179 GLU A C 1
ATOM 1438 O O . GLU A 1 179 ? -14.259 -2.640 17.792 1.00 96.62 179 GLU A O 1
ATOM 1443 N N . ARG A 1 180 ? -15.555 -4.463 17.514 1.00 97.94 180 ARG A N 1
ATOM 1444 C CA . ARG A 1 180 ? -16.515 -3.862 16.576 1.00 97.94 180 ARG A CA 1
ATOM 1445 C C . ARG A 1 180 ? -16.908 -2.428 16.972 1.00 97.94 180 ARG A C 1
ATOM 1447 O O . ARG A 1 180 ? -17.429 -2.197 18.065 1.00 97.94 180 ARG A O 1
ATOM 1454 N N . TYR A 1 181 ? -16.702 -1.486 16.058 1.00 96.62 181 TYR A N 1
ATOM 1455 C CA . TYR A 1 181 ? -17.075 -0.079 16.181 1.00 96.62 181 TYR A CA 1
ATOM 1456 C C . TYR A 1 181 ? -17.553 0.472 14.834 1.00 96.62 181 TYR A C 1
ATOM 1458 O O . TYR A 1 181 ? -17.458 -0.197 13.811 1.00 96.62 181 TYR A O 1
ATOM 1466 N N . GLN A 1 182 ? -18.100 1.686 14.839 1.00 93.62 182 GLN A N 1
ATOM 1467 C CA . GLN A 1 182 ? -18.746 2.280 13.671 1.00 93.62 182 GLN A CA 1
ATOM 1468 C C . GLN A 1 182 ? -17.960 3.477 13.135 1.00 93.62 182 GLN A C 1
ATOM 1470 O O . GLN A 1 182 ? -17.539 4.340 13.908 1.00 93.62 182 GLN A O 1
ATOM 1475 N N . VAL A 1 183 ? -17.805 3.539 11.812 1.00 90.69 183 VAL A N 1
ATOM 1476 C CA . VAL A 1 183 ? -17.259 4.686 11.069 1.00 90.69 183 VAL A CA 1
ATOM 1477 C C . VAL A 1 183 ? -18.193 4.955 9.896 1.00 90.69 183 VAL A C 1
ATOM 1479 O O . VAL A 1 183 ? -18.433 4.051 9.103 1.00 90.69 183 VAL A O 1
ATOM 1482 N N . GLU A 1 184 ? -18.754 6.164 9.802 1.00 87.31 184 GLU A N 1
ATOM 1483 C CA . GLU A 1 184 ? -19.712 6.545 8.746 1.00 87.31 184 GLU A CA 1
ATOM 1484 C C . GLU A 1 184 ? -20.863 5.532 8.542 1.00 87.31 184 GLU A C 1
ATOM 1486 O O . GLU A 1 184 ? -21.292 5.265 7.423 1.00 87.31 184 GLU A O 1
ATOM 1491 N N . GLY A 1 185 ? -21.363 4.934 9.632 1.00 88.00 185 GLY A N 1
ATOM 1492 C CA . GLY A 1 185 ? -22.459 3.955 9.590 1.00 88.00 185 GLY A CA 1
ATOM 1493 C C . GLY A 1 185 ? -22.062 2.544 9.135 1.00 88.00 185 GLY A C 1
ATOM 1494 O O . GLY A 1 185 ? -22.941 1.711 8.915 1.00 88.00 185 GLY A O 1
ATOM 1495 N N . GLN A 1 186 ? -20.762 2.272 9.006 1.00 91.12 186 GLN A N 1
ATOM 1496 C CA . GLN A 1 186 ? -20.211 0.973 8.635 1.00 91.12 186 GLN A CA 1
ATOM 1497 C C . GLN A 1 186 ? -19.467 0.316 9.799 1.00 91.12 186 GLN A C 1
ATOM 1499 O O . GLN A 1 186 ? -18.867 0.994 10.635 1.00 91.12 186 GLN A O 1
ATOM 1504 N N . ASP A 1 187 ? -19.492 -1.017 9.835 1.00 95.88 187 ASP A N 1
ATOM 1505 C CA . ASP A 1 187 ? -18.863 -1.820 10.885 1.00 95.88 187 ASP A CA 1
ATOM 1506 C C . ASP A 1 187 ? -17.369 -2.035 10.616 1.00 95.88 187 ASP A C 1
ATOM 1508 O O . ASP A 1 187 ? -16.973 -2.641 9.617 1.00 95.88 187 ASP A O 1
ATOM 1512 N N . TYR A 1 188 ? -16.546 -1.599 11.566 1.00 97.50 188 TYR A N 1
ATOM 1513 C CA . TYR A 1 188 ? -15.099 -1.759 11.567 1.00 97.50 188 TYR A CA 1
ATOM 1514 C C . TYR A 1 188 ? -14.599 -2.486 12.819 1.00 97.50 188 TYR A C 1
ATOM 1516 O O . TYR A 1 188 ? -15.265 -2.524 13.850 1.00 97.50 188 TYR A O 1
ATOM 1524 N N . ALA A 1 189 ? -13.390 -3.033 12.747 1.00 98.56 189 ALA A N 1
ATOM 1525 C CA . ALA A 1 189 ? -12.579 -3.411 13.905 1.00 98.56 189 ALA A CA 1
ATOM 1526 C C . ALA A 1 189 ? -11.113 -3.033 13.648 1.00 98.56 189 ALA A C 1
ATOM 1528 O O . ALA A 1 189 ? -10.719 -2.833 12.500 1.00 98.56 189 ALA A O 1
ATOM 1529 N N . LEU A 1 190 ? -10.301 -2.948 14.701 1.00 98.69 190 LEU A N 1
ATOM 1530 C CA . LEU A 1 190 ? -8.857 -2.731 14.586 1.00 98.69 190 LEU A CA 1
ATOM 1531 C C . LEU A 1 190 ? -8.127 -3.923 15.198 1.00 98.69 190 LEU A C 1
ATOM 1533 O O . LEU A 1 190 ? -8.404 -4.318 16.334 1.00 98.69 190 LEU A O 1
ATOM 1537 N N . ILE A 1 191 ? -7.188 -4.486 14.450 1.00 98.75 191 ILE A N 1
ATOM 1538 C CA . ILE A 1 191 ? -6.370 -5.618 14.881 1.00 98.75 191 ILE A CA 1
ATOM 1539 C C . ILE A 1 191 ? -4.885 -5.301 14.722 1.00 98.75 191 ILE A C 1
ATOM 1541 O O . ILE A 1 191 ? -4.528 -4.360 14.023 1.00 98.75 191 ILE A O 1
ATOM 1545 N N . GLU A 1 192 ? -4.039 -6.130 15.318 1.00 98.31 192 GLU A N 1
ATOM 1546 C CA . GLU A 1 192 ? -2.640 -6.317 14.942 1.00 98.31 192 GLU A CA 1
ATOM 1547 C C . GLU A 1 192 ? -2.482 -7.688 14.282 1.00 98.31 192 GLU A C 1
ATOM 1549 O O . GLU A 1 192 ? -3.092 -8.673 14.725 1.00 98.31 192 GLU A O 1
ATOM 1554 N N . ASP A 1 193 ? -1.658 -7.756 13.238 1.00 98.62 193 ASP A N 1
ATOM 1555 C CA . ASP A 1 193 ? -1.174 -9.027 12.704 1.00 98.62 193 ASP A CA 1
ATOM 1556 C C . ASP A 1 193 ? -0.194 -9.722 13.671 1.00 98.62 193 ASP A C 1
ATOM 1558 O O . ASP A 1 193 ? 0.052 -9.262 14.789 1.00 98.62 193 ASP A O 1
ATOM 1562 N N . SER A 1 194 ? 0.373 -10.858 13.258 1.00 98.31 194 SER A N 1
ATOM 1563 C CA . SER A 1 194 ? 1.313 -11.617 14.091 1.00 98.31 194 SER A CA 1
ATOM 1564 C C . SER A 1 194 ? 2.660 -10.929 14.341 1.00 98.31 194 SER A C 1
ATOM 1566 O O . SER A 1 194 ? 3.438 -11.393 15.177 1.00 98.31 194 SER A O 1
ATOM 1568 N N . GLU A 1 195 ? 2.958 -9.857 13.608 1.00 97.75 195 GLU A N 1
ATOM 1569 C CA . GLU A 1 195 ? 4.199 -9.091 13.710 1.00 97.75 195 GLU A CA 1
ATOM 1570 C C . GLU A 1 195 ? 4.012 -7.798 14.516 1.00 97.75 195 GLU A C 1
ATOM 1572 O O . GLU A 1 195 ? 5.005 -7.218 14.966 1.00 97.75 195 GLU A O 1
ATOM 1577 N N . GLY A 1 196 ? 2.757 -7.393 14.744 1.00 97.88 196 GLY A N 1
ATOM 1578 C CA . GLY A 1 196 ? 2.371 -6.159 15.425 1.00 97.88 196 GLY A CA 1
ATOM 1579 C C . GLY A 1 196 ? 1.936 -5.039 14.476 1.00 97.88 196 GLY A C 1
ATOM 1580 O O . GLY A 1 196 ? 1.811 -3.900 14.915 1.00 97.88 196 GLY A O 1
ATOM 1581 N N . ASN A 1 197 ? 1.726 -5.319 13.185 1.00 98.19 197 ASN A N 1
ATOM 1582 C CA . ASN A 1 197 ? 1.240 -4.311 12.247 1.00 98.19 197 ASN A CA 1
ATOM 1583 C C . ASN A 1 197 ? -0.257 -4.068 12.473 1.00 98.19 197 ASN A C 1
ATOM 1585 O O . ASN A 1 197 ? -1.041 -5.021 12.387 1.00 98.19 197 ASN A O 1
ATOM 1589 N N . PRO A 1 198 ? -0.688 -2.820 12.714 1.00 97.94 198 PRO A N 1
ATOM 1590 C CA . PRO A 1 198 ? -2.093 -2.514 12.900 1.00 97.94 198 PRO A CA 1
ATOM 1591 C C . PRO A 1 198 ? -2.834 -2.535 11.556 1.00 97.94 198 PRO A C 1
ATOM 1593 O O . PRO A 1 198 ? -2.356 -1.970 10.571 1.00 97.94 198 PRO A O 1
ATOM 1596 N N . ILE A 1 199 ? -4.011 -3.162 11.515 1.00 98.69 199 ILE A N 1
ATOM 1597 C CA . ILE A 1 199 ? -4.843 -3.334 10.314 1.00 98.69 199 ILE A CA 1
ATOM 1598 C C . ILE A 1 199 ? -6.306 -3.054 10.665 1.00 98.69 199 ILE A C 1
ATOM 1600 O O . ILE A 1 199 ? -6.853 -3.629 11.612 1.00 98.69 199 ILE A O 1
ATOM 1604 N N . TYR A 1 200 ? -6.964 -2.209 9.874 1.00 98.62 200 TYR A N 1
ATOM 1605 C CA . TYR A 1 200 ? -8.407 -2.009 9.976 1.00 98.62 200 TYR A CA 1
ATOM 1606 C C . TYR A 1 200 ? -9.149 -3.134 9.254 1.00 98.62 200 TYR A C 1
ATOM 1608 O O . TYR A 1 200 ? -8.831 -3.473 8.117 1.00 98.62 200 TYR A O 1
ATOM 1616 N N . LEU A 1 201 ? -10.180 -3.683 9.884 1.00 98.50 201 LEU A N 1
ATOM 1617 C CA . LEU A 1 201 ? -11.123 -4.599 9.252 1.00 98.50 201 LEU A CA 1
ATOM 1618 C C . LEU A 1 201 ? -12.425 -3.860 8.974 1.00 98.50 201 LEU A C 1
ATOM 1620 O O . LEU A 1 201 ? -12.919 -3.180 9.865 1.00 98.50 201 LEU A O 1
ATOM 1624 N N . TRP A 1 202 ? -12.995 -4.041 7.787 1.00 96.44 202 TRP A N 1
ATOM 1625 C CA . TRP A 1 202 ? -14.290 -3.486 7.389 1.00 96.44 202 TRP A CA 1
ATOM 1626 C C . TRP A 1 202 ? -15.247 -4.619 7.019 1.00 96.44 202 TRP A C 1
ATOM 1628 O O . TRP A 1 202 ? -14.951 -5.420 6.127 1.00 96.44 202 TRP A O 1
ATOM 1638 N N . GLU A 1 203 ? -16.373 -4.730 7.726 1.00 95.56 203 GLU A N 1
ATOM 1639 C CA . GLU A 1 203 ? -17.372 -5.764 7.454 1.00 95.56 203 GLU A CA 1
ATOM 1640 C C . GLU A 1 203 ? -18.210 -5.410 6.225 1.00 95.56 203 GLU A C 1
ATOM 1642 O O . GLU A 1 203 ? -19.018 -4.492 6.257 1.00 95.56 203 GLU A O 1
ATOM 1647 N N . ILE A 1 204 ? -18.077 -6.206 5.164 1.00 91.62 204 ILE A N 1
ATOM 1648 C CA . ILE A 1 204 ? -18.907 -6.119 3.963 1.00 91.62 204 ILE A CA 1
ATOM 1649 C C . ILE A 1 204 ? -19.527 -7.492 3.680 1.00 91.62 204 ILE A C 1
ATOM 1651 O O . ILE A 1 204 ? -18.945 -8.294 2.934 1.00 91.62 204 ILE A O 1
ATOM 1655 N N . PRO A 1 205 ? -20.716 -7.797 4.236 1.00 82.38 205 PRO A N 1
ATOM 1656 C CA . PRO A 1 205 ? -21.357 -9.103 4.071 1.00 82.38 205 PRO A CA 1
ATOM 1657 C C . PRO A 1 205 ? -21.702 -9.443 2.610 1.00 82.38 205 PRO A C 1
ATOM 1659 O O . PRO A 1 205 ? -21.657 -10.609 2.219 1.00 82.38 205 PRO A O 1
ATOM 1662 N N . GLY A 1 206 ? -22.003 -8.433 1.785 1.00 77.94 206 GLY A N 1
ATOM 1663 C CA . GLY A 1 206 ? -22.469 -8.574 0.399 1.00 77.94 206 GLY A CA 1
ATOM 1664 C C . GLY A 1 206 ? -21.620 -7.803 -0.613 1.00 77.94 206 GLY A C 1
ATOM 1665 O O . GLY A 1 206 ? -20.393 -7.799 -0.521 1.00 77.94 206 GLY A O 1
ATOM 1666 N N . GLU A 1 207 ? -22.278 -7.182 -1.587 1.00 66.56 207 GLU A N 1
ATOM 1667 C CA . GLU A 1 207 ? -21.691 -6.132 -2.421 1.00 66.56 207 GLU A CA 1
ATOM 1668 C C . GLU A 1 207 ? -22.020 -4.794 -1.772 1.00 66.56 207 GLU A C 1
ATOM 1670 O O . GLU A 1 207 ? -23.193 -4.450 -1.621 1.00 66.56 207 GLU A O 1
ATOM 1675 N N . GLU A 1 208 ? -21.001 -4.058 -1.340 1.00 62.88 208 GLU A N 1
ATOM 1676 C CA . GLU A 1 208 ? -21.227 -2.714 -0.832 1.00 62.88 208 GLU A CA 1
ATOM 1677 C C . GLU A 1 208 ? -21.179 -1.695 -1.958 1.00 62.88 208 GLU A C 1
ATOM 1679 O O . GLU A 1 208 ? -20.339 -1.752 -2.857 1.00 62.88 208 GLU A O 1
ATOM 1684 N N . MET A 1 209 ? -22.100 -0.743 -1.873 1.00 56.44 209 MET A N 1
ATOM 1685 C CA . MET A 1 209 ? -22.076 0.484 -2.642 1.00 56.44 209 MET A CA 1
ATOM 1686 C C . MET A 1 209 ? -21.736 1.587 -1.653 1.00 56.44 209 MET A C 1
ATOM 1688 O O . MET A 1 209 ? -22.631 2.130 -1.008 1.00 56.44 209 MET A O 1
ATOM 1692 N N . GLN A 1 210 ? -20.452 1.898 -1.494 1.00 62.75 210 GLN A N 1
ATOM 1693 C CA . GLN A 1 210 ? -20.105 3.111 -0.777 1.00 62.75 210 GLN A CA 1
ATOM 1694 C C . GLN A 1 210 ? -20.521 4.287 -1.666 1.00 62.75 210 GLN A C 1
ATOM 1696 O O . GLN A 1 210 ? -20.119 4.358 -2.822 1.00 62.75 210 GLN A O 1
ATOM 1701 N N . SER A 1 211 ? -21.383 5.174 -1.176 1.00 59.19 211 SER A N 1
ATOM 1702 C CA . SER A 1 211 ? -21.611 6.470 -1.811 1.00 59.19 211 SER A CA 1
ATOM 1703 C C . SER A 1 211 ? -20.930 7.513 -0.949 1.00 59.19 211 SER A C 1
ATOM 1705 O O . SER A 1 211 ? -21.476 7.940 0.065 1.00 59.19 211 SER A O 1
ATOM 1707 N N . VAL A 1 212 ? -19.714 7.885 -1.324 1.00 69.31 212 VAL A N 1
ATOM 1708 C CA . VAL A 1 212 ? -19.080 9.069 -0.752 1.00 69.31 212 VAL A CA 1
ATOM 1709 C C . VAL A 1 212 ? -19.713 10.277 -1.437 1.00 69.31 212 VAL A C 1
ATOM 1711 O O . VAL A 1 212 ? -19.665 10.366 -2.660 1.00 69.31 212 VAL A O 1
ATOM 1714 N N . ASN A 1 213 ? -20.323 11.178 -0.666 1.00 67.00 213 ASN A N 1
ATOM 1715 C CA . ASN A 1 213 ? -20.830 12.469 -1.137 1.00 67.00 213 ASN A CA 1
ATOM 1716 C C . ASN A 1 213 ? -21.796 12.369 -2.345 1.00 67.00 213 ASN A C 1
ATOM 1718 O O . ASN A 1 213 ? -21.417 12.633 -3.497 1.00 67.00 213 ASN A O 1
ATOM 1722 N N . PRO A 1 214 ? -23.060 11.959 -2.116 1.00 63.72 214 PRO A N 1
ATOM 1723 C CA . PRO A 1 214 ? -24.034 11.744 -3.175 1.00 63.72 214 PRO A CA 1
ATOM 1724 C C . PRO A 1 214 ? -24.267 13.034 -3.973 1.00 63.72 214 PRO A C 1
ATOM 1726 O O . PRO A 1 214 ? -24.769 14.029 -3.456 1.00 63.72 214 PRO A O 1
ATOM 1729 N N . GLY A 1 215 ? -23.934 12.998 -5.265 1.00 67.75 215 GLY A N 1
ATOM 1730 C CA . GLY A 1 215 ? -24.160 14.104 -6.203 1.00 67.75 215 GLY A CA 1
ATOM 1731 C C . GLY A 1 215 ? -22.899 14.822 -6.689 1.00 67.75 215 GLY A C 1
ATOM 1732 O O . GLY A 1 215 ? -23.003 15.651 -7.593 1.00 67.75 215 GLY A O 1
ATOM 1733 N N . ARG A 1 216 ? -21.713 14.484 -6.167 1.00 83.50 216 ARG A N 1
ATOM 1734 C CA . ARG A 1 216 ? -20.431 14.928 -6.730 1.00 83.50 216 ARG A CA 1
ATOM 1735 C C . ARG A 1 216 ? -19.602 13.703 -7.136 1.00 83.50 216 ARG A C 1
ATOM 1737 O O . ARG A 1 216 ? -19.052 13.077 -6.242 1.00 83.50 216 ARG A O 1
ATOM 1744 N N . PRO A 1 217 ? -19.452 13.357 -8.428 1.00 81.50 217 PRO A N 1
ATOM 1745 C CA . PRO A 1 217 ? -18.490 12.329 -8.831 1.00 81.50 217 PRO A CA 1
ATOM 1746 C C . PRO A 1 217 ? -17.041 12.796 -8.577 1.00 81.50 217 PRO A C 1
ATOM 1748 O O . PRO A 1 217 ? -16.804 14.012 -8.511 1.00 81.50 217 PRO A O 1
ATOM 1751 N N . PRO A 1 218 ? -16.062 11.872 -8.484 1.00 85.56 218 PRO A N 1
ATOM 1752 C CA . PRO A 1 218 ? -14.649 12.235 -8.510 1.00 85.56 218 PRO A CA 1
ATOM 1753 C C . PRO A 1 218 ? -14.332 13.094 -9.736 1.00 85.56 218 PRO A C 1
ATOM 1755 O O . PRO A 1 218 ? -14.958 12.952 -10.793 1.00 85.56 218 PRO A O 1
ATOM 1758 N N . LYS A 1 219 ? -13.342 13.982 -9.623 1.00 90.25 219 LYS A N 1
ATOM 1759 C CA . LYS A 1 219 ? -12.853 14.736 -10.779 1.00 90.25 219 LYS A CA 1
ATOM 1760 C C . LYS A 1 219 ? -12.403 13.781 -11.887 1.00 90.25 219 LYS A C 1
ATOM 1762 O O . LYS A 1 219 ? -11.923 12.678 -11.630 1.00 90.25 219 LYS A O 1
ATOM 1767 N N . LYS A 1 220 ? -12.492 14.242 -13.133 1.00 86.69 220 LYS A N 1
ATOM 1768 C CA . LYS A 1 220 ? -11.909 13.518 -14.263 1.00 86.69 220 LYS A CA 1
ATOM 1769 C C . LYS A 1 220 ? -10.390 13.679 -14.262 1.00 86.69 220 LYS A C 1
ATOM 1771 O O . LYS A 1 220 ? -9.887 14.796 -14.154 1.00 86.69 220 LYS A O 1
ATOM 1776 N N . PHE A 1 221 ? -9.680 12.569 -14.425 1.00 84.44 221 PHE A N 1
ATOM 1777 C CA . PHE A 1 221 ? -8.228 12.525 -14.590 1.00 84.44 221 PHE A CA 1
ATOM 1778 C C . PHE A 1 221 ? -7.933 12.386 -16.086 1.00 84.44 221 PHE A C 1
ATOM 1780 O O . PHE A 1 221 ? -7.837 11.283 -16.606 1.00 84.44 221 PHE A O 1
ATOM 1787 N N . THR A 1 222 ? -7.914 13.516 -16.799 1.00 73.19 222 THR A N 1
ATOM 1788 C CA . THR A 1 222 ? -7.881 13.543 -18.275 1.00 73.19 222 THR A CA 1
ATOM 1789 C C . THR A 1 222 ? -6.479 13.482 -18.870 1.00 73.19 222 THR A C 1
ATOM 1791 O O . THR A 1 222 ? -6.329 13.238 -20.061 1.00 73.19 222 THR A O 1
ATOM 1794 N N . GLU A 1 223 ? -5.451 13.783 -18.080 1.00 77.00 223 GLU A N 1
ATOM 1795 C CA . GLU A 1 223 ? -4.064 13.665 -18.520 1.00 77.00 223 GLU A CA 1
ATOM 1796 C C . GLU A 1 223 ? -3.617 12.214 -18.379 1.00 77.00 223 GLU A C 1
ATOM 1798 O O . GLU A 1 223 ? -3.831 11.611 -17.327 1.00 77.00 223 GLU A O 1
ATOM 1803 N N . LYS A 1 224 ? -2.964 11.674 -19.413 1.00 73.44 224 LYS A N 1
ATOM 1804 C CA . LYS A 1 224 ? -2.327 10.359 -19.367 1.00 73.44 224 LYS A CA 1
ATOM 1805 C C . LYS A 1 224 ? -1.071 10.428 -18.496 1.00 73.44 224 LYS A C 1
ATOM 1807 O O . LYS A 1 224 ? 0.045 10.546 -18.987 1.00 73.44 224 LYS A O 1
ATOM 1812 N N . SER A 1 225 ? -1.284 10.424 -17.187 1.00 78.62 225 SER A N 1
ATOM 1813 C CA . SER A 1 225 ? -0.267 10.570 -16.156 1.00 78.62 225 SER A CA 1
ATOM 1814 C C . SER A 1 225 ? -0.514 9.573 -15.031 1.00 78.62 225 SER A C 1
ATOM 1816 O O . SER A 1 225 ? -1.630 9.415 -14.542 1.00 78.62 225 SER A O 1
ATOM 1818 N N . LEU A 1 226 ? 0.544 8.897 -14.594 1.00 77.31 226 LEU A N 1
ATOM 1819 C CA . LEU A 1 226 ? 0.509 8.052 -13.398 1.00 77.31 226 LEU A CA 1
ATOM 1820 C C . LEU A 1 226 ? 0.822 8.853 -12.126 1.00 77.31 226 LEU A C 1
ATOM 1822 O O . LEU A 1 226 ? 0.895 8.307 -11.031 1.00 77.31 226 LEU A O 1
ATOM 1826 N N . HIS A 1 227 ? 1.037 10.162 -12.256 1.00 88.94 227 HIS A N 1
ATOM 1827 C CA . HIS A 1 227 ? 1.465 10.995 -11.149 1.00 88.94 227 HIS A CA 1
ATOM 1828 C C . HIS A 1 227 ? 0.436 11.033 -10.017 1.00 88.94 227 HIS A C 1
ATOM 1830 O O . HIS A 1 227 ? -0.732 11.346 -10.228 1.00 88.94 227 HIS A O 1
ATOM 1836 N N . GLY A 1 228 ? 0.908 10.746 -8.806 1.00 89.50 228 GLY A N 1
ATOM 1837 C CA . GLY A 1 228 ? 0.096 10.744 -7.602 1.00 89.50 228 GLY A CA 1
ATOM 1838 C C . GLY A 1 228 ? -0.771 9.501 -7.446 1.00 89.50 228 GLY A C 1
ATOM 1839 O O . GLY A 1 228 ? -1.485 9.400 -6.458 1.00 89.50 228 GLY A O 1
ATOM 1840 N N . ARG A 1 229 ? -0.716 8.525 -8.352 1.00 89.00 229 ARG A N 1
ATOM 1841 C CA . ARG A 1 229 ? -1.464 7.279 -8.189 1.00 89.00 229 ARG A CA 1
ATOM 1842 C C . ARG A 1 229 ? -0.928 6.484 -7.003 1.00 89.00 229 ARG A C 1
ATOM 1844 O O . ARG A 1 229 ? 0.272 6.233 -6.923 1.00 89.00 229 ARG A O 1
ATOM 1851 N N . THR A 1 230 ? -1.821 6.018 -6.135 1.00 91.94 230 THR A N 1
ATOM 1852 C CA . THR A 1 230 ? -1.491 4.987 -5.142 1.00 91.94 230 THR A CA 1
ATOM 1853 C C . THR A 1 230 ? -1.713 3.611 -5.752 1.00 91.94 230 THR A C 1
ATOM 1855 O O . THR A 1 230 ? -2.789 3.353 -6.293 1.00 91.94 230 THR A O 1
ATOM 1858 N N . ARG A 1 231 ? -0.706 2.737 -5.657 1.00 87.06 231 ARG A N 1
ATOM 1859 C CA . ARG A 1 231 ? -0.699 1.422 -6.315 1.00 87.06 231 ARG A CA 1
ATOM 1860 C C . ARG A 1 231 ? -0.723 0.268 -5.318 1.00 87.06 231 ARG A C 1
ATOM 1862 O O . ARG A 1 231 ? -1.549 -0.633 -5.398 1.00 87.06 231 ARG A O 1
ATOM 1869 N N . ILE A 1 232 ? 0.220 0.298 -4.385 1.00 92.56 232 ILE A N 1
ATOM 1870 C CA . ILE A 1 232 ? 0.521 -0.790 -3.453 1.00 92.56 232 ILE A CA 1
ATOM 1871 C C . ILE A 1 232 ? 0.675 -0.188 -2.060 1.00 92.56 232 ILE A C 1
ATOM 1873 O O . ILE A 1 232 ? 0.968 0.998 -1.923 1.00 92.56 232 ILE A O 1
ATOM 1877 N N . TYR A 1 233 ? 0.486 -0.985 -1.016 1.00 96.56 233 TYR A N 1
ATOM 1878 C CA . TYR A 1 233 ? 0.822 -0.578 0.345 1.00 96.56 233 TYR A CA 1
ATOM 1879 C C . TYR A 1 233 ? 2.033 -1.345 0.860 1.00 96.56 233 TYR A C 1
ATOM 1881 O O . TYR A 1 233 ? 2.104 -2.567 0.732 1.00 96.56 233 TYR A O 1
ATOM 1889 N N . VAL A 1 234 ? 2.994 -0.617 1.422 1.00 97.19 234 VAL A N 1
ATOM 1890 C CA . VAL A 1 234 ? 4.256 -1.164 1.919 1.00 97.19 234 VAL A CA 1
ATOM 1891 C C . VAL A 1 234 ? 4.203 -1.268 3.433 1.00 97.19 234 VAL A C 1
ATOM 1893 O O . VAL A 1 234 ? 3.888 -0.293 4.115 1.00 97.19 234 VAL A O 1
ATOM 1896 N N . TYR A 1 235 ? 4.548 -2.435 3.965 1.00 97.19 235 TYR A N 1
ATOM 1897 C CA . TYR A 1 235 ? 4.766 -2.633 5.398 1.00 97.19 235 TYR A CA 1
ATOM 1898 C C . TYR A 1 235 ? 5.818 -3.722 5.639 1.00 97.19 235 TYR A C 1
ATOM 1900 O O . TYR A 1 235 ? 6.526 -4.114 4.709 1.00 97.19 235 TYR A O 1
ATOM 1908 N N . THR A 1 236 ? 6.010 -4.157 6.887 1.00 96.94 236 THR A N 1
ATOM 1909 C CA . THR A 1 236 ? 7.149 -5.019 7.240 1.00 96.94 236 THR A CA 1
ATOM 1910 C C . THR A 1 236 ? 6.780 -6.227 8.084 1.00 96.94 236 THR A C 1
ATOM 1912 O O . THR A 1 236 ? 5.768 -6.222 8.781 1.00 96.94 236 THR A O 1
ATOM 1915 N N . TYR A 1 237 ? 7.626 -7.254 8.039 1.00 97.81 237 TYR A N 1
ATOM 1916 C CA . TYR A 1 237 ? 7.539 -8.443 8.883 1.00 97.81 237 TYR A CA 1
ATOM 1917 C C . TYR A 1 237 ? 8.869 -8.700 9.607 1.00 97.81 237 TYR A C 1
ATOM 1919 O O . TYR A 1 237 ? 9.916 -8.207 9.183 1.00 97.81 237 TYR A O 1
ATOM 1927 N N . LYS A 1 238 ? 8.844 -9.479 10.699 1.00 96.69 238 LYS A N 1
ATOM 1928 C CA . LYS A 1 238 ? 10.057 -9.855 11.453 1.00 96.69 238 LYS A CA 1
ATOM 1929 C C . LYS A 1 238 ? 10.397 -11.335 11.293 1.00 96.69 238 LYS A C 1
ATOM 1931 O O . LYS A 1 238 ? 11.563 -11.673 11.112 1.00 96.69 238 LYS A O 1
ATOM 1936 N N . GLU A 1 239 ? 9.394 -12.214 11.354 1.00 96.88 239 GLU A N 1
ATOM 1937 C CA . GLU A 1 239 ? 9.562 -13.663 11.175 1.00 96.88 239 GLU A CA 1
ATOM 1938 C C . GLU A 1 239 ? 8.645 -14.176 10.060 1.00 96.88 239 GLU A C 1
ATOM 1940 O O . GLU A 1 239 ? 7.421 -14.057 10.139 1.00 96.88 239 GLU A O 1
ATOM 1945 N N . LEU A 1 240 ? 9.250 -14.726 9.005 1.00 97.31 240 LEU A N 1
ATOM 1946 C CA . LEU A 1 240 ? 8.561 -15.059 7.761 1.00 97.31 240 LEU A CA 1
ATOM 1947 C C . LEU A 1 240 ? 7.445 -16.084 7.980 1.00 97.31 240 LEU A C 1
ATOM 1949 O O . LEU A 1 240 ? 6.316 -15.859 7.549 1.00 97.31 240 LEU A O 1
ATOM 1953 N N . LYS A 1 241 ? 7.718 -17.201 8.663 1.00 97.31 241 LYS A N 1
ATOM 1954 C CA . LYS A 1 241 ? 6.757 -18.309 8.730 1.00 97.31 241 LYS A CA 1
ATOM 1955 C C . LYS A 1 241 ? 5.517 -17.944 9.543 1.00 97.31 241 LYS A C 1
ATOM 1957 O O . LYS A 1 241 ? 4.395 -18.322 9.183 1.00 97.31 241 LYS A O 1
ATOM 1962 N N . ARG A 1 242 ? 5.703 -17.213 10.639 1.00 97.75 242 ARG A N 1
ATOM 1963 C CA . ARG A 1 242 ? 4.638 -16.683 11.487 1.00 97.75 242 ARG A CA 1
ATOM 1964 C C . ARG A 1 242 ? 3.785 -15.680 10.717 1.00 97.75 242 ARG A C 1
ATOM 1966 O O . ARG A 1 242 ? 2.568 -15.863 10.670 1.00 97.75 242 ARG A O 1
ATOM 1973 N N . PHE A 1 243 ? 4.416 -14.716 10.050 1.00 98.44 243 PHE A N 1
ATOM 1974 C CA . PHE A 1 243 ? 3.738 -13.736 9.204 1.00 98.44 243 PHE A CA 1
ATOM 1975 C C . PHE A 1 243 ? 2.911 -14.393 8.087 1.00 98.44 243 PHE A C 1
ATOM 1977 O O . PHE A 1 243 ? 1.719 -14.109 7.938 1.00 98.44 243 PHE A O 1
ATOM 1984 N N . GLN A 1 244 ? 3.514 -15.331 7.348 1.00 98.06 244 GLN A N 1
ATOM 1985 C CA . GLN A 1 244 ? 2.838 -16.103 6.304 1.00 98.06 244 GLN A CA 1
ATOM 1986 C C . GLN A 1 244 ? 1.608 -16.819 6.856 1.00 98.06 244 GLN A C 1
ATOM 1988 O O . GLN A 1 244 ? 0.520 -16.722 6.292 1.00 98.06 244 GLN A O 1
ATOM 1993 N N . THR A 1 245 ? 1.771 -17.517 7.986 1.00 98.56 245 THR A N 1
ATOM 1994 C CA . THR A 1 245 ? 0.684 -18.271 8.618 1.00 98.56 245 THR A CA 1
ATOM 1995 C C . THR A 1 245 ? -0.489 -17.358 8.948 1.00 98.56 245 THR A C 1
ATOM 1997 O O . THR A 1 245 ? -1.626 -17.711 8.652 1.00 98.56 245 THR A O 1
ATOM 2000 N N . PHE A 1 246 ? -0.234 -16.172 9.502 1.00 98.75 246 PHE A N 1
ATOM 2001 C CA . PHE A 1 246 ? -1.292 -15.206 9.774 1.00 98.75 246 PHE A CA 1
ATOM 2002 C C . PHE A 1 246 ? -2.016 -14.776 8.489 1.00 98.75 246 PHE A C 1
ATOM 2004 O O . PHE A 1 246 ? -3.238 -14.901 8.398 1.00 98.75 246 PHE A O 1
ATOM 2011 N N . CYS A 1 247 ? -1.274 -14.325 7.476 1.00 98.12 247 CYS A N 1
ATOM 2012 C CA . CYS A 1 247 ? -1.838 -13.829 6.218 1.00 98.12 247 CYS A CA 1
ATOM 2013 C C . CYS A 1 247 ? -2.681 -14.887 5.486 1.00 98.12 247 CYS A C 1
ATOM 2015 O O . CYS A 1 247 ? -3.803 -14.612 5.047 1.00 98.12 247 CYS A O 1
ATOM 2017 N N . ILE A 1 248 ? -2.172 -16.117 5.403 1.00 97.12 248 ILE A N 1
ATOM 2018 C CA . ILE A 1 248 ? -2.839 -17.244 4.743 1.00 97.12 248 ILE A CA 1
ATOM 2019 C C . ILE A 1 248 ? -4.085 -17.665 5.530 1.00 97.12 248 ILE A C 1
ATOM 2021 O O . ILE A 1 248 ? -5.168 -17.808 4.969 1.00 97.12 248 ILE A O 1
ATOM 2025 N N . GLU A 1 249 ? -3.980 -17.838 6.845 1.00 97.81 249 GLU A N 1
ATOM 2026 C CA . GLU A 1 249 ? -5.066 -18.431 7.629 1.00 97.81 249 GLU A CA 1
ATOM 2027 C C . GLU A 1 249 ? -6.192 -17.439 7.954 1.00 97.81 249 GLU A C 1
ATOM 2029 O O . GLU A 1 249 ? -7.382 -17.802 7.997 1.00 97.81 249 GLU A O 1
ATOM 2034 N N . VAL A 1 250 ? -5.838 -16.171 8.183 1.00 98.12 250 VAL A N 1
ATOM 2035 C CA . VAL A 1 250 ? -6.796 -15.115 8.524 1.00 98.12 250 VAL A CA 1
ATOM 2036 C C . VAL A 1 250 ? -7.482 -14.602 7.267 1.00 98.12 250 VAL A C 1
ATOM 2038 O O . VAL A 1 250 ? -8.716 -14.642 7.197 1.00 98.12 250 VAL A O 1
ATOM 2041 N N . PHE A 1 251 ? -6.699 -14.183 6.273 1.00 96.81 251 PHE A N 1
ATOM 2042 C CA . PHE A 1 251 ? -7.210 -13.499 5.087 1.00 96.81 251 PHE A CA 1
ATOM 2043 C C . PHE A 1 251 ? -7.263 -14.370 3.838 1.00 96.81 251 PHE A C 1
ATOM 2045 O O . PHE A 1 251 ? -8.007 -14.044 2.917 1.00 96.81 251 PHE A O 1
ATOM 2052 N N . GLY A 1 252 ? -6.544 -15.493 3.808 1.00 95.12 252 GLY A N 1
ATOM 2053 C CA . GLY A 1 252 ? -6.435 -16.291 2.593 1.00 95.12 252 GLY A CA 1
ATOM 2054 C C . GLY A 1 252 ? -5.607 -15.580 1.533 1.00 95.12 252 GLY A C 1
ATOM 2055 O O . GLY A 1 252 ? -5.934 -15.695 0.358 1.00 95.12 252 GLY A O 1
ATOM 2056 N N . TRP A 1 253 ? -4.588 -14.816 1.915 1.00 96.38 253 TRP A N 1
ATOM 2057 C CA . TRP A 1 253 ? -3.687 -14.198 0.944 1.00 96.38 253 TRP A CA 1
ATOM 2058 C C . TRP A 1 253 ? -2.766 -15.222 0.294 1.00 96.38 253 TRP A C 1
ATOM 2060 O O . TRP A 1 253 ? -2.497 -16.281 0.861 1.00 96.38 253 TRP A O 1
ATOM 2070 N N . ASP A 1 254 ? -2.315 -14.883 -0.906 1.00 95.69 254 ASP A N 1
ATOM 2071 C CA . ASP A 1 254 ? -1.284 -15.609 -1.644 1.00 95.69 254 ASP A CA 1
ATOM 2072 C C . ASP A 1 254 ? -0.081 -14.688 -1.825 1.00 95.69 254 ASP A C 1
ATOM 2074 O O . ASP A 1 254 ? -0.241 -13.466 -1.810 1.00 95.69 254 ASP A O 1
ATOM 2078 N N . MET A 1 255 ? 1.120 -15.237 -1.965 1.00 96.31 255 MET A N 1
ATOM 2079 C CA . MET A 1 255 ? 2.327 -14.412 -2.014 1.00 96.31 255 MET A CA 1
ATOM 2080 C C . MET A 1 255 ? 3.474 -15.083 -2.748 1.00 96.31 255 MET A C 1
ATOM 2082 O O . MET A 1 255 ? 3.650 -16.295 -2.645 1.00 96.31 255 MET A O 1
ATOM 2086 N N . ILE A 1 256 ? 4.275 -14.263 -3.423 1.00 95.69 256 ILE A N 1
ATOM 2087 C CA . ILE A 1 256 ? 5.538 -14.652 -4.054 1.00 95.69 256 ILE A CA 1
ATOM 2088 C C . ILE A 1 256 ? 6.664 -13.741 -3.567 1.00 95.69 256 ILE A C 1
ATOM 2090 O O . ILE A 1 256 ? 6.420 -12.643 -3.054 1.00 95.69 256 ILE A O 1
ATOM 2094 N N . GLU A 1 257 ? 7.900 -14.186 -3.758 1.00 95.50 257 GLU A N 1
ATOM 2095 C CA . GLU A 1 257 ? 9.072 -13.324 -3.669 1.00 95.50 257 GLU A CA 1
ATOM 2096 C C . GLU A 1 257 ? 8.961 -12.176 -4.679 1.00 95.50 257 GLU A C 1
ATOM 2098 O O . GLU A 1 257 ? 8.638 -12.372 -5.854 1.00 95.50 257 GLU A O 1
ATOM 2103 N N . LEU A 1 258 ? 9.241 -10.961 -4.210 1.00 92.50 258 LEU A N 1
ATOM 2104 C CA . LEU A 1 258 ? 9.386 -9.804 -5.077 1.00 92.50 258 LEU A CA 1
ATOM 2105 C C . LEU A 1 258 ? 10.581 -10.000 -6.007 1.00 92.50 258 LEU A C 1
ATOM 2107 O O . LEU A 1 258 ? 11.647 -10.425 -5.548 1.00 92.50 258 LEU A O 1
ATOM 2111 N N . PRO A 1 259 ? 10.464 -9.585 -7.277 1.00 88.56 259 PRO A N 1
ATOM 2112 C CA . PRO A 1 259 ? 11.590 -9.647 -8.183 1.00 88.56 259 PRO A CA 1
ATOM 2113 C C . PRO A 1 259 ? 12.804 -8.849 -7.689 1.00 88.56 259 PRO A C 1
ATOM 2115 O O . PRO A 1 259 ? 12.632 -7.786 -7.089 1.00 88.56 259 PRO A O 1
ATOM 2118 N N . GLU A 1 260 ? 14.029 -9.311 -7.980 1.00 87.56 260 GLU A N 1
ATOM 2119 C CA . GLU A 1 260 ? 15.267 -8.637 -7.531 1.00 87.56 260 GLU A CA 1
ATOM 2120 C C . GLU A 1 260 ? 15.323 -7.192 -8.037 1.00 87.56 260 GLU A C 1
ATOM 2122 O O . GLU A 1 260 ? 15.736 -6.295 -7.312 1.00 87.56 260 GLU A O 1
ATOM 2127 N N . ALA A 1 261 ? 14.819 -6.944 -9.247 1.00 83.62 261 ALA A N 1
ATOM 2128 C CA . ALA A 1 261 ? 14.744 -5.604 -9.823 1.00 83.62 261 ALA A CA 1
ATOM 2129 C C . ALA A 1 261 ? 13.874 -4.626 -9.006 1.00 83.62 261 ALA A C 1
ATOM 2131 O O . ALA A 1 261 ? 14.090 -3.421 -9.086 1.00 83.62 261 ALA A O 1
ATOM 2132 N N . VAL A 1 262 ? 12.894 -5.129 -8.246 1.00 85.56 262 VAL A N 1
ATOM 2133 C CA . VAL A 1 262 ? 11.956 -4.322 -7.446 1.00 85.56 262 VAL A CA 1
ATOM 2134 C C . VAL A 1 262 ? 12.402 -4.243 -5.986 1.00 85.56 262 VAL A C 1
ATOM 2136 O O . VAL A 1 262 ? 12.291 -3.193 -5.354 1.00 85.56 262 VAL A O 1
ATOM 2139 N N . SER A 1 263 ? 12.887 -5.359 -5.433 1.00 88.62 263 SER A N 1
ATOM 2140 C CA . SER A 1 263 ? 13.240 -5.473 -4.015 1.00 88.62 263 SER A CA 1
ATOM 2141 C C . SER A 1 263 ? 14.705 -5.171 -3.705 1.00 88.62 263 SER A C 1
ATOM 2143 O O . SER A 1 263 ? 15.028 -4.926 -2.544 1.00 88.62 263 SER A O 1
ATOM 2145 N N . ALA A 1 264 ? 15.585 -5.221 -4.711 1.00 87.44 264 ALA A N 1
ATOM 2146 C CA . ALA A 1 264 ? 17.040 -5.308 -4.564 1.00 87.44 264 ALA A CA 1
ATOM 2147 C C . ALA A 1 264 ? 17.520 -6.524 -3.739 1.00 87.44 264 ALA A C 1
ATOM 2149 O O . ALA A 1 264 ? 18.653 -6.539 -3.250 1.00 87.44 264 ALA A O 1
ATOM 2150 N N . ILE A 1 265 ? 16.663 -7.537 -3.562 1.00 90.38 265 ILE A N 1
ATOM 2151 C CA . ILE A 1 265 ? 16.938 -8.763 -2.806 1.00 90.38 265 ILE A CA 1
ATOM 2152 C C . ILE A 1 265 ? 16.986 -9.931 -3.788 1.00 90.38 265 ILE A C 1
ATOM 2154 O O . ILE A 1 265 ? 16.128 -10.067 -4.661 1.00 90.38 265 ILE A O 1
ATOM 2158 N N . LYS A 1 266 ? 18.002 -10.783 -3.649 1.00 88.69 266 LYS A N 1
ATOM 2159 C CA . LYS A 1 266 ? 18.172 -11.938 -4.531 1.00 88.69 266 LYS A CA 1
ATOM 2160 C C . LYS A 1 266 ? 17.093 -12.991 -4.268 1.00 88.69 266 LYS A C 1
ATOM 2162 O O . LYS A 1 266 ? 16.742 -13.201 -3.107 1.00 88.69 266 LYS A O 1
ATOM 2167 N N . PRO A 1 267 ? 16.628 -13.708 -5.304 1.00 88.44 267 PRO A N 1
ATOM 2168 C CA . PRO A 1 267 ? 15.712 -14.825 -5.111 1.00 88.44 267 PRO A CA 1
ATOM 2169 C C . PRO A 1 267 ? 16.287 -15.877 -4.152 1.00 88.44 267 PRO A C 1
ATOM 2171 O O . PRO A 1 267 ? 17.466 -16.237 -4.256 1.00 88.44 267 PRO A O 1
ATOM 2174 N N . GLY A 1 268 ? 15.455 -16.376 -3.239 1.00 89.56 268 GLY A N 1
ATOM 2175 C CA . GLY A 1 268 ? 15.832 -17.363 -2.223 1.00 89.56 268 GLY A CA 1
ATOM 2176 C C . GLY A 1 268 ? 16.643 -16.829 -1.034 1.00 89.56 268 GLY A C 1
ATOM 2177 O O . GLY A 1 268 ? 17.263 -17.628 -0.328 1.00 89.56 268 GLY A O 1
ATOM 2178 N N . ASP A 1 269 ? 16.680 -15.511 -0.812 1.00 95.06 269 ASP A N 1
ATOM 2179 C CA . ASP A 1 269 ? 17.232 -14.921 0.417 1.00 95.06 269 ASP A CA 1
ATOM 2180 C C . ASP A 1 269 ? 16.472 -15.415 1.670 1.00 95.06 269 ASP A C 1
ATOM 2182 O O . ASP A 1 269 ? 15.302 -15.784 1.599 1.00 95.06 269 ASP A O 1
ATOM 2186 N N . GLU A 1 270 ? 17.116 -15.421 2.842 1.00 94.62 270 GLU A N 1
ATOM 2187 C CA . GLU A 1 270 ? 16.458 -15.782 4.112 1.00 94.62 270 GLU A CA 1
ATOM 2188 C C . GLU A 1 270 ? 15.421 -14.722 4.541 1.00 94.62 270 GLU A C 1
ATOM 2190 O O . GLU A 1 270 ? 14.503 -14.991 5.325 1.00 94.62 270 GLU A O 1
ATOM 2195 N N . HIS A 1 271 ? 15.555 -13.499 4.028 1.00 95.56 271 HIS A N 1
ATOM 2196 C CA . HIS A 1 271 ? 14.726 -12.339 4.332 1.00 95.56 271 HIS A CA 1
ATOM 2197 C C . HIS A 1 271 ? 14.143 -11.726 3.046 1.00 95.56 271 HIS A C 1
ATOM 2199 O O . HIS A 1 271 ? 14.441 -10.574 2.717 1.00 95.56 271 HIS A O 1
ATOM 2205 N N . PRO A 1 272 ? 13.316 -12.480 2.298 1.00 96.06 272 PRO A N 1
ATOM 2206 C CA . PRO A 1 272 ? 12.823 -12.045 0.999 1.00 96.06 272 PRO A CA 1
ATOM 2207 C C . PRO A 1 272 ? 11.908 -10.817 1.104 1.00 96.06 272 PRO A C 1
ATOM 2209 O O . PRO A 1 272 ? 11.110 -10.672 2.030 1.00 96.06 272 PRO A O 1
ATOM 2212 N N . GLY A 1 273 ? 11.959 -9.948 0.096 1.00 95.81 273 GLY A N 1
ATOM 2213 C CA . GLY A 1 273 ? 10.833 -9.057 -0.177 1.00 95.81 273 GLY A CA 1
ATOM 2214 C C . GLY A 1 273 ? 9.667 -9.882 -0.723 1.00 95.81 273 GLY A C 1
ATOM 2215 O O . GLY A 1 273 ? 9.890 -10.810 -1.495 1.00 95.81 273 GLY A O 1
ATOM 2216 N N . LEU A 1 274 ? 8.435 -9.558 -0.348 1.00 97.19 274 LEU A N 1
ATOM 2217 C CA . LEU A 1 274 ? 7.234 -10.284 -0.760 1.00 97.19 274 LEU A CA 1
ATOM 2218 C C . LEU A 1 274 ? 6.239 -9.351 -1.438 1.00 97.19 274 LEU A C 1
ATOM 2220 O O . LEU A 1 274 ? 6.060 -8.212 -1.002 1.00 97.19 274 LEU A O 1
ATOM 2224 N N . ILE A 1 275 ? 5.539 -9.857 -2.450 1.00 96.31 275 ILE A N 1
ATOM 2225 C CA . ILE A 1 275 ? 4.320 -9.238 -2.970 1.00 96.31 275 ILE A CA 1
ATOM 2226 C C . ILE A 1 275 ? 3.137 -10.161 -2.710 1.00 96.31 275 ILE A C 1
ATOM 2228 O O . ILE A 1 275 ? 3.184 -11.365 -2.964 1.00 96.31 275 ILE A O 1
ATOM 2232 N N . LEU A 1 276 ? 2.082 -9.590 -2.137 1.00 96.62 276 LEU A N 1
ATOM 2233 C CA . LEU A 1 276 ? 0.906 -10.315 -1.682 1.00 96.62 276 LEU A CA 1
ATOM 2234 C C . LEU A 1 276 ? -0.285 -9.998 -2.585 1.00 96.62 276 LEU A C 1
ATOM 2236 O O . LEU A 1 276 ? -0.670 -8.837 -2.778 1.00 96.62 276 LEU A O 1
ATOM 2240 N N . GLY A 1 277 ? -0.911 -11.062 -3.073 1.00 94.94 277 GLY A N 1
ATOM 2241 C CA . GLY A 1 277 ? -2.235 -11.038 -3.668 1.00 94.94 277 GLY A CA 1
ATOM 2242 C C . GLY A 1 277 ? -3.292 -11.016 -2.570 1.00 94.94 277 GLY A C 1
ATOM 2243 O O . GLY A 1 277 ? -3.410 -11.960 -1.785 1.00 94.94 277 GLY A O 1
ATOM 2244 N N . THR A 1 278 ? -4.081 -9.942 -2.521 1.00 94.25 278 THR A N 1
ATOM 2245 C CA . THR A 1 278 ? -5.246 -9.827 -1.618 1.00 94.25 278 THR A CA 1
ATOM 2246 C C . THR A 1 278 ? -6.575 -10.052 -2.351 1.00 94.25 278 THR A C 1
ATOM 2248 O O . THR A 1 278 ? -7.651 -10.027 -1.756 1.00 94.25 278 THR A O 1
ATOM 2251 N N . GLY A 1 279 ? -6.507 -10.290 -3.659 1.00 91.38 279 GLY A N 1
ATOM 2252 C CA . GLY A 1 279 ? -7.618 -10.445 -4.586 1.00 91.38 279 GLY A CA 1
ATOM 2253 C C . GLY A 1 279 ? -7.085 -10.842 -5.967 1.00 91.38 279 GLY A C 1
ATOM 2254 O O . GLY A 1 279 ? -5.907 -11.160 -6.083 1.00 91.38 279 GLY A O 1
ATOM 2255 N N . PRO A 1 280 ? -7.916 -10.837 -7.025 1.00 89.00 280 PRO A N 1
ATOM 2256 C CA . PRO A 1 280 ? -7.479 -11.223 -8.366 1.00 89.00 280 PRO A CA 1
ATOM 2257 C C . PRO A 1 280 ? -6.259 -10.427 -8.854 1.00 89.00 280 PRO A C 1
ATOM 2259 O O . PRO A 1 280 ? -6.318 -9.197 -8.972 1.00 89.00 280 PRO A O 1
ATOM 2262 N N . CYS A 1 281 ? -5.185 -11.120 -9.222 1.00 87.44 281 CYS A N 1
ATOM 2263 C CA . CYS A 1 281 ? -3.933 -10.496 -9.641 1.00 87.44 281 CYS A CA 1
ATOM 2264 C C . CYS A 1 281 ? -3.532 -10.824 -11.080 1.00 87.44 281 CYS A C 1
ATOM 2266 O O . CYS A 1 281 ? -3.950 -11.832 -11.648 1.00 87.44 281 CYS A O 1
ATOM 2268 N N . GLN A 1 282 ? -2.703 -9.949 -11.642 1.00 83.62 282 GLN A N 1
ATOM 2269 C CA . GLN A 1 282 ? -1.916 -10.195 -12.842 1.00 83.62 282 GLN A CA 1
ATOM 2270 C C . GLN A 1 282 ? -0.738 -11.135 -12.520 1.00 83.62 282 GLN A C 1
ATOM 2272 O O . GLN A 1 282 ? -0.542 -11.548 -11.373 1.00 83.62 282 GLN A O 1
ATOM 2277 N N . ALA A 1 283 ? 0.041 -11.505 -13.540 1.00 80.50 283 ALA A N 1
ATOM 2278 C CA . ALA A 1 283 ? 1.145 -12.456 -13.398 1.00 80.50 283 ALA A CA 1
ATOM 2279 C C . ALA A 1 283 ? 2.244 -11.976 -12.435 1.00 80.50 283 ALA A C 1
ATOM 2281 O O . ALA A 1 283 ? 2.914 -12.804 -11.839 1.00 80.50 283 ALA A O 1
ATOM 2282 N N . ASP A 1 284 ? 2.412 -10.669 -12.268 1.00 81.38 284 ASP A N 1
ATOM 2283 C CA . ASP A 1 284 ? 3.344 -10.000 -11.351 1.00 81.38 284 ASP A CA 1
ATOM 2284 C C . ASP A 1 284 ? 2.742 -9.712 -9.964 1.00 81.38 284 ASP A C 1
ATOM 2286 O O . ASP A 1 284 ? 3.329 -8.979 -9.176 1.00 81.38 284 ASP A O 1
ATOM 2290 N N . TYR A 1 285 ? 1.575 -10.289 -9.661 1.00 89.81 285 TYR A N 1
ATOM 2291 C CA . TYR A 1 285 ? 0.813 -10.079 -8.430 1.00 89.81 285 TYR A CA 1
ATOM 2292 C C . TYR A 1 285 ? 0.196 -8.686 -8.295 1.00 89.81 285 TYR A C 1
ATOM 2294 O O . TYR A 1 285 ? -0.417 -8.397 -7.270 1.00 89.81 285 TYR A O 1
ATOM 2302 N N . GLU A 1 286 ? 0.248 -7.844 -9.324 1.00 85.06 286 GLU A N 1
ATOM 2303 C CA . GLU A 1 286 ? -0.439 -6.558 -9.314 1.00 85.06 286 GLU A CA 1
ATOM 2304 C C . GLU A 1 286 ? -1.943 -6.703 -9.532 1.00 85.06 286 GLU A C 1
ATOM 2306 O O . GLU A 1 286 ? -2.458 -7.753 -9.929 1.00 85.06 286 GLU A O 1
ATOM 2311 N N . GLY A 1 287 ? -2.691 -5.636 -9.260 1.00 86.12 287 GLY A N 1
ATOM 2312 C CA . GLY A 1 287 ? -4.135 -5.731 -9.254 1.00 86.12 287 GLY A CA 1
ATOM 2313 C C . GLY A 1 287 ? -4.735 -5.874 -10.648 1.00 86.12 287 GLY A C 1
ATOM 2314 O O . GLY A 1 287 ? -4.469 -5.063 -11.530 1.00 86.12 287 GLY A O 1
ATOM 2315 N N . SER A 1 288 ? -5.578 -6.894 -10.854 1.00 85.00 288 SER A N 1
ATOM 2316 C CA . SER A 1 288 ? -6.238 -7.144 -12.153 1.00 85.00 288 SER A CA 1
ATOM 2317 C C . SER A 1 288 ? -7.683 -6.636 -12.238 1.00 85.00 288 SER A C 1
ATOM 2319 O O . SER A 1 288 ? -8.286 -6.645 -13.308 1.00 85.00 288 SER A O 1
ATOM 2321 N N . VAL A 1 289 ? -8.251 -6.179 -11.120 1.00 86.19 289 VAL A N 1
ATOM 2322 C CA . VAL A 1 289 ? -9.602 -5.610 -11.040 1.00 86.19 289 VAL A CA 1
ATOM 2323 C C . VAL A 1 289 ? -9.572 -4.299 -10.248 1.00 86.19 289 VAL A C 1
ATOM 2325 O O . VAL A 1 289 ? -8.663 -4.103 -9.444 1.00 86.19 289 VAL A O 1
ATOM 2328 N N . PRO A 1 290 ? -10.529 -3.380 -10.458 1.00 87.06 290 PRO A N 1
ATOM 2329 C CA . PRO A 1 290 ? -10.551 -2.119 -9.724 1.00 87.06 290 PRO A CA 1
ATOM 2330 C C . PRO A 1 290 ? -10.780 -2.277 -8.208 1.00 87.06 290 PRO A C 1
ATOM 2332 O O . PRO A 1 290 ? -11.536 -3.146 -7.743 1.00 87.06 290 PRO A O 1
ATOM 2335 N N . GLY A 1 291 ? -10.154 -1.382 -7.439 1.00 81.88 291 GLY A N 1
ATOM 2336 C CA . GLY A 1 291 ? -10.383 -1.209 -6.005 1.00 81.88 291 GLY A CA 1
ATOM 2337 C C . GLY A 1 291 ? -9.923 -2.374 -5.130 1.00 81.88 291 GLY A C 1
ATOM 2338 O O . GLY A 1 291 ? -10.635 -2.712 -4.176 1.00 81.88 291 GLY A O 1
ATOM 2339 N N . HIS A 1 292 ? -8.803 -3.028 -5.458 1.00 86.00 292 HIS A N 1
ATOM 2340 C CA . HIS A 1 292 ? -8.000 -3.736 -4.452 1.00 86.00 292 HIS A CA 1
ATOM 2341 C C . HIS A 1 292 ? -6.551 -3.312 -4.459 1.00 86.00 292 HIS A C 1
ATOM 2343 O O . HIS A 1 292 ? -5.856 -3.314 -5.470 1.00 86.00 292 HIS A O 1
ATOM 2349 N N . MET A 1 293 ? -6.069 -3.211 -3.237 1.00 89.75 293 MET A N 1
ATOM 2350 C CA . MET A 1 293 ? -4.698 -2.929 -2.917 1.00 89.75 293 MET A CA 1
ATOM 2351 C C . MET A 1 293 ? -3.898 -4.223 -2.808 1.00 89.75 293 MET A C 1
ATOM 2353 O O . MET A 1 293 ? -4.217 -5.117 -2.019 1.00 89.75 293 MET A O 1
ATOM 2357 N N . ASN A 1 294 ? -2.822 -4.312 -3.575 1.00 92.56 294 ASN A N 1
ATOM 2358 C CA . ASN A 1 294 ? -1.768 -5.282 -3.320 1.00 92.56 294 ASN A CA 1
ATOM 2359 C C . ASN A 1 294 ? -0.824 -4.767 -2.240 1.00 92.56 294 ASN A C 1
ATOM 2361 O O . ASN A 1 294 ? -0.783 -3.567 -1.950 1.00 92.56 294 ASN A O 1
ATOM 2365 N N . LEU A 1 295 ? -0.069 -5.682 -1.639 1.00 96.44 295 LEU A N 1
ATOM 2366 C CA . LEU A 1 295 ? 0.842 -5.341 -0.556 1.00 96.44 295 LEU A CA 1
ATOM 2367 C C . LEU A 1 295 ? 2.262 -5.759 -0.915 1.00 96.44 295 LEU A C 1
ATOM 2369 O O . LEU A 1 295 ? 2.475 -6.871 -1.389 1.00 96.44 295 LEU A O 1
ATOM 2373 N N . MET A 1 296 ? 3.216 -4.875 -0.650 1.00 96.31 296 MET A N 1
ATOM 2374 C CA . MET A 1 296 ? 4.637 -5.197 -0.649 1.00 96.31 296 MET A CA 1
ATOM 2375 C C . MET A 1 296 ? 5.107 -5.277 0.797 1.00 96.31 296 MET A C 1
ATOM 2377 O O . MET A 1 296 ? 4.879 -4.356 1.584 1.00 96.31 296 MET A O 1
ATOM 2381 N N . VAL A 1 297 ? 5.747 -6.380 1.164 1.00 97.12 297 VAL A N 1
ATOM 2382 C CA . VAL A 1 297 ? 6.150 -6.627 2.548 1.00 97.12 297 VAL A CA 1
ATOM 2383 C C . VAL A 1 297 ? 7.615 -6.986 2.589 1.00 97.12 297 VAL A C 1
ATOM 2385 O O . VAL A 1 297 ? 8.070 -7.860 1.859 1.00 97.12 297 VAL A O 1
ATOM 2388 N N . PHE A 1 298 ? 8.357 -6.305 3.449 1.00 96.12 298 PHE A N 1
ATOM 2389 C CA . PHE A 1 298 ? 9.795 -6.493 3.566 1.00 96.12 298 PHE A CA 1
ATOM 2390 C C . PHE A 1 298 ? 10.175 -6.896 4.978 1.00 96.12 298 PHE A C 1
ATOM 2392 O O . PHE A 1 298 ? 9.528 -6.517 5.956 1.00 96.12 298 PHE A O 1
ATOM 2399 N N . TRP A 1 299 ? 11.259 -7.647 5.089 1.00 96.19 299 TRP A N 1
ATOM 2400 C CA . TRP A 1 299 ? 11.827 -7.954 6.384 1.00 96.19 299 TRP A CA 1
ATOM 2401 C C . TRP A 1 299 ? 12.399 -6.696 7.048 1.00 96.19 299 TRP A C 1
ATOM 2403 O O . TRP A 1 299 ? 13.025 -5.860 6.393 1.00 96.19 299 TRP A O 1
ATOM 2413 N N . THR A 1 300 ? 12.221 -6.575 8.363 1.00 93.19 300 THR A N 1
ATOM 2414 C CA . THR A 1 300 ? 12.877 -5.542 9.171 1.00 93.19 300 THR A CA 1
ATOM 2415 C C . THR A 1 300 ? 13.494 -6.138 10.437 1.00 93.19 300 THR A C 1
ATOM 2417 O O . THR A 1 300 ? 12.829 -6.892 11.159 1.00 93.19 300 THR A O 1
ATOM 2420 N N . PRO A 1 301 ? 14.754 -5.797 10.762 1.00 85.88 301 PRO A N 1
ATOM 2421 C CA . PRO A 1 301 ? 15.339 -6.161 12.039 1.00 85.88 301 PRO A CA 1
ATOM 2422 C C . PRO A 1 301 ? 14.797 -5.258 13.151 1.00 85.88 301 PRO A C 1
ATOM 2424 O O . PRO A 1 301 ? 14.825 -4.033 13.059 1.00 85.88 301 PRO A O 1
ATOM 2427 N N . GLY A 1 302 ? 14.390 -5.856 14.269 1.00 87.38 302 GLY A N 1
ATOM 2428 C CA . GLY A 1 302 ? 14.016 -5.096 15.462 1.00 87.38 302 GLY A CA 1
ATOM 2429 C C . GLY A 1 302 ? 12.598 -4.539 15.388 1.00 87.38 302 GLY A C 1
ATOM 2430 O O . GLY A 1 302 ? 11.646 -5.309 15.508 1.00 87.38 302 GLY A O 1
ATOM 2431 N N . GLU A 1 303 ? 12.446 -3.220 15.277 1.00 90.69 303 GLU A N 1
ATOM 2432 C CA . GLU A 1 303 ? 11.133 -2.563 15.255 1.00 90.69 303 GLU A CA 1
ATOM 2433 C C . GLU A 1 303 ? 10.507 -2.561 13.858 1.00 90.69 303 GLU A C 1
ATOM 2435 O O . GLU A 1 303 ? 11.202 -2.586 12.840 1.00 90.69 303 GLU A O 1
ATOM 2440 N N . LEU A 1 304 ? 9.171 -2.553 13.820 1.00 93.69 304 LEU A N 1
ATOM 2441 C CA . LEU A 1 304 ? 8.440 -2.438 12.561 1.00 93.69 304 LEU A CA 1
ATOM 2442 C C . LEU A 1 304 ? 8.722 -1.072 11.933 1.00 93.69 304 LEU A C 1
ATOM 2444 O O . LEU A 1 304 ? 8.671 -0.044 12.613 1.00 93.69 304 LEU A O 1
ATOM 2448 N N . ALA A 1 305 ? 9.015 -1.054 10.634 1.00 92.88 305 ALA A N 1
ATOM 2449 C CA . ALA A 1 305 ? 9.198 0.202 9.923 1.00 92.88 305 ALA A CA 1
ATOM 2450 C C . ALA A 1 305 ? 7.844 0.897 9.724 1.00 92.88 305 ALA A C 1
ATOM 2452 O O . ALA A 1 305 ? 6.809 0.237 9.617 1.00 92.88 305 ALA A O 1
ATOM 2453 N N . LYS A 1 306 ? 7.855 2.235 9.617 1.00 95.00 306 LYS A N 1
ATOM 2454 C CA . LYS A 1 306 ? 6.649 2.999 9.266 1.00 95.00 306 LYS A CA 1
ATOM 2455 C C . LYS A 1 306 ? 6.071 2.472 7.942 1.00 95.00 306 LYS A C 1
ATOM 2457 O O . LYS A 1 306 ? 6.796 2.525 6.945 1.00 95.00 306 LYS A O 1
ATOM 2462 N N . PRO A 1 307 ? 4.811 2.008 7.909 1.00 97.00 307 PRO A N 1
ATOM 2463 C CA . PRO A 1 307 ? 4.178 1.556 6.683 1.00 97.00 307 PRO A CA 1
ATOM 2464 C C . PRO A 1 307 ? 3.658 2.744 5.870 1.00 97.00 307 PRO A C 1
ATOM 2466 O O . PRO A 1 307 ? 3.510 3.848 6.399 1.00 97.00 307 PRO A O 1
ATOM 2469 N N . GLY A 1 308 ? 3.354 2.527 4.594 1.00 97.25 308 GLY A N 1
ATOM 2470 C CA . GLY A 1 308 ? 2.881 3.614 3.751 1.00 97.25 308 GLY A CA 1
ATOM 2471 C C . GLY A 1 308 ? 2.484 3.225 2.329 1.00 97.25 308 GLY A C 1
ATOM 2472 O O . GLY A 1 308 ? 2.920 2.191 1.820 1.00 97.25 308 GLY A O 1
ATOM 2473 N N . PRO A 1 309 ? 1.684 4.068 1.657 1.00 96.81 309 PRO A N 1
ATOM 2474 C CA . PRO A 1 309 ? 1.432 3.967 0.225 1.00 96.81 309 PRO A CA 1
ATOM 2475 C C . PRO A 1 309 ? 2.715 3.962 -0.621 1.00 96.81 309 PRO A C 1
ATOM 2477 O O . PRO A 1 309 ? 3.606 4.793 -0.436 1.00 96.81 309 PRO A O 1
ATOM 2480 N N . TYR A 1 310 ? 2.765 3.059 -1.596 1.00 94.88 310 TYR A N 1
ATOM 2481 C CA . TYR A 1 310 ? 3.675 3.088 -2.734 1.00 94.88 310 TYR A CA 1
ATOM 2482 C C . TYR A 1 310 ? 2.977 3.774 -3.907 1.00 94.88 310 TYR A C 1
ATOM 2484 O O . TYR A 1 310 ? 1.918 3.324 -4.365 1.00 94.88 310 TYR A O 1
ATOM 2492 N N . MET A 1 311 ? 3.547 4.890 -4.353 1.00 93.62 311 MET A N 1
ATOM 2493 C CA . MET A 1 311 ? 2.909 5.832 -5.260 1.00 93.62 311 MET A CA 1
ATOM 2494 C C . MET A 1 311 ? 3.758 6.122 -6.486 1.00 93.62 311 MET A C 1
ATOM 2496 O O . MET A 1 311 ? 4.972 6.283 -6.398 1.00 93.62 311 MET A O 1
ATOM 2500 N N . GLU A 1 312 ? 3.100 6.274 -7.626 1.00 91.50 312 GLU A N 1
ATOM 2501 C CA . GLU A 1 312 ? 3.750 6.664 -8.869 1.00 91.50 312 GLU A CA 1
ATOM 2502 C C . GLU A 1 312 ? 3.911 8.193 -8.934 1.00 91.50 312 GLU A C 1
ATOM 2504 O O . GLU A 1 312 ? 3.036 8.967 -8.534 1.00 91.50 312 GLU A O 1
ATOM 2509 N N . ILE A 1 313 ? 5.052 8.656 -9.440 1.00 91.62 313 ILE A N 1
ATOM 2510 C CA . ILE A 1 313 ? 5.294 10.066 -9.768 1.00 91.62 313 ILE A CA 1
ATOM 2511 C C . ILE A 1 313 ? 5.518 10.233 -11.268 1.00 91.62 313 ILE A C 1
ATOM 2513 O O . ILE A 1 313 ? 5.783 9.270 -11.982 1.00 91.62 313 ILE A O 1
ATOM 2517 N N . SER A 1 314 ? 5.360 11.465 -11.759 1.00 88.50 314 SER A N 1
ATOM 2518 C CA . SER A 1 314 ? 5.430 11.752 -13.193 1.00 88.50 314 SER A CA 1
ATOM 2519 C C . SER A 1 314 ? 6.750 11.268 -13.805 1.00 88.50 314 SER A C 1
ATOM 2521 O O . SER A 1 314 ? 7.832 11.615 -13.326 1.00 88.50 314 SER A O 1
ATOM 2523 N N . MET A 1 315 ? 6.640 10.490 -14.884 1.00 83.94 315 MET A N 1
ATOM 2524 C CA . MET A 1 315 ? 7.780 10.024 -15.682 1.00 83.94 315 MET A CA 1
ATOM 2525 C C . MET A 1 315 ? 8.413 11.177 -16.470 1.00 83.94 315 MET A C 1
ATOM 2527 O O . MET A 1 315 ? 9.634 11.283 -16.561 1.00 83.94 315 MET A O 1
ATOM 2531 N N . ASP A 1 316 ? 7.580 12.092 -16.964 1.00 84.19 316 ASP A N 1
ATOM 2532 C CA . ASP A 1 316 ? 7.989 13.185 -17.853 1.00 84.19 316 ASP A CA 1
ATOM 2533 C C . ASP A 1 316 ? 8.511 14.419 -17.103 1.00 84.19 316 ASP A C 1
ATOM 2535 O O . ASP A 1 316 ? 9.042 15.357 -17.704 1.00 84.19 316 ASP A O 1
ATOM 2539 N N . ARG A 1 317 ? 8.379 14.433 -15.773 1.00 88.81 317 ARG A N 1
ATOM 2540 C CA . ARG A 1 317 ? 8.849 15.524 -14.920 1.00 88.81 317 ARG A CA 1
ATOM 2541 C C . ARG A 1 317 ? 10.215 15.195 -14.307 1.00 88.81 317 ARG A C 1
ATOM 2543 O O . ARG A 1 317 ? 10.378 14.110 -13.743 1.00 88.81 317 ARG A O 1
ATOM 2550 N N . PRO A 1 318 ? 11.195 16.119 -14.329 1.00 92.50 318 PRO A N 1
ATOM 2551 C CA . PRO A 1 318 ? 12.447 15.937 -13.598 1.00 92.50 318 PRO A CA 1
ATOM 2552 C C . PRO A 1 318 ? 12.194 15.672 -12.110 1.00 92.50 318 PRO A C 1
ATOM 2554 O O . PRO A 1 318 ? 11.437 16.405 -11.467 1.00 92.50 318 PRO A O 1
ATOM 2557 N N . LEU A 1 319 ? 12.859 14.662 -11.542 1.00 93.81 319 LEU A N 1
ATOM 2558 C CA . LEU A 1 319 ? 12.638 14.240 -10.154 1.00 93.81 319 LEU A CA 1
ATOM 2559 C C . LEU A 1 319 ? 12.828 15.399 -9.166 1.00 93.81 319 LEU A C 1
ATOM 2561 O O . LEU A 1 319 ? 12.014 15.597 -8.268 1.00 93.81 319 LEU A O 1
ATOM 2565 N N . LYS A 1 320 ? 13.869 16.213 -9.376 1.00 95.56 320 LYS A N 1
ATOM 2566 C CA . LYS A 1 320 ? 14.192 17.377 -8.536 1.00 95.56 320 LYS A CA 1
ATOM 2567 C C . LYS A 1 320 ? 13.031 18.371 -8.394 1.00 95.56 320 LYS A C 1
ATOM 2569 O O . LYS A 1 320 ? 12.907 18.999 -7.349 1.00 95.56 320 LYS A O 1
ATOM 2574 N N . ASP A 1 321 ? 12.193 18.515 -9.421 1.00 96.19 321 ASP A N 1
ATOM 2575 C CA . ASP A 1 321 ? 11.089 19.473 -9.399 1.00 96.19 321 ASP A CA 1
ATOM 2576 C C . ASP A 1 321 ? 9.936 18.913 -8.555 1.00 96.19 321 ASP A C 1
ATOM 2578 O O . ASP A 1 321 ? 9.327 19.646 -7.780 1.00 96.19 321 ASP A O 1
ATOM 2582 N N . THR A 1 322 ? 9.681 17.602 -8.650 1.00 95.31 322 THR A N 1
ATOM 2583 C CA . THR A 1 322 ? 8.748 16.891 -7.762 1.00 95.31 322 THR A CA 1
ATOM 2584 C C . THR A 1 322 ? 9.202 16.986 -6.304 1.00 95.31 322 THR A C 1
ATOM 2586 O O . THR A 1 322 ? 8.395 17.310 -5.436 1.00 95.31 322 THR A O 1
ATOM 2589 N N . LEU A 1 323 ? 10.495 16.771 -6.029 1.00 96.81 323 LEU A N 1
ATOM 2590 C CA . LEU A 1 323 ? 11.062 16.903 -4.680 1.00 96.81 323 LEU A CA 1
ATOM 2591 C C . LEU A 1 323 ? 10.946 18.336 -4.140 1.00 96.81 323 LEU A C 1
ATOM 2593 O O . LEU A 1 323 ? 10.582 18.521 -2.982 1.00 96.81 323 LEU A O 1
ATOM 2597 N N . ALA A 1 324 ? 11.178 19.347 -4.982 1.00 97.88 324 ALA A N 1
ATOM 2598 C CA . ALA A 1 324 ? 11.013 20.744 -4.592 1.00 97.88 324 ALA A CA 1
ATOM 2599 C C . ALA A 1 324 ? 9.560 21.081 -4.215 1.00 97.88 324 ALA A C 1
ATOM 2601 O O . ALA A 1 324 ? 9.339 21.836 -3.270 1.00 97.88 324 ALA A O 1
ATOM 2602 N N . ASP A 1 325 ? 8.565 20.521 -4.913 1.00 97.75 325 ASP A N 1
ATOM 2603 C CA . ASP A 1 325 ? 7.161 20.679 -4.519 1.00 97.75 325 ASP A CA 1
ATOM 2604 C C . ASP A 1 325 ? 6.856 19.966 -3.199 1.00 97.75 325 ASP A C 1
ATOM 2606 O O . ASP A 1 325 ? 6.195 20.552 -2.342 1.00 97.75 325 ASP A O 1
ATOM 2610 N N . ILE A 1 326 ? 7.366 18.745 -3.004 1.00 97.69 326 ILE A N 1
ATOM 2611 C CA . ILE A 1 326 ? 7.215 18.004 -1.744 1.00 97.69 326 ILE A CA 1
ATOM 2612 C C . ILE A 1 326 ? 7.705 18.861 -0.571 1.00 97.69 326 ILE A C 1
ATOM 2614 O O . ILE A 1 326 ? 6.943 19.101 0.363 1.00 97.69 326 ILE A O 1
ATOM 2618 N N . GLU A 1 327 ? 8.929 19.388 -0.644 1.00 98.06 327 GLU A N 1
ATOM 2619 C CA . GLU A 1 327 ? 9.503 20.237 0.408 1.00 98.06 327 GLU A CA 1
ATOM 2620 C C . GLU A 1 327 ? 8.735 21.553 0.579 1.00 98.06 327 GLU A C 1
ATOM 2622 O O . GLU A 1 327 ? 8.424 21.964 1.699 1.00 98.06 327 GLU A O 1
ATOM 2627 N N . LYS A 1 328 ? 8.368 22.208 -0.530 1.00 98.38 328 LYS A N 1
ATOM 2628 C CA . LYS A 1 328 ? 7.590 23.455 -0.526 1.00 98.38 328 LYS A CA 1
ATOM 2629 C C . LYS A 1 328 ? 6.255 23.305 0.203 1.00 98.38 328 LYS A C 1
ATOM 2631 O O . LYS A 1 328 ? 5.819 24.254 0.855 1.00 98.38 328 LYS A O 1
ATOM 2636 N N . TYR A 1 329 ? 5.601 22.152 0.071 1.00 98.38 329 TYR A N 1
ATOM 2637 C CA . TYR A 1 329 ? 4.332 21.856 0.733 1.00 98.38 329 TYR A CA 1
ATOM 2638 C C . TYR A 1 329 ? 4.501 21.141 2.085 1.00 98.38 329 TYR A C 1
ATOM 2640 O O . TYR A 1 329 ? 3.504 20.719 2.663 1.00 98.38 329 TYR A O 1
ATOM 2648 N N . GLY A 1 330 ? 5.725 21.080 2.625 1.00 97.88 330 GLY A N 1
ATOM 2649 C CA . GLY A 1 330 ? 6.017 20.652 3.997 1.00 97.88 330 GLY A CA 1
ATOM 2650 C C . GLY A 1 330 ? 6.417 19.185 4.162 1.00 97.88 330 GLY A C 1
ATOM 2651 O O . GLY A 1 330 ? 6.579 18.736 5.293 1.00 97.88 330 GLY A O 1
ATOM 2652 N N . GLY A 1 331 ? 6.573 18.436 3.071 1.00 98.06 331 GLY A N 1
ATOM 2653 C CA . GLY A 1 331 ? 7.098 17.075 3.109 1.00 98.06 331 GLY A CA 1
ATOM 2654 C C . GLY A 1 331 ? 8.611 17.034 3.350 1.00 98.06 331 GLY A C 1
ATOM 2655 O O . GLY A 1 331 ? 9.331 18.005 3.113 1.00 98.06 331 GLY A O 1
ATOM 2656 N N . LYS A 1 332 ? 9.104 15.882 3.806 1.00 98.12 332 LYS A N 1
ATOM 2657 C CA . LYS A 1 332 ? 10.519 15.624 4.106 1.00 98.12 332 LYS A CA 1
ATOM 2658 C C . LYS A 1 332 ? 11.019 14.439 3.288 1.00 98.12 332 LYS A C 1
ATOM 2660 O O . LYS A 1 332 ? 10.445 13.359 3.363 1.00 98.12 332 LYS A O 1
ATOM 2665 N N . VAL A 1 333 ? 12.136 14.600 2.582 1.00 97.88 333 VAL A N 1
ATOM 2666 C CA . VAL A 1 333 ? 12.831 13.477 1.932 1.00 97.88 333 VAL A CA 1
ATOM 2667 C C . VAL A 1 333 ? 13.621 12.669 2.963 1.00 97.88 333 VAL A C 1
ATOM 2669 O O . VAL A 1 333 ? 14.357 13.229 3.777 1.00 97.88 333 VAL A O 1
ATOM 2672 N N . ILE A 1 334 ? 13.481 11.345 2.916 1.00 97.44 334 ILE A N 1
ATOM 2673 C CA . ILE A 1 334 ? 14.134 10.398 3.821 1.00 97.44 334 ILE A CA 1
ATOM 2674 C C . ILE A 1 334 ? 15.241 9.663 3.065 1.00 97.44 334 ILE A C 1
ATOM 2676 O O . ILE A 1 334 ? 14.983 8.903 2.132 1.00 97.44 334 ILE A O 1
ATOM 2680 N N . THR A 1 335 ? 16.485 9.877 3.487 1.00 96.06 335 THR A N 1
ATOM 2681 C CA . THR A 1 335 ? 17.678 9.261 2.878 1.00 96.06 335 THR A CA 1
ATOM 2682 C C . THR A 1 335 ? 18.426 8.326 3.824 1.00 96.06 335 THR A C 1
ATOM 2684 O O . THR A 1 335 ? 19.270 7.555 3.371 1.00 96.06 335 THR A O 1
ATOM 2687 N N . ASP A 1 336 ? 18.112 8.365 5.122 1.00 92.81 336 ASP A N 1
ATOM 2688 C CA . ASP A 1 336 ? 18.734 7.510 6.127 1.00 92.81 336 ASP A CA 1
ATOM 2689 C C . ASP A 1 336 ? 18.063 6.131 6.166 1.00 92.81 336 ASP A C 1
ATOM 2691 O O . ASP A 1 336 ? 16.864 6.011 6.440 1.00 92.81 336 ASP A O 1
ATOM 2695 N N . LYS A 1 337 ? 18.858 5.077 5.946 1.00 89.62 337 LYS A N 1
ATOM 2696 C CA . LYS A 1 337 ? 18.395 3.687 6.028 1.00 89.62 337 LYS A CA 1
ATOM 2697 C C . LYS A 1 337 ? 17.933 3.275 7.425 1.00 89.62 337 LYS A C 1
ATOM 2699 O O . LYS A 1 337 ? 17.164 2.326 7.545 1.00 89.62 337 LYS A O 1
ATOM 2704 N N . ALA A 1 338 ? 18.360 3.989 8.466 1.00 86.69 338 ALA A N 1
ATOM 2705 C CA . ALA A 1 338 ? 17.837 3.800 9.813 1.00 86.69 338 ALA A CA 1
ATOM 2706 C C . ALA A 1 338 ? 16.401 4.341 9.971 1.00 86.69 338 ALA A C 1
ATOM 2708 O O . ALA A 1 338 ? 15.650 3.825 10.794 1.00 86.69 338 ALA A O 1
ATOM 2709 N N . GLU A 1 339 ? 15.993 5.344 9.178 1.00 87.44 339 GLU A N 1
ATOM 2710 C CA . GLU A 1 339 ? 14.620 5.882 9.170 1.00 87.44 339 GLU A CA 1
ATOM 2711 C C . GLU A 1 339 ? 13.684 5.099 8.220 1.00 87.44 339 GLU A C 1
ATOM 2713 O O . GLU A 1 339 ? 12.460 5.063 8.417 1.00 87.44 339 GLU A O 1
ATOM 2718 N N . SER A 1 340 ? 14.228 4.492 7.159 1.00 89.19 340 SER A N 1
ATOM 2719 C CA . SER A 1 340 ? 13.501 3.588 6.260 1.00 89.19 340 SER A CA 1
ATOM 2720 C C . SER A 1 340 ? 14.437 2.621 5.549 1.00 89.19 340 SER A C 1
ATOM 2722 O O . SER A 1 340 ? 15.386 3.049 4.905 1.00 89.19 340 SER A O 1
ATOM 2724 N N . PHE A 1 341 ? 14.121 1.330 5.537 1.00 85.31 341 PHE A N 1
ATOM 2725 C CA . PHE A 1 341 ? 14.938 0.323 4.851 1.00 85.31 341 PHE A CA 1
ATOM 2726 C C . PHE A 1 341 ? 15.032 0.535 3.321 1.00 85.31 341 PHE A C 1
ATOM 2728 O O . PHE A 1 341 ? 16.030 0.143 2.713 1.00 85.31 341 PHE A O 1
ATOM 2735 N N . LEU A 1 342 ? 14.050 1.220 2.714 1.00 89.31 342 LEU A N 1
ATOM 2736 C CA . LEU A 1 342 ? 14.049 1.622 1.294 1.00 89.31 342 LEU A CA 1
ATOM 2737 C C . LEU A 1 342 ? 14.605 3.033 1.060 1.00 89.31 342 LEU A C 1
ATOM 2739 O O . LEU A 1 342 ? 14.629 3.497 -0.079 1.00 89.31 342 LEU A O 1
ATOM 2743 N N . ALA A 1 343 ? 15.034 3.742 2.110 1.00 92.06 343 ALA A N 1
ATOM 2744 C CA . ALA A 1 343 ? 15.630 5.057 1.936 1.00 92.06 343 ALA A CA 1
ATOM 2745 C C . ALA A 1 343 ? 16.929 4.954 1.134 1.00 92.06 343 ALA A C 1
ATOM 2747 O O . ALA A 1 343 ? 17.800 4.112 1.380 1.00 92.06 343 ALA A O 1
ATOM 2748 N N . LYS A 1 344 ? 17.060 5.868 0.180 1.00 91.81 344 LYS A N 1
ATOM 2749 C CA . LYS A 1 344 ? 18.275 6.111 -0.586 1.00 91.81 344 LYS A CA 1
ATOM 2750 C C . LYS A 1 344 ? 18.301 7.565 -1.026 1.00 91.81 344 LYS A C 1
ATOM 2752 O O . LYS A 1 344 ? 17.287 8.260 -0.973 1.00 91.81 344 LYS A O 1
ATOM 2757 N N . VAL A 1 345 ? 19.474 8.029 -1.445 1.00 94.44 345 VAL A N 1
ATOM 2758 C CA . VAL A 1 345 ? 19.587 9.332 -2.103 1.00 94.44 345 VAL A CA 1
ATOM 2759 C C . VAL A 1 345 ? 18.781 9.261 -3.404 1.00 94.44 345 VAL A C 1
ATOM 2761 O O . VAL A 1 345 ? 19.076 8.387 -4.221 1.00 94.44 345 VAL A O 1
ATOM 2764 N N . PRO A 1 346 ? 17.775 10.131 -3.605 1.00 93.81 346 PRO A N 1
ATOM 2765 C CA . PRO A 1 346 ? 16.986 10.111 -4.825 1.00 93.81 346 PRO A CA 1
ATOM 2766 C C . PRO A 1 346 ? 17.860 10.434 -6.036 1.00 93.81 346 PRO A C 1
ATOM 2768 O O . PRO A 1 346 ? 18.559 11.450 -6.051 1.00 93.81 346 PRO A O 1
ATOM 2771 N N . VAL A 1 347 ? 17.791 9.586 -7.055 1.00 90.94 347 VAL A N 1
ATOM 2772 C CA . VAL A 1 347 ? 18.455 9.780 -8.347 1.00 90.94 347 VAL A CA 1
ATOM 2773 C C . VAL A 1 347 ? 17.424 9.650 -9.459 1.00 90.94 347 VAL A C 1
ATOM 2775 O O . VAL A 1 347 ? 16.471 8.882 -9.343 1.00 90.94 347 VAL A O 1
ATOM 2778 N N . ASP A 1 348 ? 17.588 10.447 -10.511 1.00 88.69 348 ASP A N 1
ATOM 2779 C CA . ASP A 1 348 ? 16.686 10.465 -11.667 1.00 88.69 348 ASP A CA 1
ATOM 2780 C C . ASP A 1 348 ? 17.163 9.425 -12.695 1.00 88.69 348 ASP A C 1
ATOM 2782 O O . ASP A 1 348 ? 17.671 9.767 -13.761 1.00 88.69 348 ASP A O 1
ATOM 2786 N N . GLU A 1 349 ? 17.104 8.153 -12.298 1.00 85.50 349 GLU A N 1
ATOM 2787 C CA . GLU A 1 349 ? 17.550 6.994 -13.077 1.00 85.50 349 GLU A CA 1
ATOM 2788 C C . GLU A 1 349 ? 16.412 5.978 -13.217 1.00 85.50 349 GLU A C 1
ATOM 2790 O O . GLU A 1 349 ? 15.590 5.822 -12.309 1.00 85.50 349 GLU A O 1
ATOM 2795 N N . ASP A 1 350 ? 16.384 5.270 -14.348 1.00 82.31 350 ASP A N 1
ATOM 2796 C CA . ASP A 1 350 ? 15.418 4.201 -14.590 1.00 82.31 350 ASP A CA 1
ATOM 2797 C C . ASP A 1 350 ? 15.638 3.059 -13.590 1.00 82.31 350 ASP A C 1
ATOM 2799 O O . ASP A 1 350 ? 16.704 2.443 -13.531 1.00 82.31 350 ASP A O 1
ATOM 2803 N N . SER A 1 351 ? 14.611 2.765 -12.795 1.00 83.94 351 SER A N 1
ATOM 2804 C CA . SER A 1 351 ? 14.643 1.701 -11.798 1.00 83.94 351 SER A CA 1
ATOM 2805 C C . SER A 1 351 ? 13.241 1.159 -11.541 1.00 83.94 351 SER A C 1
ATOM 2807 O O . SER A 1 351 ? 12.253 1.887 -11.631 1.00 83.94 351 SER A O 1
ATOM 2809 N N . TRP A 1 352 ? 13.158 -0.126 -11.201 1.00 84.31 352 TRP A N 1
ATOM 2810 C CA . TRP A 1 352 ? 11.927 -0.767 -10.728 1.00 84.31 352 TRP A CA 1
ATOM 2811 C C . TRP A 1 352 ? 11.783 -0.693 -9.197 1.00 84.31 352 TRP A C 1
ATOM 2813 O O . TRP A 1 352 ? 10.715 -0.972 -8.659 1.00 84.31 352 TRP A O 1
ATOM 2823 N N . GLU A 1 353 ? 12.831 -0.270 -8.486 1.00 87.75 353 GLU A N 1
ATOM 2824 C CA . GLU A 1 353 ? 12.776 0.036 -7.058 1.00 87.75 353 GLU A CA 1
ATOM 2825 C C . GLU A 1 353 ? 12.103 1.398 -6.803 1.00 87.75 353 GLU A C 1
ATOM 2827 O O . GLU A 1 353 ? 12.155 2.284 -7.663 1.00 87.75 353 GLU A O 1
ATOM 2832 N N . PRO A 1 354 ? 11.569 1.651 -5.590 1.00 90.38 354 PRO A N 1
ATOM 2833 C CA . PRO A 1 354 ? 11.159 2.999 -5.206 1.00 90.38 354 PRO A CA 1
ATOM 2834 C C . PRO A 1 354 ? 12.299 4.007 -5.410 1.00 90.38 354 PRO A C 1
ATOM 2836 O O . PRO A 1 354 ? 13.433 3.781 -4.996 1.00 90.38 354 PRO A O 1
ATOM 2839 N N . THR A 1 355 ? 11.996 5.134 -6.045 1.00 93.25 355 THR A N 1
ATOM 2840 C CA . THR A 1 355 ? 12.95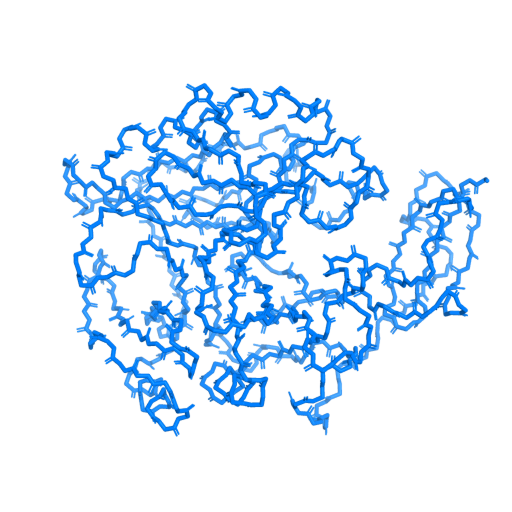1 6.199 -6.380 1.00 93.25 355 THR A CA 1
ATOM 2841 C C . THR A 1 355 ? 13.322 7.023 -5.152 1.00 93.25 355 THR A C 1
ATOM 2843 O O . THR A 1 355 ? 14.482 7.396 -4.976 1.00 93.25 355 THR A O 1
ATOM 2846 N N . CYS A 1 356 ? 12.347 7.309 -4.288 1.00 94.62 356 CYS A N 1
ATOM 2847 C CA . CYS A 1 356 ? 12.583 8.029 -3.046 1.00 94.62 356 CYS A CA 1
ATOM 2848 C C . CYS A 1 356 ? 11.553 7.693 -1.974 1.00 94.62 356 CYS A C 1
ATOM 2850 O O . CYS A 1 356 ? 10.407 7.354 -2.261 1.00 94.62 356 CYS A O 1
ATOM 2852 N N . VAL A 1 357 ? 11.965 7.864 -0.723 1.00 97.00 357 VAL A N 1
ATOM 2853 C CA . VAL A 1 357 ? 11.098 7.754 0.445 1.00 97.00 357 VAL A CA 1
ATOM 2854 C C . VAL A 1 357 ? 10.875 9.149 1.006 1.00 97.00 357 VAL A C 1
ATOM 2856 O O . VAL A 1 357 ? 11.833 9.913 1.135 1.00 97.00 357 VAL A O 1
ATOM 2859 N N . ILE A 1 358 ? 9.632 9.488 1.337 1.00 97.88 358 ILE A N 1
ATOM 2860 C CA . ILE A 1 358 ? 9.295 10.771 1.957 1.00 97.88 358 ILE A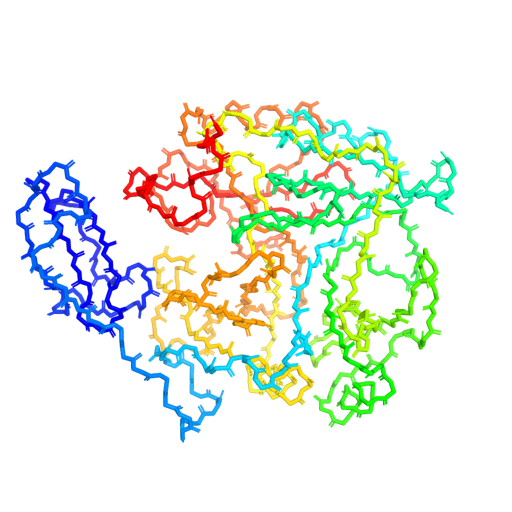 CA 1
ATOM 2861 C C . ILE A 1 358 ? 8.377 10.572 3.163 1.00 97.88 358 ILE A C 1
ATOM 2863 O O . ILE A 1 358 ? 7.666 9.572 3.245 1.00 97.88 358 ILE A O 1
ATOM 2867 N N . ASP A 1 359 ? 8.376 11.543 4.067 1.00 98.31 359 ASP A N 1
ATOM 2868 C CA . ASP A 1 359 ? 7.282 11.754 5.010 1.00 98.31 359 ASP A CA 1
ATOM 2869 C C . ASP A 1 359 ? 6.469 12.975 4.533 1.00 98.31 359 ASP A C 1
ATOM 2871 O O . ASP A 1 359 ? 7.039 13.975 4.085 1.00 98.31 359 ASP A O 1
ATOM 2875 N N . ASP A 1 360 ? 5.142 12.895 4.596 1.00 98.25 360 ASP A N 1
ATOM 2876 C CA . ASP A 1 360 ? 4.256 14.041 4.364 1.00 98.25 360 ASP A CA 1
ATOM 2877 C C . ASP A 1 360 ? 4.304 15.037 5.553 1.00 98.25 360 ASP A C 1
ATOM 2879 O O . ASP A 1 360 ? 4.956 14.756 6.567 1.00 98.25 360 ASP A O 1
ATOM 2883 N N . PRO A 1 361 ? 3.632 16.203 5.482 1.00 98.19 361 PRO A N 1
ATOM 2884 C CA . PRO A 1 361 ? 3.667 17.193 6.565 1.00 98.19 361 PRO A CA 1
ATOM 2885 C C . PRO A 1 361 ? 3.145 16.692 7.921 1.00 98.19 361 PRO A C 1
ATOM 2887 O O . PRO A 1 361 ? 3.493 17.258 8.956 1.00 98.19 361 PRO A O 1
ATOM 2890 N N . ALA A 1 362 ? 2.320 15.639 7.933 1.00 97.88 362 ALA A N 1
ATOM 2891 C CA . ALA A 1 362 ? 1.798 15.018 9.149 1.00 97.88 362 ALA A CA 1
ATOM 2892 C C . ALA A 1 362 ? 2.683 13.861 9.658 1.00 97.88 362 ALA A C 1
ATOM 2894 O O . ALA A 1 362 ? 2.425 13.310 10.736 1.00 97.88 362 ALA A O 1
ATOM 2895 N N . GLY A 1 363 ? 3.743 13.514 8.921 1.00 97.38 363 GLY A N 1
ATOM 2896 C CA . GLY A 1 363 ? 4.697 12.462 9.258 1.00 97.38 363 GLY A CA 1
ATOM 2897 C C . GLY A 1 363 ? 4.312 11.067 8.758 1.00 97.38 363 GLY A C 1
ATOM 2898 O O . GLY A 1 363 ? 4.937 10.091 9.202 1.00 97.38 363 GLY A O 1
ATOM 2899 N N . ASN A 1 364 ? 3.314 10.950 7.869 1.00 98.00 364 ASN A N 1
ATOM 2900 C CA . ASN A 1 364 ? 2.985 9.677 7.225 1.00 98.00 364 ASN A CA 1
ATOM 2901 C C . ASN A 1 364 ? 4.024 9.352 6.151 1.00 98.00 364 ASN A C 1
ATOM 2903 O O . ASN A 1 364 ? 4.461 10.226 5.405 1.00 98.00 364 ASN A O 1
ATOM 2907 N N . ARG A 1 365 ? 4.397 8.077 6.059 1.00 97.88 365 ARG A N 1
ATOM 2908 C CA . ARG A 1 365 ? 5.418 7.579 5.138 1.00 97.88 365 ARG A CA 1
ATOM 2909 C C . ARG A 1 365 ? 4.826 7.339 3.749 1.00 97.88 365 ARG A C 1
ATOM 2911 O O . ARG A 1 365 ? 3.790 6.692 3.633 1.00 97.88 365 ARG A O 1
ATOM 2918 N N . LEU A 1 366 ? 5.528 7.777 2.706 1.00 97.62 366 LEU A N 1
ATOM 2919 C CA . LEU A 1 366 ? 5.221 7.483 1.304 1.00 97.62 366 LEU A CA 1
ATOM 2920 C C . LEU A 1 366 ? 6.464 6.934 0.593 1.00 97.62 366 LEU A C 1
ATOM 2922 O O . LEU A 1 366 ? 7.585 7.410 0.800 1.00 97.62 366 LEU A O 1
ATOM 2926 N N . TYR A 1 367 ? 6.253 5.953 -0.278 1.00 96.44 367 TYR A N 1
ATOM 2927 C CA . TYR A 1 367 ? 7.283 5.364 -1.131 1.00 96.44 367 TYR A CA 1
ATOM 2928 C C . TYR A 1 367 ? 6.997 5.777 -2.568 1.00 96.44 367 TYR A C 1
ATOM 2930 O O . TYR A 1 367 ? 6.018 5.331 -3.153 1.00 96.44 367 TYR A O 1
ATOM 2938 N N . LEU A 1 368 ? 7.806 6.669 -3.130 1.00 95.56 368 LEU A N 1
ATOM 2939 C CA . LEU A 1 368 ? 7.551 7.219 -4.455 1.00 95.56 368 LEU A CA 1
ATOM 2940 C C . LEU A 1 368 ? 8.381 6.492 -5.501 1.00 95.56 368 LEU A C 1
ATOM 2942 O O . LEU A 1 368 ? 9.579 6.272 -5.318 1.00 95.56 368 LEU A O 1
ATOM 2946 N N . TRP A 1 369 ? 7.751 6.188 -6.623 1.00 93.06 369 TRP A N 1
ATOM 2947 C CA . TRP A 1 369 ? 8.358 5.512 -7.749 1.00 93.06 369 TRP A CA 1
ATOM 2948 C C . TRP A 1 369 ? 8.162 6.311 -9.026 1.00 93.06 369 TRP A C 1
ATOM 2950 O O . TRP A 1 369 ? 7.044 6.539 -9.493 1.00 93.06 369 TRP A O 1
ATOM 2960 N N . LYS A 1 370 ? 9.279 6.758 -9.589 1.00 91.19 370 LYS A N 1
ATOM 2961 C CA . LYS A 1 370 ? 9.338 7.261 -10.949 1.00 91.19 370 LYS A CA 1
ATOM 2962 C C . LYS A 1 370 ? 9.517 6.061 -11.860 1.00 91.19 370 LYS A C 1
ATOM 2964 O O . LYS A 1 370 ? 10.583 5.457 -11.914 1.00 91.19 370 LYS A O 1
ATOM 2969 N N . CYS A 1 371 ? 8.427 5.705 -12.513 1.00 82.00 371 CYS A N 1
ATOM 2970 C CA . CYS A 1 371 ? 8.354 4.518 -13.334 1.00 82.00 371 CYS A CA 1
ATOM 2971 C C . CYS A 1 371 ? 9.37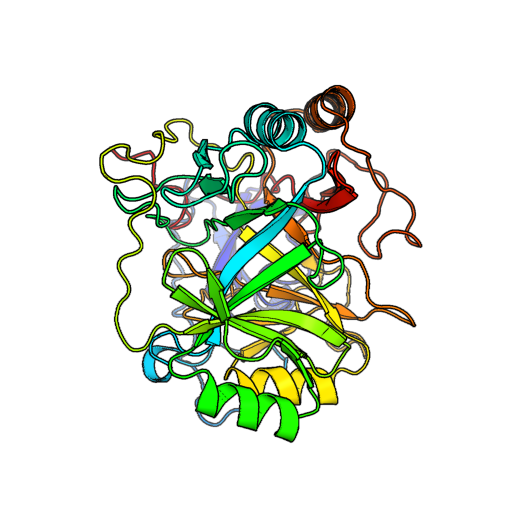7 4.568 -14.494 1.00 82.00 371 CYS A C 1
ATOM 2973 O O . CYS A 1 371 ? 9.544 5.641 -15.082 1.00 82.00 371 CYS A O 1
ATOM 2975 N N . PRO A 1 372 ? 10.084 3.462 -14.809 1.00 78.62 372 PRO A N 1
ATOM 2976 C CA . PRO A 1 372 ? 11.151 3.480 -15.803 1.00 78.62 372 PRO A CA 1
ATOM 2977 C C . PRO A 1 372 ? 10.600 3.646 -17.221 1.00 78.62 372 PRO A C 1
ATOM 2979 O O . PRO A 1 372 ? 9.500 3.186 -17.533 1.00 78.62 372 PRO A O 1
ATOM 2982 N N . SER A 1 373 ? 11.411 4.213 -18.116 1.00 73.06 373 SER A N 1
ATOM 2983 C CA . SER A 1 373 ? 11.034 4.464 -19.520 1.00 73.06 373 SER A CA 1
ATOM 2984 C C . SER A 1 373 ? 10.667 3.204 -20.322 1.00 73.06 373 SER A C 1
ATOM 2986 O O . SER A 1 373 ? 9.989 3.275 -21.350 1.00 73.06 373 SER A O 1
ATOM 2988 N N . SER A 1 374 ? 11.105 2.039 -19.843 1.00 68.62 374 SER A N 1
ATOM 2989 C CA . SER A 1 374 ? 10.787 0.729 -20.412 1.00 68.62 374 SER A CA 1
ATOM 2990 C C . SER A 1 374 ? 9.344 0.288 -20.190 1.00 68.62 374 SER A C 1
ATOM 2992 O O . SER A 1 374 ? 8.861 -0.587 -20.916 1.00 68.62 374 SER A O 1
ATOM 2994 N N . ARG A 1 375 ? 8.640 0.887 -19.222 1.00 70.19 375 ARG A N 1
ATOM 2995 C CA . ARG A 1 375 ? 7.231 0.592 -19.017 1.00 70.19 375 ARG A CA 1
ATOM 2996 C C . ARG A 1 375 ? 6.398 1.198 -20.133 1.00 70.19 375 ARG A C 1
ATOM 2998 O O . ARG A 1 375 ? 6.484 2.381 -20.456 1.00 70.19 375 ARG A O 1
ATOM 3005 N N . THR A 1 376 ? 5.559 0.365 -20.727 1.00 62.00 376 THR A N 1
ATOM 3006 C CA . THR A 1 376 ? 4.689 0.772 -21.822 1.00 62.00 376 THR A CA 1
ATOM 3007 C C . THR A 1 376 ? 3.350 1.269 -21.303 1.00 62.00 376 THR A C 1
ATOM 3009 O O . THR A 1 376 ? 2.724 0.647 -20.452 1.00 62.00 376 THR A O 1
ATOM 3012 N N . TRP A 1 377 ? 2.845 2.334 -21.915 1.00 61.53 377 TRP A N 1
ATOM 3013 C CA . TRP A 1 377 ? 1.497 2.868 -21.715 1.00 61.53 377 TRP A CA 1
ATOM 3014 C C . TRP A 1 377 ? 0.371 2.004 -22.334 1.00 61.53 377 TRP A C 1
ATOM 3016 O O . TRP A 1 377 ? -0.618 2.547 -22.837 1.00 61.53 377 TRP A O 1
ATOM 3026 N N . GLU A 1 378 ? 0.570 0.687 -22.380 1.00 56.78 378 GLU A N 1
ATOM 3027 C CA . GLU A 1 378 ? -0.305 -0.305 -23.028 1.00 56.78 378 GLU A CA 1
ATOM 3028 C C . GLU A 1 378 ? -0.914 -1.287 -22.001 1.00 56.78 378 GLU A C 1
ATOM 3030 O O . GLU A 1 378 ? -1.669 -2.186 -22.360 1.00 56.78 378 GLU A O 1
ATOM 3035 N N . GLU A 1 379 ? -0.635 -1.103 -20.706 1.00 64.25 379 GLU A N 1
ATOM 3036 C CA . GLU A 1 379 ? -1.218 -1.911 -19.630 1.00 64.25 379 GLU A CA 1
ATOM 3037 C C . GLU A 1 379 ? -2.708 -1.570 -19.398 1.00 64.25 379 GLU A C 1
ATOM 3039 O O . GLU A 1 379 ? -3.126 -0.436 -19.673 1.00 64.25 379 GLU A O 1
ATOM 3044 N N . PRO A 1 380 ? -3.532 -2.504 -18.877 1.00 63.97 380 PRO A N 1
ATOM 3045 C CA . PRO A 1 380 ? -4.977 -2.313 -18.700 1.00 63.97 380 PRO A CA 1
ATOM 3046 C C . PRO A 1 380 ? -5.366 -1.042 -17.929 1.00 63.97 380 PRO A C 1
ATOM 3048 O O . PRO A 1 380 ? -6.411 -0.449 -18.196 1.00 63.97 380 PRO A O 1
ATOM 3051 N N . GLU A 1 381 ? -4.523 -0.593 -16.998 1.00 67.56 381 GLU A N 1
ATOM 3052 C CA . GLU A 1 381 ? -4.702 0.642 -16.225 1.00 67.56 381 GLU A CA 1
ATOM 3053 C C . GLU A 1 381 ? -4.472 1.948 -17.001 1.00 67.56 381 GLU A C 1
ATOM 3055 O O . GLU A 1 381 ? -4.762 3.014 -16.474 1.00 67.56 381 GLU A O 1
ATOM 3060 N N . THR A 1 382 ? -3.935 1.914 -18.221 1.00 62.56 382 THR A N 1
ATOM 3061 C CA . THR A 1 382 ? -3.478 3.119 -18.945 1.00 62.56 382 THR A CA 1
ATOM 3062 C C . THR A 1 382 ? -4.486 3.665 -19.960 1.00 62.56 382 THR A C 1
ATOM 3064 O O . THR A 1 382 ? -4.196 4.644 -20.646 1.00 62.56 382 THR A O 1
ATOM 3067 N N . GLY A 1 383 ? -5.662 3.034 -20.070 1.00 61.50 383 GLY A N 1
ATOM 3068 C CA . GLY A 1 383 ? -6.718 3.381 -21.028 1.00 61.50 383 GLY A CA 1
ATOM 3069 C C . GLY A 1 383 ? -7.861 4.235 -20.472 1.00 61.50 383 GLY A C 1
ATOM 3070 O O . GLY A 1 383 ? -8.922 4.264 -21.091 1.00 61.50 383 GLY A O 1
ATOM 3071 N N . TYR A 1 384 ? -7.694 4.882 -19.314 1.00 65.69 384 TYR A N 1
ATOM 3072 C CA . TYR A 1 384 ? -8.753 5.684 -18.678 1.00 65.69 384 TYR A CA 1
ATOM 3073 C C . TYR A 1 384 ? -9.049 7.019 -19.379 1.00 65.69 384 TYR A C 1
ATOM 3075 O O . TYR A 1 384 ? -10.046 7.661 -19.064 1.00 65.69 384 TYR A O 1
ATOM 3083 N N . ASP A 1 385 ? -8.191 7.445 -20.303 1.00 60.38 385 ASP A N 1
ATOM 3084 C CA . ASP A 1 385 ? -8.342 8.651 -21.121 1.00 60.38 385 ASP A CA 1
ATOM 3085 C C . ASP A 1 385 ? -9.156 8.408 -22.406 1.00 60.38 385 ASP A C 1
ATOM 3087 O O . ASP A 1 385 ? -9.467 9.354 -23.130 1.00 60.38 385 ASP A O 1
ATOM 3091 N N . LYS A 1 386 ? -9.531 7.151 -22.687 1.00 57.34 386 LYS A N 1
ATOM 3092 C CA . LYS A 1 386 ? -10.388 6.753 -23.814 1.00 57.34 386 LYS A CA 1
ATOM 3093 C C . LYS A 1 386 ? -11.868 7.035 -23.508 1.00 57.34 386 LYS A C 1
ATOM 3095 O O . LYS A 1 386 ? -12.673 6.106 -23.449 1.00 57.34 386 LYS A O 1
ATOM 3100 N N . GLU A 1 387 ? -12.216 8.302 -23.294 1.00 52.00 387 GLU A N 1
ATOM 3101 C CA . GLU A 1 387 ? -13.608 8.790 -23.348 1.00 52.00 387 GLU A CA 1
ATOM 3102 C C . GLU A 1 387 ? -13.960 9.364 -24.725 1.00 52.00 387 GLU A C 1
ATOM 3104 O O . GLU A 1 387 ? -13.162 10.162 -25.272 1.00 52.00 387 GLU A O 1
#

Radius of gyration: 20.27 Å; chains: 1; bounding box: 46×52×56 Å

Sequence (387 aa):
MKKIYTCFNCGFPFALDETEVPDYCPSCSAPKEQYLEEPWTGSIETRRIHVDPPAPDETRDPYDISYHVAKPFIKEAGNGKARRFVMSYDDPENLRTFYEKVCGWDIVNTDHSDPQMPLMYCATGPGTERWEPSVPSFEYGYLKAKKDDEPDASFVVQVKSLDKTLKKVNKYGGKVLKERYQVEGQDYALIEDSEGNPIYLWEIPGEEMQSVNPGRPPKKFTEKSLHGRTRIYVYTYKELKRFQTFCIEVFGWDMIELPEAVSAIKPGDEHPGLILGTGPCQADYEGSVPGHMNLMVFWTPGELAKPGPYMEISMDRPLKDTLADIEKYGGKVITDKAESFLAKVPVDEDSWEPTCVIDDPAGNRLYLWKCPSSRTWEEPETGYDKE